Protein 6QJ0 (pdb70)

Foldseek 3Di:
DAWAWKWKDQFELAPHIAIDGGADLFFEEEFADAQRLLVVSVVLVCLQLVQPPDVVCDDPANCVGGQVSCPPPTFKIKMKTKAQQCPVVQFFPPCNVDRMWMKMWMAGRRRDIFIDIPRHGDDPVVSNSRQVSNLCNSPDGLFEAEQVLLVVLLPDDQLVQLVLLLVLLPCVVVCVVLVVLVVVLVVLVVLLVVLVVCCVPPLVVVLVVVVCVVVVNVVSVVVVVVSVVVNVVSVVVSVVSVVVNVVSVVVSVVSSVVSQVQLQVQLFVLLCLLQPQKGKGWADLPPDDPNSGTDIWIARRNRTDNGPVPDDPASSLSSSVSSSVSSCVSSPGQEHEAEASCPRPDQSSLVSVQVCSVPPVPRHYYYYRHPHHPHPLQTQWYWYWDDDDSRIHTDIDGNPDPD

Organism: Chaetomium thermophilum (strain DSM 1495 / CBS 144.50 / IMI 039719) (NCBI:txid759272)

Radius of gyration: 30.42 Å; Cα contacts (8 Å, |Δi|>4): 712; chains: 1; bounding box: 80×71×76 Å

Nearest PDB structures (foldseek):
  6qj0-assembly1_A  TM=1.002E+00  e=1.851E-77  Thermochaetoides thermophila
  6qj1-assembly1_A  TM=9.187E-01  e=5.631E-65  Thermochaetoides thermophila
  7qen-assembly1_A  TM=6.916E-01  e=3.032E-49  Saccharomyces cerevisiae
  7q2y-assembly1_A  TM=6.835E-01  e=9.789E-49  Saccharomyces cerevisiae S288C
  6yvv-assembly1_A  TM=7.837E-01  e=4.794E-42  Saccharomyces cerevisiae S288C

B-factor: mean 59.66, std 21.05, range [27.65, 175.1]

Sequence (403 aa):
MRVTELIIDGFKSYAVRRTVITGWDESFNAVTGLNGSGKSNILDAICFVLGITNMSTVRAQNLQDLIYKRGQAGVTKASVTIVFDNRDKKRSPIGFEEYATISVTRQIVLGGTTKYLINGHRAQQQTVQNLFQSVQLNINNPNFLIMQGRITKVLNMKPAEILAMIEEAAGTRMFEDRKEKALKTMAKKDLKLQEITELLRDEIEPKLEKLRQSMNMIDSVEKKEMSLKHMMKTVLKDKHKIEETIATLDEYKRKALQETWEKVNGDFGQIFNELLPGSFAKLEPPEGKDLTDGLEVKVRLGKVWKQSLTELSGGQRSLIALSLIMALLQFKPAPMYILDEVDAALDLSHTQNIGRLIKTRFKGSQFIVVSLKDGMFQNANRIFRVRFSEGTSVVQALTPADLK

Secondary structure (DSSP, 8-state):
-EEEEEEEESBTTB-S-EEEE---SSEEEEEES-HHHHHHHHHHHHHHHT-SS-GGG--SSGGGGBGGGG-SS---EEEEEEEE---GGGSPTT-TT-SEEEEEEEE-TTS-EEEEETTEEE-HHHHHHHHHHTT--SSS-SSEEEHHHHHHHHT--HHHHHHHHHHHHT-TTTHHHHHHHHHHHHHHHHHHHHHHHHIIIIIHHHHHHHT--HHHHHHHHHHHHHHHHHHHHHHHHHHHHHHHHHHHHHHHHHHHHHHHHHHHHHHHHHHHHHSTT-EEEEE-SSS--STT--EEEEEETTEE-S-GGGS-HHHHHHHHHHHHHHHHTTS--SEEEEES--TT--HHHHHHHHHHHHHH-TTSEEEEE-SSTT--TT-SEEEEEEE-SSSEEEEEE-TT---

InterPro domains:
  IPR003395 RecF/RecN/SMC, N-terminal [PF02463] (3-1165)
  IPR010935 SMCs flexible hinge [PF06470] (521-641)
  IPR010935 SMCs flexible hinge [SM00968] (521-642)
  IPR024704 Structural maintenance of chromosomes protein [PIRSF005719] (1-1158)
  IPR027120 Smc2, ATP-binding cassette domain [cd03273] (1-156)
  IPR027417 P-loop containing nucleoside triphosphate hydrolase [G3DSA:3.40.50.300] (1-203)
  IPR027417 P-loop containing nucleoside triphosphate hydrolase [G3DSA:3.40.50.300] (1024-1179)
  IPR027417 P-loop containing nucleoside triphosphate hydrolase [SSF52540] (1-1178)
  IPR036277 SMCs flexible hinge superfamily [SSF75553] (479-690)

Solvent-accessible surface area: 20710 Å² total; per-residue (Å²): 9,58,1,35,42,0,17,0,41,0,0,52,32,0,15,92,141,19,78,4,76,32,12,36,106,24,0,0,0,0,0,1,149,18,42,71,0,8,39,10,1,7,6,0,2,0,3,0,3,13,10,104,99,24,78,69,12,141,36,203,64,33,34,57,11,1,29,125,141,8,139,56,78,36,66,143,3,30,0,17,0,23,0,12,0,165,81,93,203,95,9,0,133,50,32,70,128,84,64,71,0,26,0,14,40,57,0,64,94,52,13,89,39,133,10,41,15,39,55,133,224,26,134,83,97,56,2,27,79,3,0,53,40,8,97,0,52,9,118,90,12,14,0,10,0,50,72,49,77,0,62,142,10,32,107,35,132,46,66,76,6,8,49,48,0,60,96,17,20,46,4,104,161,68,36,104,52,40,96,144,9,62,112,41,29,47,151,54,50,83,90,18,115,67,7,50,88,67,37,140,94,64,10,62,59,96,0,128,153,56,124,181,106,79,85,97,35,90,54,17,52,127,68,52,120,48,7,94,57,82,57,91,78,18,74,119,60,51,92,134,24,87,97,65,20,57,68,17,42,74,115,64,138,110,23,16,66,96,12,46,111,103,0,41,36,23,0,0,86,2,0,51,59,0,24,90,44,4,60,0,56,2,57,23,34,137,85,121,68,34,100,80,0,0,48,18,44,2,56,56,26,185,90,113,61,167,47,30,112,88,10,61,45,6,36,59,9,0,2,2,1,0,1,9,3,1,26,10,72,63,92,74,5,7,1,6,0,0,19,51,2,0,56,47,5,85,93,66,26,0,45,12,0,0,123,2,2,74,81,93,26,150,58,18,2,0,0,1,1,0,80,73,58,33,13,0,59,26,0,48,50,6,0,56,0,113,152,50,157,35,19,5,76,34,70,53,16,44,74,94,69,185,207

Structure (mmCIF, N/CA/C/O backbone):
data_6QJ0
#
_entry.id   6QJ0
#
_cell.length_a   93.745
_cell.length_b   93.745
_cell.length_c   117.971
_cell.angle_alpha   90.000
_cell.angle_beta   90.000
_cell.angle_gamma   120.000
#
_symmetry.space_group_name_H-M   'P 65'
#
loop_
_entity.id
_entity.type
_entity.pdbx_description
1 polymer 'Structural maintenance of chromosomes protein,Structural maintenance of chromosomes protein'
2 water water
#
loop_
_atom_site.group_PDB
_atom_site.id
_atom_site.type_symbol
_atom_site.label_atom_id
_atom_site.label_alt_id
_atom_site.label_comp_id
_atom_site.label_asym_id
_atom_site.label_entity_id
_atom_site.label_seq_id
_atom_site.pdbx_PDB_ins_code
_atom_site.Cartn_x
_atom_site.Cartn_y
_atom_site.Cartn_z
_atom_site.occupancy
_atom_site.B_iso_or_equiv
_atom_site.auth_seq_id
_atom_site.auth_comp_id
_atom_site.auth_asym_id
_atom_site.auth_atom_id
_atom_site.pdbx_PDB_model_num
ATOM 1 N N . MET A 1 1 ? -38.761 35.990 16.708 1.00 45.65 1 MET A N 1
ATOM 2 C CA . MET A 1 1 ? -38.677 37.261 17.425 1.00 52.74 1 MET A CA 1
ATOM 3 C C . MET A 1 1 ? -39.693 38.244 16.891 1.00 46.07 1 MET A C 1
ATOM 4 O O . MET A 1 1 ? -39.948 38.283 15.692 1.00 53.70 1 MET A O 1
ATOM 9 N N . ARG A 1 2 ? -40.241 39.059 17.783 1.00 50.34 2 ARG A N 1
ATOM 10 C CA . ARG A 1 2 ? -41.134 40.142 17.402 1.00 52.11 2 ARG A CA 1
ATOM 11 C C . ARG A 1 2 ? -41.034 41.224 18.465 1.00 45.60 2 ARG A C 1
ATOM 12 O O . ARG A 1 2 ? -40.934 40.924 19.662 1.00 41.44 2 ARG A O 1
ATOM 20 N N . VAL A 1 3 ? -41.055 42.482 18.024 1.00 38.34 3 VAL A N 1
ATOM 21 C CA . VAL A 1 3 ? -41.009 43.589 18.974 1.00 38.10 3 VAL A CA 1
ATOM 22 C C . VAL A 1 3 ? -42.222 43.531 19.892 1.00 38.73 3 VAL A C 1
ATOM 23 O O . VAL A 1 3 ? -43.366 43.436 19.430 1.00 35.42 3 VAL A O 1
ATOM 27 N N . THR A 1 4 ? -41.982 43.579 21.206 1.00 39.43 4 THR A N 1
ATOM 28 C CA . THR A 1 4 ? -43.059 43.856 22.148 1.00 36.97 4 THR A CA 1
ATOM 29 C C . THR A 1 4 ? -42.956 45.232 22.786 1.00 40.00 4 THR A C 1
ATOM 30 O O . THR A 1 4 ? -43.986 45.793 23.173 1.00 37.80 4 THR A O 1
ATOM 34 N N . GLU A 1 5 ? -41.757 45.807 22.866 1.00 39.89 5 GLU A N 1
ATOM 35 C CA . GLU A 1 5 ? -41.559 47.028 23.625 1.00 42.36 5 GLU A CA 1
ATOM 36 C C . GLU A 1 5 ? -40.410 47.827 23.031 1.00 39.14 5 GLU A C 1
ATOM 37 O O . GLU A 1 5 ? -39.409 47.256 22.586 1.00 37.76 5 GLU A O 1
ATOM 43 N N . LEU A 1 6 ? -40.548 49.150 23.059 1.00 35.60 6 LEU A N 1
ATOM 44 C CA . LEU A 1 6 ? -39.485 50.055 22.637 1.00 37.70 6 LEU A CA 1
ATOM 45 C C . LEU A 1 6 ? -39.391 51.173 23.658 1.00 37.45 6 LEU A C 1
ATOM 46 O O . LEU A 1 6 ? -40.401 51.814 23.967 1.00 38.64 6 LEU A O 1
ATOM 51 N N . ILE A 1 7 ? -38.192 51.406 24.183 1.00 34.83 7 ILE A N 1
ATOM 52 C CA . ILE A 1 7 ? -37.971 52.443 25.181 1.00 36.69 7 ILE A CA 1
ATOM 53 C C . ILE A 1 7 ? -36.980 53.449 24.623 1.00 42.73 7 ILE A C 1
ATOM 54 O O . ILE A 1 7 ? -35.889 53.073 24.175 1.00 37.21 7 ILE A O 1
ATOM 59 N N . ILE A 1 8 ? -37.363 54.725 24.653 1.00 37.62 8 ILE A N 1
ATOM 60 C CA . ILE A 1 8 ? -36.573 55.807 24.076 1.00 38.35 8 ILE A CA 1
ATOM 61 C C . ILE A 1 8 ? -36.327 56.815 25.180 1.00 41.77 8 ILE A C 1
ATOM 62 O O . ILE A 1 8 ? -37.282 57.361 25.747 1.00 40.34 8 ILE A O 1
ATOM 67 N N . ASP A 1 9 ? -35.057 57.077 25.472 1.00 36.24 9 ASP A N 1
ATOM 68 C CA . ASP A 1 9 ? -34.671 57.867 26.637 1.00 40.33 9 ASP A CA 1
ATOM 69 C C . ASP A 1 9 ? -33.572 58.848 26.253 1.00 39.46 9 ASP A C 1
ATOM 70 O O . ASP A 1 9 ? -32.416 58.448 26.071 1.00 43.30 9 ASP A O 1
ATOM 75 N N . GLY A 1 10 ? -33.920 60.132 26.184 1.00 37.40 10 GLY A N 1
ATOM 76 C CA . GLY A 1 10 ? -32.932 61.169 25.937 1.00 38.21 10 GLY A CA 1
ATOM 77 C C . GLY A 1 10 ? -32.412 61.193 24.512 1.00 40.30 10 GLY A C 1
ATOM 78 O O . GLY A 1 10 ? -31.286 61.642 24.276 1.00 37.19 10 GLY A O 1
ATOM 79 N N . PHE A 1 11 ? -33.225 60.754 23.554 1.00 39.53 11 PHE A N 1
ATOM 80 C CA . PHE A 1 11 ? -32.807 60.495 22.176 1.00 35.15 11 PHE A CA 1
ATOM 81 C C . PHE A 1 11 ? -33.641 61.377 21.259 1.00 37.91 11 PHE A C 1
ATOM 82 O O . PHE A 1 11 ? -34.872 61.265 21.248 1.00 39.93 11 PHE A O 1
ATOM 90 N N . LYS A 1 12 ? -32.972 62.269 20.513 1.00 35.80 12 LYS A N 1
ATOM 91 C CA . LYS A 1 12 ? -33.612 63.170 19.551 1.00 35.77 12 LYS A CA 1
ATOM 92 C C . LYS A 1 12 ? -34.779 63.914 20.209 1.00 35.78 12 LYS A C 1
ATOM 93 O O . LYS A 1 12 ? -34.566 64.579 21.225 1.00 43.24 12 LYS A O 1
ATOM 99 N N . SER A 1 13 ? -36.003 63.831 19.671 1.00 37.60 13 SER A N 1
ATOM 100 C CA . SER A 1 13 ? -37.087 64.620 20.258 1.00 39.26 13 SER A CA 1
ATOM 101 C C . SER A 1 13 ? -37.639 64.028 21.562 1.00 47.36 13 SER A C 1
ATOM 102 O O . SER A 1 13 ? -38.503 64.660 22.188 1.00 41.09 13 SER A O 1
ATOM 105 N N . TYR A 1 14 ? -37.164 62.851 21.998 1.00 38.31 14 TYR A N 1
ATOM 106 C CA . TYR A 1 14 ? -37.688 62.187 23.199 1.00 37.60 14 TYR A CA 1
ATOM 107 C C . TYR A 1 14 ? -36.807 62.561 24.382 1.00 38.71 14 TYR A C 1
ATOM 108 O O . TYR A 1 14 ? -35.854 61.854 24.726 1.00 41.13 14 TYR A O 1
ATOM 117 N N . ALA A 1 15 ? -37.143 63.688 25.024 1.00 35.29 15 ALA A N 1
ATOM 118 C CA . ALA A 1 15 ? -36.343 64.162 26.152 1.00 44.67 15 ALA A CA 1
ATOM 119 C C . ALA A 1 15 ? -36.457 63.234 27.350 1.00 47.65 15 ALA A C 1
ATOM 120 O O . ALA A 1 15 ? -35.460 62.972 28.033 1.00 42.77 15 ALA A O 1
ATOM 122 N N . VAL A 1 16 ? -37.656 62.750 27.653 1.00 45.76 16 VAL A N 1
ATOM 123 C CA . VAL A 1 16 ? -37.827 61.956 28.866 1.00 48.28 16 VAL A CA 1
ATOM 124 C C . VAL A 1 16 ? -38.112 60.516 28.472 1.00 44.40 16 VAL A C 1
ATOM 125 O O . VAL A 1 16 ? -38.627 60.228 27.378 1.00 46.17 16 VAL A O 1
ATOM 129 N N . ARG A 1 17 ? -37.702 59.605 29.357 1.00 40.21 17 ARG A N 1
ATOM 130 C CA A ARG A 1 17 ? -37.860 58.177 29.123 0.26 39.26 17 ARG A CA 1
ATOM 131 C CA B ARG A 1 17 ? -37.861 58.176 29.130 0.74 36.92 17 ARG A CA 1
ATOM 132 C C . ARG A 1 17 ? -39.292 57.862 28.720 1.00 39.60 17 ARG A C 1
ATOM 133 O O . ARG A 1 17 ? -40.242 58.187 29.446 1.00 40.07 17 ARG A O 1
ATOM 148 N N . THR A 1 18 ? -39.432 57.242 27.549 1.00 38.29 18 THR A N 1
ATOM 149 C CA . THR A 1 18 ? -40.719 56.970 26.915 1.00 44.19 18 THR A CA 1
ATOM 150 C C . THR A 1 18 ? -40.816 55.470 26.663 1.00 41.24 18 THR A C 1
ATOM 151 O O . THR A 1 18 ? -40.067 54.920 25.848 1.00 41.59 18 THR A O 1
ATOM 155 N N . VAL A 1 19 ? -41.716 54.805 27.378 1.00 38.08 19 VAL A N 1
ATOM 156 C CA . VAL A 1 19 ? -41.908 53.364 27.266 1.00 36.30 19 VAL A CA 1
ATOM 157 C C . VAL A 1 19 ? -43.082 53.150 26.326 1.00 40.91 19 VAL A C 1
ATOM 158 O O . VAL A 1 19 ? -44.225 53.482 26.663 1.00 43.46 19 VAL A O 1
ATOM 162 N N . ILE A 1 20 ? -42.809 52.604 25.142 1.00 34.11 20 ILE A N 1
ATOM 163 C CA . ILE A 1 20 ? -43.837 52.343 24.145 1.00 38.32 20 ILE A CA 1
ATOM 164 C C . ILE A 1 20 ? -44.051 50.837 24.111 1.00 46.84 20 ILE A C 1
ATOM 165 O O . ILE A 1 20 ? -43.250 50.091 23.528 1.00 41.76 20 ILE A O 1
ATOM 170 N N . THR A 1 21 ? -45.152 50.392 24.709 1.00 43.82 21 THR A N 1
ATOM 171 C CA . THR A 1 21 ? -45.421 48.984 24.945 1.00 41.44 21 THR A CA 1
ATOM 172 C C . THR A 1 21 ? -46.683 48.553 24.193 1.00 44.11 21 THR A C 1
ATOM 173 O O . THR A 1 21 ? -47.420 49.374 23.641 1.00 42.60 21 THR A O 1
ATOM 177 N N . GLY A 1 22 ? -46.929 47.246 24.145 1.00 43.86 22 GLY A N 1
ATOM 178 C CA . GLY A 1 22 ? -48.132 46.760 23.490 1.00 39.91 22 GLY A CA 1
ATOM 179 C C . GLY A 1 22 ? -48.029 46.546 21.990 1.00 38.61 22 GLY A C 1
ATOM 180 O O . GLY A 1 22 ? -49.065 46.477 21.310 1.00 38.46 22 GLY A O 1
ATOM 181 N N . TRP A 1 23 ? -46.820 46.424 21.448 1.00 36.99 23 TRP A N 1
ATOM 182 C CA . TRP A 1 23 ? -46.676 46.212 20.011 1.00 36.04 23 TRP A CA 1
ATOM 183 C C . TRP A 1 23 ? -47.415 44.947 19.593 1.00 40.93 23 TRP A C 1
ATOM 184 O O . TRP A 1 23 ? -47.387 43.929 20.296 1.00 38.66 23 TRP A O 1
ATOM 195 N N . ASP A 1 24 ? -48.118 45.033 18.465 1.00 38.86 24 ASP A N 1
ATOM 196 C CA . ASP A 1 24 ? -48.889 43.911 17.946 1.00 41.79 24 ASP A CA 1
ATOM 197 C C . ASP A 1 24 ? -47.984 42.982 17.148 1.00 42.92 24 ASP A C 1
ATOM 198 O O . ASP A 1 24 ? -47.064 43.432 16.455 1.00 34.48 24 ASP A O 1
ATOM 203 N N . GLU A 1 25 ? -48.267 41.681 17.226 1.00 38.14 25 GLU A N 1
ATOM 204 C CA . GLU A 1 25 ? -47.420 40.706 16.548 1.00 41.33 25 GLU A CA 1
ATOM 205 C C . GLU A 1 25 ? -47.525 40.789 15.031 1.00 42.14 25 GLU A C 1
ATOM 206 O O . GLU A 1 25 ? -46.637 40.276 14.343 1.00 41.09 25 GLU A O 1
ATOM 212 N N . SER A 1 26 ? -48.571 41.425 14.495 1.00 40.48 26 SER A N 1
ATOM 213 C CA . SER A 1 26 ? -48.836 41.408 13.059 1.00 39.51 26 SER A CA 1
ATOM 214 C C . SER A 1 26 ? -48.762 42.773 12.395 1.00 47.14 26 SER A C 1
ATOM 215 O O . SER A 1 26 ? -48.203 42.885 11.298 1.00 41.99 26 SER A O 1
ATOM 218 N N . PHE A 1 27 ? -49.326 43.817 13.005 1.00 41.83 27 PHE A N 1
ATOM 219 C CA . PHE A 1 27 ? -49.594 45.043 12.252 1.00 38.16 27 PHE A CA 1
ATOM 220 C C . PHE A 1 27 ? -49.663 46.226 13.213 1.00 36.16 27 PHE A C 1
ATOM 221 O O . PHE A 1 27 ? -50.643 46.381 13.948 1.00 40.75 27 PHE A O 1
ATOM 229 N N . ASN A 1 28 ? -48.632 47.065 13.174 1.00 32.55 28 ASN A N 1
ATOM 230 C CA . ASN A 1 28 ? -48.542 48.302 13.930 1.00 33.74 28 ASN A CA 1
ATOM 231 C C . ASN A 1 28 ? -48.450 49.478 12.975 1.00 36.45 28 ASN A C 1
ATOM 232 O O . ASN A 1 28 ? -47.773 49.392 11.941 1.00 34.98 28 ASN A O 1
ATOM 237 N N . ALA A 1 29 ? -49.089 50.591 13.339 1.00 32.68 29 ALA A N 1
ATOM 238 C CA . ALA A 1 29 ? -48.949 51.833 12.595 1.00 34.67 29 ALA A CA 1
ATOM 239 C C . ALA A 1 29 ? -48.536 52.946 13.546 1.00 36.94 29 ALA A C 1
ATOM 240 O O . ALA A 1 29 ? -49.092 53.076 14.643 1.00 38.00 29 ALA A O 1
ATOM 242 N N . VAL A 1 30 ? -47.563 53.746 13.119 1.00 33.50 30 VAL A N 1
ATOM 243 C CA . VAL A 1 30 ? -47.096 54.917 13.861 1.00 34.76 30 VAL A CA 1
ATOM 244 C C . VAL A 1 30 ? -47.656 56.144 13.147 1.00 46.32 30 VAL A C 1
ATOM 245 O O . VAL A 1 30 ? -47.353 56.365 11.966 1.00 41.47 30 VAL A O 1
ATOM 249 N N . THR A 1 31 ? -48.496 56.919 13.846 1.00 45.73 31 THR A N 1
ATOM 250 C CA . THR A 1 31 ? -49.341 57.942 13.212 1.00 46.79 31 THR A CA 1
ATOM 251 C C . THR A 1 31 ? -49.315 59.220 14.052 1.00 54.84 31 THR A C 1
ATOM 252 O O . THR A 1 31 ? -48.584 59.332 15.045 1.00 43.24 31 THR A O 1
ATOM 256 N N . GLY A 1 32 ? -50.130 60.192 13.641 1.00 59.94 32 GLY A N 1
ATOM 257 C CA . GLY A 1 32 ? -50.229 61.486 14.291 1.00 66.73 32 GLY A CA 1
ATOM 258 C C . GLY A 1 32 ? -49.677 62.601 13.415 1.00 74.12 32 GLY A C 1
ATOM 259 O O . GLY A 1 32 ? -49.211 62.388 12.295 1.00 73.93 32 GLY A O 1
ATOM 260 N N . LEU A 1 33 ? -49.735 63.816 13.960 1.00 74.18 33 LEU A N 1
ATOM 261 C CA . LEU A 1 33 ? -49.278 65.007 13.254 1.00 60.71 33 LEU A CA 1
ATOM 262 C C . LEU A 1 33 ? -47.857 65.428 13.621 1.00 58.63 33 LEU A C 1
ATOM 263 O O . LEU A 1 33 ? -47.303 66.307 12.950 1.00 47.66 33 LEU A O 1
ATOM 268 N N . ASN A 1 34 ? -47.256 64.822 14.654 1.00 51.66 34 ASN A N 1
ATOM 269 C CA . ASN A 1 34 ? -45.886 65.132 15.089 1.00 54.46 34 ASN A CA 1
ATOM 270 C C . ASN A 1 34 ? -44.895 64.410 14.191 1.00 48.35 34 ASN A C 1
ATOM 271 O O . ASN A 1 34 ? -44.459 63.297 14.496 1.00 37.04 34 ASN A O 1
ATOM 276 N N . GLY A 1 35 ? -44.494 65.083 13.108 1.00 62.44 35 GLY A N 1
ATOM 277 C CA . GLY A 1 35 ? -43.587 64.469 12.149 1.00 60.80 35 GLY A CA 1
ATOM 278 C C . GLY A 1 35 ? -42.300 63.974 12.781 1.00 53.21 35 GLY A C 1
ATOM 279 O O . GLY A 1 35 ? -41.886 62.832 12.559 1.00 40.90 35 GLY A O 1
ATOM 280 N N . SER A 1 36 ? -41.654 64.825 13.585 1.00 51.23 36 SER A N 1
ATOM 281 C CA . SER A 1 36 ? -40.390 64.442 14.213 1.00 49.25 36 SER A CA 1
ATOM 282 C C . SER A 1 36 ? -40.575 63.277 15.176 1.00 47.56 36 SER A C 1
ATOM 283 O O . SER A 1 36 ? -39.769 62.338 15.197 1.00 41.90 36 SER A O 1
ATOM 286 N N . GLY A 1 37 ? -41.626 63.333 16.000 1.00 43.25 37 GLY A N 1
ATOM 287 C CA . GLY A 1 37 ? -41.838 62.278 16.973 1.00 34.92 37 GLY A CA 1
ATOM 288 C C . GLY A 1 37 ? -42.094 60.941 16.310 1.00 35.54 37 GLY A C 1
ATOM 289 O O . GLY A 1 37 ? -41.636 59.900 16.788 1.00 37.58 37 GLY A O 1
ATOM 290 N N . LYS A 1 38 ? -42.834 60.956 15.202 1.00 37.56 38 LYS A N 1
ATOM 291 C CA . LYS A 1 38 ? -43.049 59.738 14.427 1.00 39.46 38 LYS A CA 1
ATOM 292 C C . LYS A 1 38 ? -41.736 59.224 13.853 1.00 37.89 38 LYS A C 1
ATOM 293 O O . LYS A 1 38 ? -41.367 58.067 14.069 1.00 36.04 38 LYS A O 1
ATOM 299 N N . SER A 1 39 ? -41.020 60.078 13.112 1.00 33.48 39 SER A N 1
ATOM 300 C CA . SER A 1 39 ? -39.785 59.646 12.462 1.00 35.51 39 SER A CA 1
ATOM 301 C C . SER A 1 39 ? -38.743 59.193 13.465 1.00 37.30 39 SER A C 1
ATOM 302 O O . SER A 1 39 ? -37.963 58.278 13.173 1.00 35.06 39 SER A O 1
ATOM 305 N N . ASN A 1 40 ? -38.690 59.835 14.642 1.00 32.07 40 ASN A N 1
ATOM 306 C CA . ASN A 1 40 ? -37.673 59.469 15.619 1.00 31.27 40 ASN A CA 1
ATOM 307 C C . ASN A 1 40 ? -37.913 58.072 16.182 1.00 35.92 40 ASN A C 1
ATOM 308 O O . ASN A 1 40 ? -36.981 57.465 16.715 1.00 35.68 40 ASN A O 1
ATOM 313 N N . ILE A 1 41 ? -39.151 57.571 16.126 1.00 36.49 41 ILE A N 1
ATOM 314 C CA . ILE A 1 41 ? -39.394 56.201 16.567 1.00 38.93 41 ILE A CA 1
ATOM 315 C C . ILE A 1 41 ? -38.711 55.225 15.617 1.00 38.34 41 ILE A C 1
ATOM 316 O O . ILE A 1 41 ? -38.066 54.260 16.046 1.00 36.41 41 ILE A O 1
ATOM 321 N N . LEU A 1 42 ? -38.822 55.470 14.312 1.00 30.94 42 LEU A N 1
ATOM 322 C CA . LEU A 1 42 ? -38.075 54.645 13.361 1.00 36.49 42 LEU A CA 1
ATOM 323 C C . LEU A 1 42 ? -36.570 54.827 13.540 1.00 33.91 42 LEU A C 1
ATOM 324 O O . LEU A 1 42 ? -35.814 53.846 13.508 1.00 38.91 42 LEU A O 1
ATOM 329 N N . ASP A 1 43 ? -36.119 56.080 13.715 1.00 34.71 43 ASP A N 1
ATOM 330 C CA . ASP A 1 43 ? -34.715 56.353 14.037 1.00 35.68 43 ASP A CA 1
ATOM 331 C C . ASP A 1 43 ? -34.229 55.513 15.209 1.00 37.40 43 ASP A C 1
ATOM 332 O O . ASP A 1 43 ? -33.153 54.913 15.147 1.00 33.47 43 ASP A O 1
ATOM 337 N N . ALA A 1 44 ? -34.985 55.512 16.315 1.00 30.89 44 ALA A N 1
ATOM 338 C CA . ALA A 1 44 ? -34.558 54.760 17.495 1.00 35.98 44 ALA A CA 1
ATOM 339 C C . ALA A 1 44 ? -34.418 53.273 17.177 1.00 39.43 44 ALA A C 1
ATOM 340 O O . ALA A 1 44 ? -33.461 52.623 17.613 1.00 35.39 44 ALA A O 1
ATOM 342 N N . ILE A 1 45 ? -35.368 52.716 16.420 1.00 35.42 45 ILE A N 1
ATOM 343 C CA . ILE A 1 45 ? -35.295 51.299 16.061 1.00 37.11 45 ILE A CA 1
ATOM 344 C C . ILE A 1 45 ? -34.035 51.021 15.244 1.00 38.73 45 ILE A C 1
ATOM 345 O O . ILE A 1 45 ? -33.244 50.125 15.567 1.00 37.39 45 ILE A O 1
ATOM 350 N N . CYS A 1 46 ? -33.830 51.801 14.176 1.00 34.48 46 CYS A N 1
ATOM 351 C CA . CYS A 1 46 ? -32.665 51.615 13.325 1.00 32.01 46 CYS A CA 1
ATOM 352 C C . CYS A 1 46 ? -31.367 51.880 14.075 1.00 33.24 46 CYS A C 1
ATOM 353 O O . CYS A 1 46 ? -30.343 51.245 13.787 1.00 37.93 46 CYS A O 1
ATOM 356 N N . PHE A 1 47 ? -31.379 52.806 15.042 1.00 41.96 47 PHE A N 1
ATOM 357 C CA . PHE A 1 47 ? -30.175 53.022 15.839 1.00 43.30 47 PHE A CA 1
ATOM 358 C C . PHE A 1 47 ? -29.806 51.759 16.618 1.00 44.53 47 PHE A C 1
ATOM 359 O O . PHE A 1 47 ? -28.642 51.344 16.619 1.00 39.39 47 PHE A O 1
ATOM 367 N N . VAL A 1 48 ? -30.783 51.100 17.248 1.00 39.11 48 VAL A N 1
ATOM 368 C CA . VAL A 1 48 ? -30.431 49.897 18.006 1.00 38.95 48 VAL A CA 1
ATOM 369 C C . VAL A 1 48 ? -30.048 48.755 17.073 1.00 37.61 48 VAL A C 1
ATOM 370 O O . VAL A 1 48 ? -29.139 47.978 17.377 1.00 42.61 48 VAL A O 1
ATOM 374 N N . LEU A 1 49 ? -30.725 48.629 15.928 1.00 38.05 49 LEU A N 1
ATOM 375 C CA . LEU A 1 49 ? -30.368 47.565 14.987 1.00 42.26 49 LEU A CA 1
ATOM 376 C C . LEU A 1 49 ? -28.987 47.769 14.370 1.00 45.85 49 LEU A C 1
ATOM 377 O O . LEU A 1 49 ? -28.422 46.815 13.821 1.00 44.84 49 LEU A O 1
ATOM 382 N N . GLY A 1 50 ? -28.433 48.981 14.443 1.00 40.87 50 GLY A N 1
ATOM 383 C CA . GLY A 1 50 ? -27.140 49.250 13.843 1.00 41.43 50 GLY A CA 1
ATOM 384 C C . GLY A 1 50 ? -27.174 49.539 12.355 1.00 43.48 50 GLY A C 1
ATOM 385 O O . GLY A 1 50 ? -26.167 49.330 11.666 1.00 44.52 50 GLY A O 1
ATOM 386 N N . ILE A 1 51 ? -28.312 50.008 11.836 1.00 38.96 51 ILE A N 1
ATOM 387 C CA . ILE A 1 51 ? -28.420 50.366 10.421 1.00 42.70 51 ILE A CA 1
ATOM 388 C C . ILE A 1 51 ? -27.411 51.462 10.094 1.00 42.40 51 ILE A C 1
ATOM 389 O O . ILE A 1 51 ? -27.395 52.523 10.728 1.00 41.25 51 ILE A O 1
ATOM 394 N N . THR A 1 52 ? -26.560 51.212 9.102 1.00 41.16 52 THR A N 1
ATOM 395 C CA . THR A 1 52 ? -25.558 52.186 8.678 1.00 51.72 52 THR A CA 1
ATOM 396 C C . THR A 1 52 ? -25.929 52.929 7.396 1.00 49.70 52 THR A C 1
ATOM 397 O O . THR A 1 52 ? -25.179 53.818 6.974 1.00 54.34 52 THR A O 1
ATOM 401 N N . ASN A 1 53 ? -27.046 52.592 6.755 1.00 37.49 53 ASN A N 1
ATOM 402 C CA . ASN A 1 53 ? -27.383 53.278 5.513 1.00 37.85 53 ASN A CA 1
ATOM 403 C C . ASN A 1 53 ? -28.675 54.079 5.683 1.00 37.00 53 ASN A C 1
ATOM 404 O O . ASN A 1 53 ? -29.578 54.039 4.837 1.00 36.11 53 ASN A O 1
ATOM 409 N N . MET A 1 54 ? -28.741 54.846 6.771 1.00 37.95 54 MET A N 1
ATOM 410 C CA . MET A 1 54 ? -29.854 55.753 7.044 1.00 36.56 54 MET A CA 1
ATOM 411 C C . MET A 1 54 ? -29.285 57.056 7.596 1.00 40.38 54 MET A C 1
ATOM 412 O O . MET A 1 54 ? -28.764 57.082 8.719 1.00 42.30 54 MET A O 1
ATOM 417 N N . SER A 1 55 ? -29.415 58.142 6.822 1.00 36.34 55 SER A N 1
ATOM 418 C CA . SER A 1 55 ? -28.745 59.398 7.160 1.00 42.21 55 SER A CA 1
ATOM 419 C C . SER A 1 55 ? -29.203 59.989 8.494 1.00 42.47 55 SER A C 1
ATOM 420 O O . SER A 1 55 ? -28.444 60.744 9.112 1.00 44.37 55 SER A O 1
ATOM 423 N N . THR A 1 56 ? -30.405 59.646 8.966 1.00 39.33 56 THR A N 1
ATOM 424 C CA . THR A 1 56 ? -30.964 60.265 10.163 1.00 41.19 56 THR A CA 1
ATOM 425 C C . THR A 1 56 ? -30.394 59.706 11.465 1.00 50.09 56 THR A C 1
ATOM 426 O O . THR A 1 56 ? -30.637 60.296 12.524 1.00 47.22 56 THR A O 1
ATOM 430 N N . VAL A 1 57 ? -29.655 58.595 11.422 1.00 40.79 57 VAL A N 1
ATOM 431 C CA . VAL A 1 57 ? -29.028 58.048 12.621 1.00 41.30 57 VAL A CA 1
ATOM 432 C C . VAL A 1 57 ? -27.536 57.923 12.364 1.00 51.85 57 VAL A C 1
ATOM 433 O O . VAL A 1 57 ? -26.868 57.040 12.911 1.00 57.39 57 VAL A O 1
ATOM 437 N N . ARG A 1 58 ? -27.009 58.821 11.540 1.00 44.97 58 ARG A N 1
ATOM 438 C CA . ARG A 1 58 ? -25.606 58.832 11.157 1.00 53.75 58 ARG A CA 1
ATOM 439 C C . ARG A 1 58 ? -25.048 60.216 11.456 1.00 50.98 58 ARG A C 1
ATOM 440 O O . ARG A 1 58 ? -25.668 61.221 11.100 1.00 60.53 58 ARG A O 1
ATOM 448 N N . ALA A 1 59 ? -23.889 60.272 12.107 1.00 52.93 59 ALA A N 1
ATOM 449 C CA . ALA A 1 59 ? -23.265 61.548 12.432 1.00 50.74 59 ALA A CA 1
ATOM 450 C C . ALA A 1 59 ? -21.796 61.306 12.724 1.00 54.30 59 ALA A C 1
ATOM 451 O O . ALA A 1 59 ? -21.416 60.224 13.179 1.00 50.52 59 ALA A O 1
ATOM 453 N N . GLN A 1 60 ? -20.975 62.328 12.457 1.00 49.87 60 GLN A N 1
ATOM 454 C CA . GLN A 1 60 ? -19.568 62.247 12.830 1.00 55.80 60 GLN A CA 1
ATOM 455 C C . GLN A 1 60 ? -19.414 62.107 14.337 1.00 60.66 60 GLN A C 1
ATOM 456 O O . GLN A 1 60 ? -18.543 61.372 14.817 1.00 58.60 60 GLN A O 1
ATOM 462 N N . ASN A 1 61 ? -20.262 62.795 15.099 1.00 56.96 61 ASN A N 1
ATOM 463 C CA . ASN A 1 61 ? -20.285 62.684 16.552 1.00 47.50 61 ASN A CA 1
ATOM 464 C C . ASN A 1 61 ? -21.711 62.337 16.953 1.00 50.60 61 ASN A C 1
ATOM 465 O O . ASN A 1 61 ? -22.617 63.167 16.822 1.00 42.02 61 ASN A O 1
ATOM 470 N N . LEU A 1 62 ? -21.912 61.106 17.430 1.00 52.87 62 LEU A N 1
ATOM 471 C CA . LEU A 1 62 ? -23.253 60.642 17.760 1.00 47.37 62 LEU A CA 1
ATOM 472 C C . LEU A 1 62 ? -23.852 61.357 18.969 1.00 45.74 62 LEU A C 1
ATOM 473 O O . LEU A 1 62 ? -25.043 61.162 19.250 1.00 43.55 62 LEU A O 1
ATOM 478 N N . GLN A 1 63 ? -23.074 62.190 19.672 1.00 45.61 63 GLN A N 1
ATOM 479 C CA . GLN A 1 63 ? -23.672 63.082 20.663 1.00 41.60 63 GLN A CA 1
ATOM 480 C C . GLN A 1 63 ? -24.780 63.936 20.047 1.00 47.83 63 GLN A C 1
ATOM 481 O O . GLN A 1 63 ? -25.699 64.359 20.758 1.00 45.99 63 GLN A O 1
ATOM 487 N N . ASP A 1 64 ? -24.721 64.180 18.726 1.00 40.85 64 ASP A N 1
ATOM 488 C CA . ASP A 1 64 ? -25.787 64.908 18.037 1.00 41.89 64 ASP A CA 1
ATOM 489 C C . ASP A 1 64 ? -27.144 64.232 18.193 1.00 41.92 64 ASP A C 1
ATOM 490 O O . ASP A 1 64 ? -28.182 64.902 18.106 1.00 40.57 64 ASP A O 1
ATOM 495 N N . LEU A 1 65 ? -27.168 62.916 18.423 1.00 35.69 65 LEU A N 1
ATOM 496 C CA . LEU A 1 65 ? -28.435 62.206 18.599 1.00 38.24 65 LEU A CA 1
ATOM 497 C C . LEU A 1 65 ? -28.984 62.304 20.014 1.00 40.80 65 LEU A C 1
ATOM 498 O O . LEU A 1 65 ? -30.145 61.931 20.237 1.00 38.51 65 LEU A O 1
ATOM 503 N N . ILE A 1 66 ? -28.180 62.754 20.977 1.00 40.60 66 ILE A N 1
ATOM 504 C CA . ILE A 1 66 ? -28.701 62.980 22.319 1.00 38.34 66 ILE A CA 1
ATOM 505 C C . ILE A 1 66 ? -29.646 64.173 22.285 1.00 46.12 66 ILE A C 1
ATOM 506 O O . ILE A 1 66 ? -29.443 65.125 21.517 1.00 43.26 66 ILE A O 1
ATOM 511 N N . TYR A 1 67 ? -30.701 64.116 23.096 1.00 42.91 67 TYR A N 1
ATOM 512 C CA . TYR A 1 67 ? -31.637 65.234 23.197 1.00 43.04 67 TYR A CA 1
ATOM 513 C C . TYR A 1 67 ? -30.895 66.553 23.391 1.00 44.65 67 TYR A C 1
ATOM 514 O O . TYR A 1 67 ? -30.037 66.675 24.272 1.00 43.40 67 TYR A O 1
ATOM 523 N N . LYS A 1 68 ? -31.211 67.532 22.534 1.00 41.10 68 LYS A N 1
ATOM 524 C CA . LYS A 1 68 ? -30.560 68.849 22.541 1.00 46.96 68 LYS A CA 1
ATOM 525 C C . LYS A 1 68 ? -29.034 68.742 22.501 1.00 43.06 68 LYS A C 1
ATOM 526 O O . LYS A 1 68 ? -28.330 69.631 22.987 1.00 45.60 68 LYS A O 1
ATOM 532 N N . ARG A 1 69 ? -28.516 67.637 21.954 1.00 40.85 69 ARG A N 1
ATOM 533 C CA . ARG A 1 69 ? -27.072 67.410 21.841 1.00 44.96 69 ARG A CA 1
ATOM 534 C C . ARG A 1 69 ? -26.363 67.542 23.191 1.00 51.29 69 ARG A C 1
ATOM 535 O O . ARG A 1 69 ? -25.233 68.032 23.279 1.00 46.39 69 ARG A O 1
ATOM 543 N N . GLY A 1 70 ? -27.034 67.107 24.261 1.00 48.86 70 GLY A N 1
ATOM 544 C CA . GLY A 1 70 ? -26.412 67.059 25.574 1.00 47.56 70 GLY A CA 1
ATOM 545 C C . GLY A 1 70 ? -26.339 68.365 26.331 1.00 51.65 70 GLY A C 1
ATOM 546 O O . GLY A 1 70 ? -25.684 68.417 27.380 1.00 55.64 70 GLY A O 1
ATOM 547 N N . GLN A 1 71 ? -27.010 69.414 25.864 1.00 63.44 71 GLN A N 1
ATOM 548 C CA . GLN A 1 71 ? -26.861 70.744 26.442 1.00 62.03 71 GLN A CA 1
ATOM 549 C C . GLN A 1 71 ? -28.027 71.176 27.324 1.00 61.79 71 GLN A C 1
ATOM 550 O O . GLN A 1 71 ? -28.041 72.326 27.772 1.00 70.84 71 GLN A O 1
ATOM 556 N N . ALA A 1 72 ? -29.001 70.307 27.589 1.00 54.19 72 ALA A N 1
ATOM 557 C CA . ALA A 1 72 ? -30.222 70.721 28.278 1.00 60.55 72 ALA A CA 1
ATOM 558 C C . ALA A 1 72 ? -30.558 69.787 29.440 1.00 60.86 72 ALA A C 1
ATOM 559 O O . ALA A 1 72 ? -31.729 69.483 29.699 1.00 60.44 72 ALA A O 1
ATOM 561 N N . GLY A 1 73 ? -29.539 69.325 30.169 1.00 60.08 73 GLY A N 1
ATOM 562 C CA . GLY A 1 73 ? -29.751 68.495 31.337 1.00 55.52 73 GLY A CA 1
ATOM 563 C C . GLY A 1 73 ? -29.847 67.006 31.073 1.00 55.80 73 GLY A C 1
ATOM 564 O O . GLY A 1 73 ? -29.943 66.230 32.034 1.00 51.19 73 GLY A O 1
ATOM 565 N N . VAL A 1 74 ? -29.849 66.580 29.809 1.00 46.98 74 VAL A N 1
ATOM 566 C CA . VAL A 1 74 ? -29.754 65.167 29.449 1.00 47.49 74 VAL A CA 1
ATOM 567 C C . VAL A 1 74 ? -28.425 64.986 28.728 1.00 47.47 74 VAL A C 1
ATOM 568 O O . VAL A 1 74 ? -28.226 65.532 27.634 1.00 46.40 74 VAL A O 1
ATOM 572 N N . THR A 1 75 ? -27.508 64.235 29.341 1.00 46.41 75 THR A N 1
ATOM 573 C CA . THR A 1 75 ? -26.164 64.073 28.800 1.00 45.74 75 THR A CA 1
ATOM 574 C C . THR A 1 75 ? -25.887 62.649 28.338 1.00 48.36 75 THR A C 1
ATOM 575 O O . THR A 1 75 ? -24.748 62.327 27.984 1.00 46.86 75 THR A O 1
ATOM 579 N N . LYS A 1 76 ? -26.912 61.801 28.290 1.00 44.32 76 LYS A N 1
ATOM 580 C CA . LYS A 1 76 ? -26.787 60.448 27.768 1.00 37.93 76 LYS A CA 1
ATOM 581 C C . LYS A 1 76 ? -28.118 60.046 27.149 1.00 40.05 76 LYS A C 1
ATOM 582 O O . LYS A 1 76 ? -29.174 60.562 27.524 1.00 44.39 76 LYS A O 1
ATOM 588 N N . ALA A 1 77 ? -28.057 59.142 26.182 1.00 37.91 77 ALA A N 1
ATOM 589 C CA . ALA A 1 77 ? -29.239 58.620 25.517 1.00 36.58 77 ALA A CA 1
ATOM 590 C C . ALA A 1 77 ? -29.225 57.105 25.601 1.00 42.08 77 ALA A C 1
ATOM 591 O O . ALA A 1 77 ? -28.163 56.479 25.657 1.00 43.23 77 ALA A O 1
ATOM 593 N N . SER A 1 78 ? -30.419 56.522 25.607 1.00 40.20 78 SER A N 1
ATOM 594 C CA . SER A 1 78 ? -30.552 55.077 25.613 1.00 36.98 78 SER A CA 1
ATOM 595 C C . SER A 1 78 ? -31.805 54.714 24.836 1.00 38.94 78 SER A C 1
ATOM 596 O O . SER A 1 78 ? -32.845 55.371 24.968 1.00 42.33 78 SER A O 1
ATOM 599 N N . VAL A 1 79 ? -31.691 53.692 23.994 1.00 37.22 79 VAL A N 1
ATOM 600 C CA . VAL A 1 79 ? -32.844 53.090 23.335 1.00 32.33 79 VAL A CA 1
ATOM 601 C C . VAL A 1 79 ? -32.787 51.594 23.593 1.00 38.43 79 VAL A C 1
ATOM 602 O O . VAL A 1 79 ? -31.723 50.978 23.455 1.00 37.96 79 VAL A O 1
ATOM 606 N N . THR A 1 80 ? -33.927 51.011 23.944 1.00 36.40 80 THR A N 1
ATOM 607 C CA . THR A 1 80 ? -34.039 49.577 24.161 1.00 37.77 80 THR A CA 1
ATOM 608 C C . THR A 1 80 ? -35.167 49.023 23.305 1.00 40.61 80 THR A C 1
ATOM 609 O O . THR A 1 80 ? -36.278 49.567 23.314 1.00 35.91 80 THR A O 1
ATOM 613 N N . ILE A 1 81 ? -34.884 47.933 22.589 1.00 34.80 81 ILE A N 1
ATOM 614 C CA . ILE A 1 81 ? -35.903 47.106 21.953 1.00 39.29 81 ILE A CA 1
ATOM 615 C C . ILE A 1 81 ? -36.035 45.818 22.746 1.00 38.87 81 ILE A C 1
ATOM 616 O O . ILE A 1 81 ? -35.033 45.139 23.012 1.00 39.96 81 ILE A O 1
ATOM 621 N N . VAL A 1 82 ? -37.269 45.455 23.070 1.00 37.53 82 VAL A N 1
ATOM 622 C CA . VAL A 1 82 ? -37.576 44.187 23.716 1.00 36.47 82 VAL A CA 1
ATOM 623 C C . VAL A 1 82 ? -38.298 43.313 22.702 1.00 37.47 82 VAL A C 1
ATOM 624 O O . VAL A 1 82 ? -39.278 43.750 22.086 1.00 37.32 82 VAL A O 1
ATOM 628 N N . PHE A 1 83 ? -37.801 42.089 22.517 1.00 40.96 83 PHE A N 1
ATOM 629 C CA . PHE A 1 83 ? -38.398 41.113 21.618 1.00 42.02 83 PHE A CA 1
ATOM 630 C C . PHE A 1 83 ? -38.990 39.957 22.417 1.00 43.07 83 PHE A C 1
ATOM 631 O O . PHE A 1 83 ? -38.351 39.441 23.339 1.00 42.03 83 PHE A O 1
ATOM 639 N N . ASP A 1 84 ? -40.196 39.533 22.043 1.00 40.52 84 ASP A N 1
ATOM 640 C CA . ASP A 1 84 ? -40.689 38.237 22.493 1.00 39.91 84 ASP A CA 1
ATOM 641 C C . ASP A 1 84 ? -39.928 37.133 21.768 1.00 44.48 84 ASP A C 1
ATOM 642 O O . ASP A 1 84 ? -39.719 37.204 20.552 1.00 41.06 84 ASP A O 1
ATOM 647 N N . ASN A 1 85 ? -39.507 36.116 22.516 1.00 43.43 85 ASN A N 1
ATOM 648 C CA . ASN A 1 85 ? -38.710 35.036 21.946 1.00 44.03 85 ASN A CA 1
ATOM 649 C C . ASN A 1 85 ? -39.303 33.678 22.323 1.00 41.51 85 ASN A C 1
ATOM 650 O O . ASN A 1 85 ? -38.580 32.691 22.486 1.00 47.31 85 ASN A O 1
ATOM 655 N N . ARG A 1 86 ? -40.634 33.602 22.427 1.00 43.85 86 ARG A N 1
ATOM 656 C CA . ARG A 1 86 ? -41.277 32.344 22.806 1.00 51.48 86 ARG A CA 1
ATOM 657 C C . ARG A 1 86 ? -41.244 31.323 21.679 1.00 45.94 86 ARG A C 1
ATOM 658 O O . ARG A 1 86 ? -41.207 30.114 21.941 1.00 50.96 86 ARG A O 1
ATOM 666 N N . ASP A 1 87 ? -41.272 31.781 20.432 1.00 46.28 87 ASP A N 1
ATOM 667 C CA . ASP A 1 87 ? -41.278 30.898 19.267 1.00 55.51 87 ASP A CA 1
ATOM 668 C C . ASP A 1 87 ? -39.847 30.460 18.986 1.00 50.54 87 ASP A C 1
ATOM 669 O O . ASP A 1 87 ? -39.101 31.146 18.280 1.00 47.68 87 ASP A O 1
ATOM 674 N N . LYS A 1 88 ? -39.468 29.296 19.509 1.00 49.87 88 LYS A N 1
ATOM 675 C CA . LYS A 1 88 ? -38.072 28.874 19.451 1.00 50.37 88 LYS A CA 1
ATOM 676 C C . LYS A 1 88 ? -37.602 28.539 18.038 1.00 51.54 88 LYS A C 1
ATOM 677 O O . LYS A 1 88 ? -36.393 28.575 17.781 1.00 52.32 88 LYS A O 1
ATOM 683 N N . LYS A 1 89 ? -38.511 28.214 17.116 1.00 51.43 89 LYS A N 1
ATOM 684 C CA . LYS A 1 89 ? -38.108 28.063 15.720 1.00 56.54 89 LYS A CA 1
ATOM 685 C C . LYS A 1 89 ? -37.613 29.374 15.114 1.00 57.09 89 LYS A C 1
ATOM 686 O O . LYS A 1 89 ? -36.861 29.348 14.134 1.00 60.07 89 LYS A O 1
ATOM 692 N N . ARG A 1 90 ? -37.999 30.516 15.680 1.00 45.49 90 ARG A N 1
ATOM 693 C CA . ARG A 1 90 ? -37.560 31.814 15.188 1.00 48.26 90 ARG A CA 1
ATOM 694 C C . ARG A 1 90 ? -36.583 32.488 16.136 1.00 47.58 90 ARG A C 1
ATOM 695 O O . ARG A 1 90 ? -36.313 33.686 15.990 1.00 42.98 90 ARG A O 1
ATOM 703 N N . SER A 1 91 ? -36.047 31.755 17.102 1.00 51.13 91 SER A N 1
ATOM 704 C CA . SER A 1 91 ? -35.117 32.369 18.037 1.00 42.95 91 SER A CA 1
ATOM 705 C C . SER A 1 91 ? -33.740 32.564 17.397 1.00 41.08 91 SER A C 1
ATOM 706 O O . SER A 1 91 ? -33.300 31.745 16.589 1.00 46.54 91 SER A O 1
ATOM 709 N N . PRO A 1 92 ? -33.026 33.623 17.768 1.00 40.76 92 PRO A N 1
ATOM 710 C CA . PRO A 1 92 ? -31.598 33.690 17.433 1.00 45.29 92 PRO A CA 1
ATOM 711 C C . PRO A 1 92 ? -30.850 32.514 18.038 1.00 54.13 92 PRO A C 1
ATOM 712 O O . PRO A 1 92 ? -31.106 32.107 19.175 1.00 53.12 92 PRO A O 1
ATOM 716 N N . ILE A 1 93 ? -29.931 31.949 17.250 1.00 56.84 93 ILE A N 1
ATOM 717 C CA . ILE A 1 93 ? -29.105 30.852 17.732 1.00 58.50 93 ILE A CA 1
ATOM 718 C C . ILE A 1 93 ? -28.264 31.337 18.903 1.00 59.07 93 ILE A C 1
ATOM 719 O O . ILE A 1 93 ? -27.661 32.416 18.852 1.00 51.42 93 ILE A O 1
ATOM 724 N N . GLY A 1 94 ? -28.227 30.546 19.975 1.00 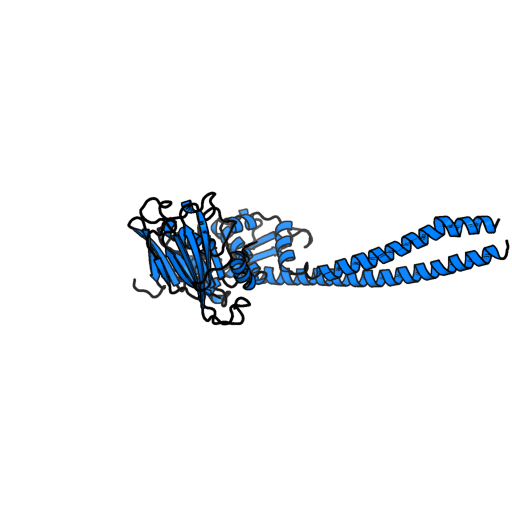57.12 94 GLY A N 1
ATOM 725 C CA . GLY A 1 94 ? -27.482 30.931 21.153 1.00 53.40 94 GLY A CA 1
ATOM 726 C C . GLY A 1 94 ? -28.239 31.779 22.152 1.00 56.85 94 GLY A C 1
ATOM 727 O O . GLY A 1 94 ? -27.655 32.179 23.169 1.00 62.19 94 GLY A O 1
ATOM 728 N N . PHE A 1 95 ? -29.520 32.072 21.907 1.00 46.13 95 PHE A N 1
ATOM 729 C CA . PHE A 1 95 ? -30.320 32.822 22.869 1.00 52.12 95 PHE A CA 1
ATOM 730 C C . PHE A 1 95 ? -31.659 32.141 23.127 1.00 43.73 95 PHE A C 1
ATOM 731 O O . PHE A 1 95 ? -32.598 32.788 23.611 1.00 43.99 95 PHE A O 1
ATOM 739 N N . GLU A 1 96 ? -31.755 30.845 22.829 1.00 44.44 96 GLU A N 1
ATOM 740 C CA . GLU A 1 96 ? -33.021 30.139 22.961 1.00 51.84 96 GLU A CA 1
ATOM 741 C C . GLU A 1 96 ? -33.488 30.038 24.408 1.00 55.30 96 GLU A C 1
ATOM 742 O O . GLU A 1 96 ? -34.670 29.765 24.640 1.00 56.45 96 GLU A O 1
ATOM 748 N N . GLU A 1 97 ? -32.599 30.249 25.383 1.00 52.44 97 GLU A N 1
ATOM 749 C CA . GLU A 1 97 ? -32.984 30.082 26.781 1.00 56.25 97 GLU A CA 1
ATOM 750 C C . GLU A 1 97 ? -33.724 31.298 27.328 1.00 50.43 97 GLU A C 1
ATOM 751 O O . GLU A 1 97 ? -34.198 31.256 28.466 1.00 49.76 97 GLU A O 1
ATOM 757 N N . TYR A 1 98 ? -33.867 32.355 26.534 1.00 46.00 98 TYR A N 1
ATOM 758 C CA . TYR A 1 98 ? -34.537 33.579 26.955 1.00 49.34 98 TYR A CA 1
ATOM 759 C C . TYR A 1 98 ? -35.950 33.618 26.388 1.00 49.39 98 TYR A C 1
ATOM 760 O O . TYR A 1 98 ? -36.134 33.546 25.165 1.00 51.45 98 TYR A O 1
ATOM 769 N N . ALA A 1 99 ? -36.940 33.742 27.279 1.00 45.57 99 ALA A N 1
ATOM 770 C CA . ALA A 1 99 ? -38.313 33.989 26.846 1.00 49.45 99 ALA A CA 1
ATOM 771 C C . ALA A 1 99 ? -38.447 35.346 26.166 1.00 47.96 99 ALA A C 1
ATOM 772 O O . ALA A 1 99 ? -39.274 35.511 25.256 1.00 44.35 99 ALA A O 1
ATOM 774 N N . THR A 1 100 ? -37.655 36.333 26.594 1.00 47.74 100 THR A N 1
ATOM 775 C CA . THR A 1 100 ? -37.599 37.629 25.931 1.00 47.35 100 THR A CA 1
ATOM 776 C C . THR A 1 100 ? -36.144 38.061 25.803 1.00 49.28 100 THR A C 1
ATOM 777 O O . THR A 1 100 ? -35.281 37.637 26.576 1.00 44.78 100 THR A O 1
ATOM 781 N N . ILE A 1 101 ? -35.878 38.917 24.822 1.00 46.82 101 ILE A N 1
ATOM 782 C CA . ILE A 1 101 ? -34.530 39.396 24.546 1.00 46.03 101 ILE A CA 1
ATOM 783 C C . ILE A 1 101 ? -34.593 40.908 24.405 1.00 44.29 101 ILE A C 1
ATOM 784 O O . ILE A 1 101 ? -35.342 41.431 23.568 1.00 45.44 101 ILE A O 1
ATOM 789 N N . SER A 1 102 ? -33.820 41.611 25.218 1.00 44.16 102 SER A N 1
ATOM 790 C CA . SER A 1 102 ? -33.734 43.059 25.125 1.00 44.95 102 SER A CA 1
ATOM 791 C C . SER A 1 102 ? -32.361 43.444 24.587 1.00 46.74 102 SER A C 1
ATOM 792 O O . SER A 1 102 ? -31.351 42.822 24.933 1.00 47.38 102 SER A O 1
ATOM 795 N N . VAL A 1 103 ? -32.337 44.429 23.690 1.00 42.26 103 VAL A N 1
ATOM 796 C CA . VAL A 1 103 ? -31.100 44.990 23.160 1.00 36.66 103 VAL A CA 1
ATOM 797 C C . VAL A 1 103 ? -31.137 46.494 23.375 1.00 40.05 103 VAL A C 1
ATOM 798 O O . VAL A 1 103 ? -32.071 47.170 22.924 1.00 40.62 103 VAL A O 1
ATOM 802 N N . THR A 1 104 ? -30.118 47.014 24.047 1.00 39.39 104 THR A N 1
ATOM 803 C CA . THR A 1 104 ? -30.034 48.418 24.418 1.00 40.93 104 THR A CA 1
ATOM 804 C C . THR A 1 104 ? -28.786 49.015 23.782 1.00 45.02 104 THR A C 1
ATOM 805 O O . THR A 1 104 ? -27.731 48.371 23.744 1.00 42.35 104 THR A O 1
ATOM 809 N N . ARG A 1 105 ? -28.908 50.232 23.261 1.00 41.33 105 ARG A N 1
ATOM 810 C CA . ARG A 1 105 ? -27.753 50.947 22.733 1.00 40.37 105 ARG A CA 1
ATOM 811 C C . ARG A 1 105 ? -27.728 52.336 23.347 1.00 39.69 105 ARG A C 1
ATOM 812 O O . ARG A 1 105 ? -28.760 53.013 23.398 1.00 40.91 105 ARG A O 1
ATOM 820 N N . GLN A 1 106 ? -26.557 52.743 23.823 1.00 39.78 106 GLN A N 1
ATOM 821 C CA . GLN A 1 106 ? -26.391 53.940 24.630 1.00 44.90 106 GLN A CA 1
ATOM 822 C C . GLN A 1 106 ? -25.445 54.903 23.933 1.00 46.51 106 GLN A C 1
ATOM 823 O O . GLN A 1 106 ? -24.553 54.488 23.189 1.00 45.64 106 GLN A O 1
ATOM 829 N N . ILE A 1 107 ? -25.642 56.191 24.196 1.00 47.35 107 ILE A N 1
ATOM 830 C CA . ILE A 1 107 ? -24.743 57.252 23.758 1.00 41.73 107 ILE A CA 1
ATOM 831 C C . ILE A 1 107 ? -24.385 58.079 24.980 1.00 46.11 107 ILE A C 1
ATOM 832 O O . ILE A 1 107 ? -25.263 58.406 25.788 1.00 46.51 107 ILE A O 1
ATOM 837 N N . VAL A 1 108 ? -23.102 58.430 25.113 1.00 42.21 108 VAL A N 1
ATOM 838 C CA . VAL A 1 108 ? -22.672 59.356 26.158 1.00 43.43 108 VAL A CA 1
ATOM 839 C C . VAL A 1 108 ? -22.042 60.581 25.510 1.00 50.22 108 VAL A C 1
ATOM 840 O O . VAL A 1 108 ? -21.926 60.660 24.279 1.00 46.13 108 VAL A O 1
ATOM 844 N N . LEU A 1 109 ? -21.634 61.543 26.338 1.00 48.94 109 LEU A N 1
ATOM 845 C CA . LEU A 1 109 ? -20.953 62.733 25.837 1.00 60.50 109 LEU A CA 1
ATOM 846 C C . LEU A 1 109 ? -19.666 62.341 25.119 1.00 58.02 109 LEU A C 1
ATOM 847 O O . LEU A 1 109 ? -18.908 61.494 25.601 1.00 56.92 109 LEU A O 1
ATOM 852 N N . GLY A 1 110 ? -19.422 62.959 23.962 1.00 53.08 110 GLY A N 1
ATOM 853 C CA . GLY A 1 110 ? -18.324 62.594 23.098 1.00 55.21 110 GLY A CA 1
ATOM 854 C C . GLY A 1 110 ? -18.697 61.651 21.969 1.00 58.95 110 GLY A C 1
ATOM 855 O O . GLY A 1 110 ? -17.962 61.565 20.980 1.00 54.84 110 GLY A O 1
ATOM 856 N N . GLY A 1 111 ? -19.808 60.934 22.092 1.00 54.24 111 GLY A N 1
ATOM 857 C CA . GLY A 1 111 ? -20.326 60.164 20.985 1.00 51.62 111 GLY A CA 1
ATOM 858 C C . GLY A 1 111 ? -20.002 58.688 20.983 1.00 49.64 111 GLY A C 1
ATOM 859 O O . GLY A 1 111 ? -20.402 57.999 20.039 1.00 50.88 111 GLY A O 1
ATOM 860 N N . THR A 1 112 ? -19.308 58.171 21.997 1.00 50.63 112 THR A N 1
ATOM 861 C CA . THR A 1 112 ? -19.090 56.732 22.052 1.00 51.00 112 THR A CA 1
ATOM 862 C C . THR A 1 112 ? -20.389 56.023 22.424 1.00 54.59 112 THR A C 1
ATOM 863 O O . THR A 1 112 ? -21.221 56.546 23.180 1.00 45.43 112 THR A O 1
ATOM 867 N N . THR A 1 113 ? -20.568 54.830 21.853 1.00 49.32 113 THR A N 1
ATOM 868 C CA . THR A 1 113 ? -21.756 54.020 22.064 1.00 46.85 113 THR A CA 1
ATOM 869 C C . THR A 1 113 ? -21.387 52.668 22.668 1.00 56.37 113 THR A C 1
ATOM 870 O O . THR A 1 113 ? -20.269 52.171 22.498 1.00 48.51 113 THR A O 1
ATOM 874 N N . LYS A 1 114 ? -22.337 52.099 23.409 1.00 48.21 114 LYS A N 1
ATOM 875 C CA . LYS A 1 114 ? -22.208 50.760 23.960 1.00 50.62 114 LYS A CA 1
ATOM 876 C C . LYS A 1 114 ? -23.520 50.021 23.752 1.00 47.80 114 LYS A C 1
ATOM 877 O O . LYS A 1 114 ? -24.575 50.628 23.530 1.00 45.79 114 LYS A O 1
ATOM 883 N N . TYR A 1 115 ? -23.429 48.696 23.837 1.00 46.10 115 TYR A N 1
ATOM 884 C CA . TYR A 1 115 ? -24.545 47.778 23.688 1.00 45.85 115 TYR A CA 1
ATOM 885 C C . TYR A 1 115 ? -24.728 46.957 24.960 1.00 48.89 115 TYR A C 1
ATOM 886 O O . TYR A 1 115 ? -23.761 46.602 25.642 1.00 47.77 115 TYR A O 1
ATOM 895 N N . LEU A 1 116 ? -25.983 46.655 25.270 1.00 45.09 116 LEU A N 1
ATOM 896 C CA . LEU A 1 116 ? -26.330 45.647 26.255 1.00 49.80 116 LEU A CA 1
ATOM 897 C C . LEU A 1 116 ? -27.245 44.630 25.589 1.00 50.62 116 LEU A C 1
ATOM 898 O O . LEU A 1 116 ? -28.015 44.967 24.684 1.00 44.56 116 LEU A O 1
ATOM 903 N N . ILE A 1 117 ? -27.126 43.378 26.015 1.00 45.16 117 ILE A N 1
ATOM 904 C CA . ILE A 1 117 ? -28.102 42.334 25.713 1.00 52.25 117 ILE A CA 1
ATOM 905 C C . ILE A 1 117 ? -28.634 41.835 27.046 1.00 52.43 117 ILE A C 1
ATOM 906 O O . ILE A 1 117 ? -27.855 41.402 27.903 1.00 52.84 117 ILE A O 1
ATOM 911 N N . ASN A 1 118 ? -29.952 41.916 27.229 1.00 47.18 118 ASN A N 1
ATOM 912 C CA . ASN A 1 118 ? -30.589 41.497 28.476 1.00 53.86 118 ASN A CA 1
ATOM 913 C C . ASN A 1 118 ? -29.929 42.155 29.685 1.00 58.63 118 ASN A C 1
ATOM 914 O O . ASN A 1 118 ? -29.723 41.525 30.725 1.00 53.39 118 ASN A O 1
ATOM 919 N N . GLY A 1 119 ? -29.568 43.430 29.537 1.00 53.09 119 GLY A N 1
ATOM 920 C CA . GLY A 1 119 ? -29.031 44.209 30.630 1.00 48.55 119 GLY A CA 1
ATOM 921 C C . GLY A 1 119 ? -27.556 44.027 30.913 1.00 53.54 119 GLY A C 1
ATOM 922 O O . GLY A 1 119 ? -27.035 44.686 31.823 1.00 58.19 119 GLY A O 1
ATOM 923 N N . HIS A 1 120 ? -26.869 43.155 30.183 1.00 48.70 120 HIS A N 1
ATOM 924 C CA . HIS A 1 120 ? -25.448 42.903 30.376 1.00 52.04 120 HIS A CA 1
ATOM 925 C C . HIS A 1 120 ? -24.667 43.431 29.184 1.00 57.31 120 HIS A C 1
ATOM 926 O O . HIS A 1 120 ? -25.138 43.384 28.044 1.00 57.68 120 HIS A O 1
ATOM 933 N N . ARG A 1 121 ? -23.462 43.922 29.456 1.00 62.42 121 ARG A N 1
ATOM 934 C CA . ARG A 1 121 ? -22.614 44.471 28.409 1.00 62.34 121 ARG A CA 1
ATOM 935 C C . ARG A 1 121 ? -22.399 43.441 27.309 1.00 56.56 121 ARG A C 1
ATOM 936 O O . ARG A 1 121 ? -22.234 42.247 27.574 1.00 55.14 121 ARG A O 1
ATOM 944 N N . ALA A 1 122 ? -22.423 43.910 26.063 1.00 56.46 122 ALA A N 1
ATOM 945 C CA . ALA A 1 122 ? -22.261 43.022 24.923 1.00 56.83 122 ALA A CA 1
ATOM 946 C C . ALA A 1 122 ? -21.447 43.722 23.848 1.00 53.87 122 ALA A C 1
ATOM 947 O O . ALA A 1 122 ? -21.530 44.943 23.679 1.00 56.49 122 ALA A O 1
ATOM 949 N N . GLN A 1 123 ? -20.665 42.924 23.124 1.00 54.09 123 GLN A N 1
ATOM 950 C CA . GLN A 1 123 ? -19.902 43.406 21.980 1.00 61.84 123 GLN A CA 1
ATOM 951 C C . GLN A 1 123 ? -20.827 43.756 20.821 1.00 51.66 123 GLN A C 1
ATOM 952 O O . GLN A 1 123 ? -21.856 43.111 20.606 1.00 54.54 123 GLN A O 1
ATOM 958 N N . GLN A 1 124 ? -20.434 44.778 20.049 1.00 49.45 124 GLN A N 1
ATOM 959 C CA . GLN A 1 124 ? -21.219 45.168 18.880 1.00 50.89 124 GLN A CA 1
ATOM 960 C C . GLN A 1 124 ? -21.415 43.991 17.930 1.00 54.65 124 GLN A C 1
ATOM 961 O O . GLN A 1 124 ? -22.517 43.785 17.406 1.00 54.36 124 GLN A O 1
ATOM 967 N N . GLN A 1 125 ? -20.355 43.210 17.693 1.00 52.66 125 GLN A N 1
ATOM 968 C CA . GLN A 1 125 ? -20.458 42.079 16.774 1.00 55.94 125 GLN A CA 1
ATOM 969 C C . GLN A 1 125 ? -21.399 41.004 17.307 1.00 53.75 125 GLN A C 1
ATOM 970 O O . GLN A 1 125 ? -22.084 40.333 16.523 1.00 52.52 125 GLN A O 1
ATOM 976 N N . THR A 1 126 ? -21.447 40.822 18.629 1.00 53.30 126 THR A N 1
ATOM 977 C CA . THR A 1 126 ? -22.430 39.911 19.206 1.00 53.29 126 THR A CA 1
ATOM 978 C C . THR A 1 126 ? -23.850 40.353 18.873 1.00 51.90 126 THR A C 1
ATOM 979 O O . THR A 1 126 ? -24.706 39.526 18.540 1.00 48.28 126 THR A O 1
ATOM 983 N N . VAL A 1 127 ? -24.121 41.657 18.960 1.00 47.50 127 VAL A N 1
ATOM 984 C CA . VAL A 1 127 ? -25.450 42.156 18.624 1.00 49.71 127 VAL A CA 1
ATOM 985 C C . VAL A 1 127 ? -25.746 41.925 17.149 1.00 45.46 127 VAL A C 1
ATOM 986 O O . VAL A 1 127 ? -26.846 41.493 16.781 1.00 40.26 127 VAL A O 1
ATOM 990 N N . GLN A 1 128 ? -24.767 42.192 16.282 1.00 51.40 128 GLN A N 1
ATOM 991 C CA . GLN A 1 128 ? -25.021 42.089 14.849 1.00 53.53 128 GLN A CA 1
ATOM 992 C C . GLN A 1 128 ? -25.202 40.638 14.424 1.00 54.64 128 GLN A C 1
ATOM 993 O O . GLN A 1 128 ? -26.022 40.339 13.545 1.00 49.11 128 GLN A O 1
ATOM 999 N N . ASN A 1 129 ? -24.449 39.726 15.045 1.00 50.93 129 ASN A N 1
ATOM 1000 C CA . ASN A 1 129 ? -24.620 38.302 14.779 1.00 53.00 129 ASN A CA 1
ATOM 1001 C C . ASN A 1 129 ? -25.996 37.814 15.214 1.00 52.84 129 ASN A C 1
ATOM 1002 O O . ASN A 1 129 ? -26.612 36.985 14.535 1.00 53.51 129 ASN A O 1
ATOM 1007 N N . LEU A 1 130 ? -26.484 38.299 16.360 1.00 50.02 130 LEU A N 1
ATOM 1008 C CA . LEU A 1 130 ? -27.832 37.957 16.799 1.00 49.68 130 LEU A CA 1
ATOM 1009 C C . LEU A 1 130 ? -28.869 38.349 15.751 1.00 50.13 130 LEU A C 1
ATOM 1010 O O . LEU A 1 130 ? -29.733 37.543 15.381 1.00 48.87 130 LEU A O 1
ATOM 1015 N N . PHE A 1 131 ? -28.814 39.595 15.274 1.00 42.64 131 PHE A N 1
ATOM 1016 C CA . PHE A 1 131 ? -29.826 40.058 14.329 1.00 45.84 131 PHE A CA 1
ATOM 1017 C C . PHE A 1 131 ? -29.725 39.319 13.003 1.00 38.58 131 PHE A C 1
ATOM 1018 O O . PHE A 1 131 ? -30.748 38.978 12.394 1.00 39.46 131 PHE A O 1
ATOM 1026 N N . GLN A 1 132 ? -28.506 39.051 12.545 1.00 44.05 132 GLN A N 1
ATOM 1027 C CA . GLN A 1 132 ? -28.343 38.366 11.267 1.00 51.06 132 GLN A CA 1
ATOM 1028 C C . GLN A 1 132 ? -28.791 36.913 11.346 1.00 52.74 132 GLN A C 1
ATOM 1029 O O . GLN A 1 132 ? -29.265 36.360 10.347 1.00 52.42 132 GLN A O 1
ATOM 1035 N N . SER A 1 133 ? -28.676 36.284 12.522 1.00 49.22 133 SER A N 1
ATOM 1036 C CA . SER A 1 133 ? -29.144 34.909 12.665 1.00 49.73 133 SER A CA 1
ATOM 1037 C C . SER A 1 133 ? -30.664 34.796 12.581 1.00 45.46 133 SER A C 1
ATOM 1038 O O . SER A 1 133 ? -31.174 33.690 12.388 1.00 49.56 133 SER A O 1
ATOM 1041 N N . VAL A 1 134 ? -31.407 35.894 12.714 1.00 45.18 134 VAL A N 1
ATOM 1042 C CA . VAL A 1 134 ? -32.848 35.850 12.492 1.00 38.42 134 VAL A CA 1
ATOM 1043 C C . VAL A 1 134 ? -33.242 36.593 11.211 1.00 46.94 134 VAL A C 1
ATOM 1044 O O . VAL A 1 134 ? -34.393 36.996 11.060 1.00 45.58 134 VAL A O 1
ATOM 1048 N N . GLN A 1 135 ? -32.295 36.760 10.281 1.00 41.23 135 GLN A N 1
ATOM 1049 C CA . GLN A 1 135 ? -32.538 37.361 8.958 1.00 49.39 135 GLN A CA 1
ATOM 1050 C C . GLN A 1 135 ? -32.942 38.830 9.058 1.00 49.34 135 GLN A C 1
ATOM 1051 O O . GLN A 1 135 ? -33.749 39.330 8.274 1.00 50.59 135 GLN A O 1
ATOM 1057 N N . LEU A 1 136 ? -32.369 39.537 10.025 1.00 47.08 136 LEU A N 1
ATOM 1058 C CA . LEU A 1 136 ? -32.400 40.993 10.024 1.00 48.96 136 LEU A CA 1
ATOM 1059 C C . LEU A 1 136 ? -30.999 41.413 9.601 1.00 51.34 136 LEU A C 1
ATOM 1060 O O . LEU A 1 136 ? -30.112 41.658 10.418 1.00 44.30 136 LEU A O 1
ATOM 1065 N N . ASN A 1 137 ? -30.804 41.459 8.282 1.00 49.00 137 ASN A N 1
ATOM 1066 C CA . ASN A 1 137 ? -29.480 41.594 7.675 1.00 49.13 137 ASN A CA 1
ATOM 1067 C C . ASN A 1 137 ? -29.072 43.062 7.713 1.00 53.49 137 ASN A C 1
ATOM 1068 O O . ASN A 1 137 ? -29.382 43.848 6.813 1.00 44.24 137 ASN A O 1
ATOM 1073 N N . ILE A 1 138 ? -28.338 43.430 8.764 1.00 47.38 138 ILE A N 1
ATOM 1074 C CA . ILE A 1 138 ? -27.903 44.812 8.922 1.00 59.69 138 ILE A CA 1
ATOM 1075 C C . ILE A 1 138 ? -26.991 45.226 7.777 1.00 67.68 138 ILE A C 1
ATOM 1076 O O . ILE A 1 138 ? -26.964 46.400 7.390 1.00 69.34 138 ILE A O 1
ATOM 1081 N N . ASN A 1 139 ? -26.245 44.276 7.203 1.00 72.20 139 ASN A N 1
ATOM 1082 C CA . ASN A 1 139 ? -25.316 44.604 6.124 1.00 77.84 139 ASN A CA 1
ATOM 1083 C C . ASN A 1 139 ? -26.051 45.108 4.891 1.00 73.27 139 ASN A C 1
ATOM 1084 O O . ASN A 1 139 ? -25.670 46.125 4.302 1.00 78.84 139 ASN A O 1
ATOM 1089 N N . ASN A 1 140 ? -27.102 44.405 4.476 1.00 68.03 140 ASN A N 1
ATOM 1090 C CA . ASN A 1 140 ? -27.946 44.871 3.379 1.00 72.26 140 ASN A CA 1
ATOM 1091 C C . ASN A 1 140 ? -29.395 44.652 3.783 1.00 57.83 140 ASN A C 1
ATOM 1092 O O . ASN A 1 140 ? -29.956 43.566 3.578 1.00 62.18 140 ASN A O 1
ATOM 1097 N N . PRO A 1 141 ? -30.034 45.670 4.367 1.00 52.21 141 PRO A N 1
ATOM 1098 C CA . PRO A 1 141 ? -31.352 45.456 4.983 1.00 49.42 141 PRO A CA 1
ATOM 1099 C C . PRO A 1 141 ? -32.391 45.062 3.951 1.00 58.08 141 PRO A C 1
ATOM 1100 O O . PRO A 1 141 ? -32.627 45.768 2.969 1.00 76.14 141 PRO A O 1
ATOM 1104 N N . ASN A 1 142 ? -32.997 43.905 4.169 1.00 56.85 142 ASN A N 1
ATOM 1105 C CA . ASN A 1 142 ? -34.086 43.428 3.332 1.00 58.68 142 ASN A CA 1
ATOM 1106 C C . ASN A 1 142 ? -35.444 43.923 3.814 1.00 52.89 142 ASN A C 1
ATOM 1107 O O . ASN A 1 142 ? -36.401 43.956 3.033 1.00 58.34 142 ASN A O 1
ATOM 1112 N N . PHE A 1 143 ? -35.530 44.359 5.065 1.00 45.12 143 PHE A N 1
ATOM 1113 C CA . PHE A 1 143 ? -36.795 44.470 5.771 1.00 39.38 143 PHE A CA 1
ATOM 1114 C C . PHE A 1 143 ? -37.300 45.898 5.907 1.00 35.37 143 PHE A C 1
ATOM 1115 O O . PHE A 1 143 ? -38.288 46.115 6.612 1.00 40.75 143 PHE A O 1
ATOM 1123 N N . LEU A 1 144 ? -36.652 46.876 5.272 1.00 33.50 144 LEU A N 1
ATOM 1124 C CA . LEU A 1 144 ? -37.040 48.282 5.390 1.00 36.35 144 LEU A CA 1
ATOM 1125 C C . LEU A 1 144 ? -37.426 48.826 4.022 1.00 46.99 144 LEU A C 1
ATOM 1126 O O . LEU A 1 144 ? -36.585 48.898 3.121 1.00 38.14 144 LEU A O 1
ATOM 1131 N N . ILE A 1 145 ? -38.679 49.236 3.867 1.00 35.06 145 ILE A N 1
ATOM 1132 C CA . ILE A 1 145 ? -39.174 49.692 2.572 1.00 38.15 145 ILE A CA 1
ATOM 1133 C C . ILE A 1 145 ? -39.481 51.182 2.679 1.00 42.51 145 ILE A C 1
ATOM 1134 O O . ILE A 1 145 ? -40.468 51.570 3.318 1.00 35.31 145 ILE A O 1
ATOM 1139 N N . MET A 1 146 ? -38.653 52.011 2.036 1.00 38.41 146 MET A N 1
ATOM 1140 C CA . MET A 1 146 ? -38.828 53.458 1.967 1.00 45.98 146 MET A CA 1
ATOM 1141 C C . MET A 1 146 ? -39.296 53.891 0.585 1.00 51.42 146 MET A C 1
ATOM 1142 O O . MET A 1 146 ? -39.296 53.116 -0.377 1.00 44.41 146 MET A O 1
ATOM 1147 N N . GLN A 1 147 ? -39.672 55.173 0.498 1.00 49.82 147 GLN A N 1
ATOM 1148 C CA . GLN A 1 147 ? -40.049 55.770 -0.784 1.00 51.70 147 GLN A CA 1
ATOM 1149 C C . GLN A 1 147 ? -38.940 55.641 -1.828 1.00 52.06 147 GLN A C 1
ATOM 1150 O O . GLN A 1 147 ? -39.229 55.489 -3.024 1.00 52.16 147 GLN A O 1
ATOM 1156 N N . GLY A 1 148 ? -37.674 55.699 -1.405 1.00 45.00 148 GLY A N 1
ATOM 1157 C CA . GLY A 1 148 ? -36.580 55.570 -2.359 1.00 45.47 148 GLY A CA 1
ATOM 1158 C C . GLY A 1 148 ? -36.596 54.247 -3.107 1.00 54.97 148 GLY A C 1
ATOM 1159 O O . GLY A 1 148 ? -36.327 54.199 -4.313 1.00 56.56 148 GLY A O 1
ATOM 1160 N N . ARG A 1 149 ? -36.916 53.153 -2.405 1.00 49.15 149 ARG A N 1
ATOM 1161 C CA . ARG A 1 149 ? -36.984 51.853 -3.066 1.00 49.17 149 ARG A CA 1
ATOM 1162 C C . ARG A 1 149 ? -38.148 51.805 -4.046 1.00 56.02 149 ARG A C 1
ATOM 1163 O O . ARG A 1 149 ? -38.028 51.233 -5.134 1.00 55.58 149 ARG A O 1
ATOM 1171 N N . ILE A 1 150 ? -39.274 52.414 -3.679 1.00 48.78 150 ILE A N 1
ATOM 1172 C CA . ILE A 1 150 ? -40.414 52.499 -4.585 1.00 50.76 150 ILE A CA 1
ATOM 1173 C C . ILE A 1 150 ? -40.024 53.236 -5.862 1.00 63.19 150 ILE A C 1
ATOM 1174 O O . ILE A 1 150 ? -40.297 52.774 -6.979 1.00 56.93 150 ILE A O 1
ATOM 1179 N N . THR A 1 151 ? -39.350 54.380 -5.716 1.00 61.56 151 THR A N 1
ATOM 1180 C CA . THR A 1 151 ? -38.891 55.127 -6.884 1.00 58.93 151 THR A CA 1
ATOM 1181 C C . THR A 1 151 ? -37.872 54.328 -7.691 1.00 58.64 151 THR A C 1
ATOM 1182 O O . THR A 1 151 ? -37.936 54.290 -8.929 1.00 59.81 151 THR A O 1
ATOM 1186 N N . LYS A 1 152 ? -36.928 53.678 -7.009 1.00 48.20 152 LYS A N 1
ATOM 1187 C CA . LYS A 1 152 ? -35.905 52.903 -7.704 1.00 52.17 152 LYS A CA 1
ATOM 1188 C C . LYS A 1 152 ? -36.532 51.788 -8.535 1.00 58.17 152 LYS A C 1
ATOM 1189 O O . LYS A 1 152 ? -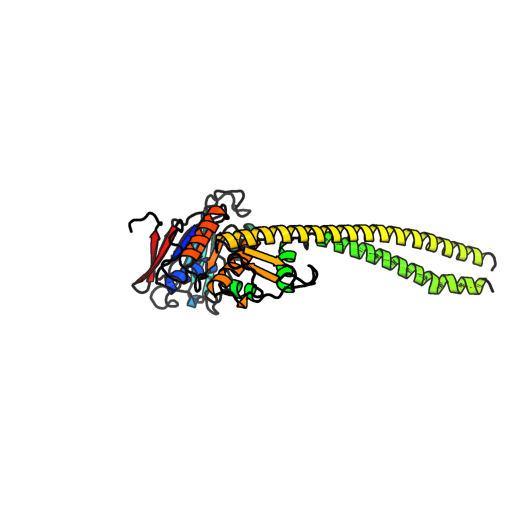36.199 51.614 -9.712 1.00 65.93 152 LYS A O 1
ATOM 1195 N N . VAL A 1 153 ? -37.467 51.038 -7.943 1.00 60.47 153 VAL A N 1
ATOM 1196 C CA . VAL A 1 153 ? -38.143 49.971 -8.678 1.00 53.46 153 VAL A CA 1
ATOM 1197 C C . VAL A 1 153 ? -38.891 50.534 -9.882 1.00 61.47 153 VAL A C 1
ATOM 1198 O O . VAL A 1 153 ? -38.858 49.954 -10.973 1.00 61.77 153 VAL A O 1
ATOM 1202 N N . LEU A 1 154 ? -39.543 51.689 -9.719 1.00 66.40 154 LEU A N 1
ATOM 1203 C CA . LEU A 1 154 ? -40.268 52.303 -10.831 1.00 63.19 154 LEU A CA 1
ATOM 1204 C C . LEU A 1 154 ? -39.355 52.646 -12.004 1.00 72.76 154 LEU A C 1
ATOM 1205 O O . LEU A 1 154 ? -39.819 52.726 -13.148 1.00 75.15 154 LEU A O 1
ATOM 1210 N N . ASN A 1 155 ? -38.066 52.849 -11.753 1.00 75.48 155 ASN A N 1
ATOM 1211 C CA . ASN A 1 155 ? -37.140 53.268 -12.795 1.00 75.14 155 ASN A CA 1
ATOM 1212 C C . ASN A 1 155 ? -36.259 52.142 -13.315 1.00 69.80 155 ASN A C 1
ATOM 1213 O O . ASN A 1 155 ? -35.396 52.397 -14.158 1.00 75.08 155 ASN A O 1
ATOM 1218 N N . MET A 1 156 ? -36.430 50.914 -12.829 1.00 68.67 156 MET A N 1
ATOM 1219 C CA . MET A 1 156 ? -35.533 49.846 -13.238 1.00 68.00 156 MET A CA 1
ATOM 1220 C C . MET A 1 156 ? -35.732 49.525 -14.711 1.00 69.65 156 MET A C 1
ATOM 1221 O O . MET A 1 156 ? -36.836 49.632 -15.254 1.00 69.68 156 MET A O 1
ATOM 1226 N N . LYS A 1 157 ? -34.631 49.169 -15.358 1.00 73.17 157 LYS A N 1
ATOM 1227 C CA . LYS A 1 157 ? -34.652 48.656 -16.717 1.00 72.58 157 LYS A CA 1
ATOM 1228 C C . LYS A 1 157 ? -35.141 47.208 -16.721 1.00 70.60 157 LYS A C 1
ATOM 1229 O O . LYS A 1 157 ? -35.110 46.542 -15.684 1.00 73.55 157 LYS A O 1
ATOM 1235 N N . PRO A 1 158 ? -35.609 46.706 -17.878 1.00 71.84 158 PRO A N 1
ATOM 1236 C CA . PRO A 1 158 ? -35.931 45.278 -17.975 1.00 73.74 158 PRO A CA 1
ATOM 1237 C C . PRO A 1 158 ? -34.826 44.360 -17.466 1.00 79.48 158 PRO A C 1
ATOM 1238 O O . PRO A 1 158 ? -35.112 43.382 -16.753 1.00 78.54 158 PRO A O 1
ATOM 1242 N N . ALA A 1 159 ? -33.569 44.666 -17.781 1.00 75.76 159 ALA A N 1
ATOM 1243 C CA . ALA A 1 159 ? -32.459 43.845 -17.306 1.00 76.11 159 ALA A CA 1
ATOM 1244 C C . ALA A 1 159 ? -32.342 43.892 -15.787 1.00 69.58 159 ALA A C 1
ATOM 1245 O O . ALA A 1 159 ? -32.011 42.883 -15.150 1.00 76.69 159 ALA A O 1
ATOM 1247 N N . GLU A 1 160 ? -32.625 45.048 -15.183 1.00 70.17 160 GLU A N 1
ATOM 1248 C CA . GLU A 1 160 ? -32.517 45.162 -13.732 1.00 74.15 160 GLU A CA 1
ATOM 1249 C C . GLU A 1 160 ? -33.627 44.385 -13.028 1.00 77.13 160 GLU A C 1
ATOM 1250 O O . GLU A 1 160 ? -33.402 43.810 -11.957 1.00 68.24 160 GLU A O 1
ATOM 1256 N N . ILE A 1 161 ? -34.831 44.359 -13.608 1.00 80.92 161 ILE A N 1
ATOM 1257 C CA . ILE A 1 161 ? -35.930 43.611 -13.001 1.00 76.53 161 ILE A CA 1
ATOM 1258 C C . ILE A 1 161 ? -35.647 42.117 -13.051 1.00 76.48 161 ILE A C 1
ATOM 1259 O O . ILE A 1 161 ? -35.817 41.405 -12.055 1.00 73.30 161 ILE A O 1
ATOM 1264 N N . LEU A 1 162 ? -35.205 41.619 -14.212 1.00 72.71 162 LEU A N 1
ATOM 1265 C CA . LEU A 1 162 ? -34.853 40.207 -14.308 1.00 70.86 162 LEU A CA 1
ATOM 1266 C C . LEU A 1 162 ? -33.727 39.862 -13.343 1.00 81.33 162 LEU A C 1
ATOM 1267 O O . LEU A 1 162 ? -33.698 38.755 -12.794 1.00 81.89 162 LEU A O 1
ATOM 1272 N N . ALA A 1 163 ? -32.815 40.806 -13.097 1.00 86.05 163 ALA A N 1
ATOM 1273 C CA . ALA A 1 163 ? -31.781 40.590 -12.089 1.00 79.65 163 ALA A CA 1
ATOM 1274 C C . ALA A 1 163 ? -32.400 40.277 -10.733 1.00 72.34 163 ALA A C 1
ATOM 1275 O O . ALA A 1 163 ? -31.958 39.355 -10.038 1.00 75.58 163 ALA A O 1
ATOM 1277 N N . MET A 1 164 ? -33.433 41.035 -10.342 1.00 75.71 164 MET A N 1
ATOM 1278 C CA . MET A 1 164 ? -34.141 40.742 -9.097 1.00 62.99 164 MET A CA 1
ATOM 1279 C C . MET A 1 164 ? -34.710 39.326 -9.095 1.00 60.91 164 MET A C 1
ATOM 1280 O O . MET A 1 164 ? -34.630 38.617 -8.083 1.00 55.39 164 MET A O 1
ATOM 1285 N N . ILE A 1 165 ? -35.299 38.899 -10.215 1.00 63.90 165 ILE A N 1
ATOM 1286 C CA . ILE A 1 165 ? -35.909 37.573 -10.278 1.00 66.84 165 ILE A CA 1
ATOM 1287 C C . ILE A 1 165 ? -34.835 36.493 -10.282 1.00 73.12 165 ILE A C 1
ATOM 1288 O O . ILE A 1 165 ? -34.966 35.463 -9.605 1.00 72.03 165 ILE A O 1
ATOM 1293 N N . GLU A 1 166 ? -33.760 36.707 -11.049 1.00 79.51 166 GLU A N 1
ATOM 1294 C CA . GLU A 1 166 ? -32.609 35.812 -10.983 1.00 78.13 166 GLU A CA 1
ATOM 1295 C C . GLU A 1 166 ? -32.060 35.735 -9.568 1.00 76.71 166 GLU A C 1
ATOM 1296 O O . GLU A 1 166 ? -31.785 34.643 -9.056 1.00 79.92 166 GLU A O 1
ATOM 1302 N N . GLU A 1 167 ? -31.911 36.891 -8.918 1.00 71.19 167 GLU A N 1
ATOM 1303 C CA . GLU A 1 167 ? -31.408 36.929 -7.551 1.00 73.10 167 GLU A CA 1
ATOM 1304 C C . GLU A 1 167 ? -32.312 36.143 -6.606 1.00 72.17 167 GLU A C 1
ATOM 1305 O O . GLU A 1 167 ? -31.829 35.394 -5.748 1.00 69.80 167 GLU A O 1
ATOM 1311 N N . ALA A 1 168 ? -33.631 36.287 -6.762 1.00 75.74 168 ALA A N 1
ATOM 1312 C CA . ALA A 1 168 ? -34.581 35.557 -5.928 1.00 66.47 168 ALA A CA 1
ATOM 1313 C C . ALA A 1 168 ? -34.586 34.056 -6.208 1.00 71.47 168 ALA A C 1
ATOM 1314 O O . ALA A 1 168 ? -35.014 33.283 -5.344 1.00 71.95 168 ALA A O 1
ATOM 1316 N N . ALA A 1 169 ? -34.122 33.625 -7.388 1.00 71.38 169 ALA A N 1
ATOM 1317 C CA . ALA A 1 169 ? -34.209 32.209 -7.747 1.00 82.78 169 ALA A CA 1
ATOM 1318 C C . ALA A 1 169 ? -33.327 31.334 -6.861 1.00 95.13 169 ALA A C 1
ATOM 1319 O O . ALA A 1 169 ? -33.612 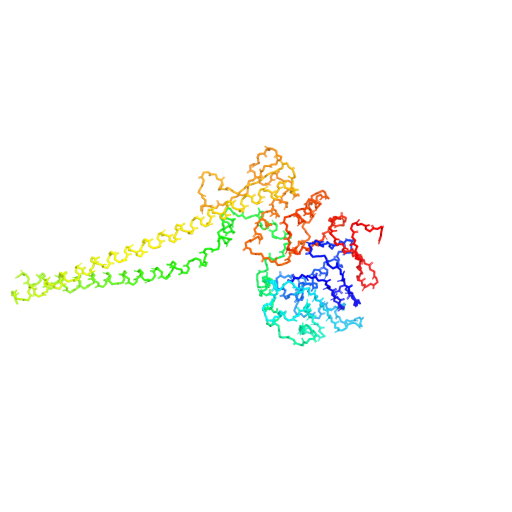30.141 -6.697 1.00 98.19 169 ALA A O 1
ATOM 1321 N N . GLY A 1 170 ? -32.258 31.894 -6.295 1.00 101.06 170 GLY A N 1
ATOM 1322 C CA . GLY A 1 170 ? -31.412 31.151 -5.378 1.00 105.05 170 GLY A CA 1
ATOM 1323 C C . GLY A 1 170 ? -30.502 30.135 -6.027 1.00 112.42 170 GLY A C 1
ATOM 1324 O O . GLY A 1 170 ? -30.267 29.067 -5.451 1.00 113.15 170 GLY A O 1
ATOM 1325 N N . THR A 1 171 ? -29.964 30.443 -7.204 1.00 119.07 171 THR A N 1
ATOM 1326 C CA . THR A 1 171 ? -29.206 29.488 -7.993 1.00 130.76 171 THR A CA 1
ATOM 1327 C C . THR A 1 171 ? -27.741 29.909 -8.166 1.00 136.12 171 THR A C 1
ATOM 1328 O O . THR A 1 171 ? -26.952 29.199 -8.800 1.00 141.82 171 THR A O 1
ATOM 1332 N N . ARG A 1 172 ? -27.327 31.018 -7.558 1.00 133.06 172 ARG A N 1
ATOM 1333 C CA . ARG A 1 172 ? -25.893 31.254 -7.427 1.00 129.63 172 ARG A CA 1
ATOM 1334 C C . ARG A 1 172 ? -25.288 30.332 -6.373 1.00 133.41 172 ARG A C 1
ATOM 1335 O O . ARG A 1 172 ? -24.108 29.973 -6.464 1.00 138.68 172 ARG A O 1
ATOM 1343 N N . MET A 1 173 ? -26.085 29.930 -5.376 1.00 128.27 173 MET A N 1
ATOM 1344 C CA . MET A 1 173 ? -25.695 28.848 -4.479 1.00 126.85 173 MET A CA 1
ATOM 1345 C C . MET A 1 173 ? -25.711 27.502 -5.195 1.00 122.31 173 MET A C 1
ATOM 1346 O O . MET A 1 173 ? -25.055 26.555 -4.747 1.00 121.13 173 MET A O 1
ATOM 1351 N N . PHE A 1 174 ? -26.474 27.410 -6.285 1.00 120.38 174 PHE A N 1
ATOM 1352 C CA . PHE A 1 174 ? -26.389 26.297 -7.225 1.00 118.06 174 PHE A CA 1
ATOM 1353 C C . PHE A 1 174 ? -25.056 26.307 -7.963 1.00 117.55 174 PHE A C 1
ATOM 1354 O O . PHE A 1 174 ? -24.479 25.247 -8.240 1.00 121.56 174 PHE A O 1
ATOM 1362 N N . GLU A 1 175 ? -24.566 27.509 -8.295 1.00 103.04 175 GLU A N 1
ATOM 1363 C CA . GLU A 1 175 ? -23.429 27.682 -9.198 1.00 99.92 175 GLU A CA 1
ATOM 1364 C C . GLU A 1 175 ? -22.171 26.983 -8.705 1.00 95.15 175 GLU A C 1
ATOM 1365 O O . GLU A 1 175 ? -21.267 26.712 -9.503 1.00 81.09 175 GLU A O 1
ATOM 1371 N N . ASP A 1 176 ? -22.078 26.718 -7.398 1.00 103.65 176 ASP A N 1
ATOM 1372 C CA . ASP A 1 176 ? -20.885 26.085 -6.846 1.00 111.99 176 ASP A CA 1
ATOM 1373 C C . ASP A 1 176 ? -20.557 24.789 -7.575 1.00 106.77 176 ASP A C 1
ATOM 1374 O O . ASP A 1 176 ? -19.393 24.524 -7.896 1.00 104.58 176 ASP A O 1
ATOM 1379 N N . ARG A 1 177 ? -21.574 23.971 -7.853 1.00 100.55 177 ARG A N 1
ATOM 1380 C CA . ARG A 1 177 ? -21.334 22.728 -8.574 1.00 94.16 177 ARG A CA 1
ATOM 1381 C C . ARG A 1 177 ? -20.862 22.993 -10.000 1.00 85.44 177 ARG A C 1
ATOM 1382 O O . ARG A 1 177 ? -20.050 22.227 -10.532 1.00 71.64 177 ARG A O 1
ATOM 1384 N N . LYS A 1 178 ? -21.327 24.086 -10.615 1.00 80.37 178 LYS A N 1
ATOM 1385 C CA . LYS A 1 178 ? -20.956 24.378 -11.994 1.00 78.21 178 LYS A CA 1
ATOM 1386 C C . LYS A 1 178 ? -19.473 24.715 -12.122 1.00 88.55 178 LYS A C 1
ATOM 1387 O O . LYS A 1 178 ? -18.799 24.229 -13.041 1.00 87.93 178 LYS A O 1
ATOM 1393 N N . GLU A 1 179 ? -18.941 25.543 -11.217 1.00 95.32 179 GLU A N 1
ATOM 1394 C CA . GLU A 1 179 ? -17.557 25.984 -11.376 1.00 101.16 179 GLU A CA 1
ATOM 1395 C C . GLU A 1 179 ? -16.559 24.957 -10.861 1.00 98.68 179 GLU A C 1
ATOM 1396 O O . GLU A 1 179 ? -15.397 24.962 -11.290 1.00 99.84 179 GLU A O 1
ATOM 1402 N N . LYS A 1 180 ? -16.991 24.048 -9.985 1.00 93.50 180 LYS A N 1
ATOM 1403 C CA . LYS A 1 180 ? -16.178 22.860 -9.752 1.00 98.01 180 LYS A CA 1
ATOM 1404 C C . LYS A 1 180 ? -16.128 21.993 -11.006 1.00 95.02 180 LYS A C 1
ATOM 1405 O O . LYS A 1 180 ? -15.069 21.462 -11.364 1.00 93.62 180 LYS A O 1
ATOM 1411 N N . ALA A 1 181 ? -17.262 21.853 -11.697 1.00 85.81 181 ALA A N 1
ATOM 1412 C CA . ALA A 1 181 ? -17.266 21.114 -12.955 1.00 82.48 181 ALA A CA 1
ATOM 1413 C C . ALA A 1 181 ? -16.413 21.809 -14.014 1.00 78.81 181 ALA A C 1
ATOM 1414 O O . ALA A 1 181 ? -15.789 21.146 -14.851 1.00 79.63 181 ALA A O 1
ATOM 1416 N N . LEU A 1 182 ? -16.369 23.146 -13.997 1.00 74.06 182 LEU A N 1
ATOM 1417 C CA . LEU A 1 182 ? -15.672 23.866 -15.059 1.00 76.80 182 LEU A CA 1
ATOM 1418 C C . LEU A 1 182 ? -14.168 23.610 -15.024 1.00 85.90 182 LEU A C 1
ATOM 1419 O O . LEU A 1 182 ? -13.537 23.451 -16.078 1.00 86.07 182 LEU A O 1
ATOM 1424 N N . LYS A 1 183 ? -13.571 23.553 -13.827 1.00 85.40 183 LYS A N 1
ATOM 1425 C CA . LYS A 1 183 ? -12.120 23.401 -13.776 1.00 88.21 183 LYS A CA 1
ATOM 1426 C C . LYS A 1 183 ? -11.672 21.945 -13.816 1.00 85.77 183 LYS A C 1
ATOM 1427 O O . LYS A 1 183 ? -10.543 21.683 -14.229 1.00 95.33 183 LYS A O 1
ATOM 1433 N N . THR A 1 184 ? -12.527 20.989 -13.451 1.00 82.64 184 THR A N 1
ATOM 1434 C CA . THR A 1 184 ? -12.223 19.613 -13.840 1.00 93.28 184 THR A CA 1
ATOM 1435 C C . THR A 1 184 ? -12.284 19.438 -15.360 1.00 89.76 184 THR A C 1
ATOM 1436 O O . THR A 1 184 ? -11.665 18.512 -15.901 1.00 84.75 184 THR A O 1
ATOM 1440 N N . MET A 1 185 ? -13.018 20.307 -16.059 1.00 82.84 185 MET A N 1
ATOM 1441 C CA . MET A 1 185 ? -12.963 20.315 -17.517 1.00 82.87 185 MET A CA 1
ATOM 1442 C C . MET A 1 185 ? -11.721 21.041 -18.021 1.00 78.43 185 MET A C 1
ATOM 1443 O O . MET A 1 185 ? -11.080 20.586 -18.972 1.00 74.61 185 MET A O 1
ATOM 1448 N N . ALA A 1 186 ? -11.373 22.171 -17.395 1.00 80.00 186 ALA A N 1
ATOM 1449 C CA . ALA A 1 186 ? -10.155 22.887 -17.761 1.00 78.22 186 ALA A CA 1
ATOM 1450 C C . ALA A 1 186 ? -8.920 22.004 -17.605 1.00 78.25 186 ALA A C 1
ATOM 1451 O O . ALA A 1 186 ? -7.973 22.098 -18.396 1.00 75.67 186 ALA A O 1
ATOM 1453 N N . LYS A 1 187 ? -8.906 21.142 -16.590 1.00 74.06 187 LYS A N 1
ATOM 1454 C CA . LYS A 1 187 ? -7.805 20.194 -16.460 1.00 74.80 187 LYS A CA 1
ATOM 1455 C C . LYS A 1 187 ? -7.826 19.171 -17.592 1.00 74.21 187 LYS A C 1
ATOM 1456 O O . LYS A 1 187 ? -6.772 18.817 -18.138 1.00 71.89 187 LYS A O 1
ATOM 1462 N N . LYS A 1 188 ? -9.016 18.678 -17.953 1.00 71.14 188 LYS A N 1
ATOM 1463 C CA . LYS A 1 188 ? -9.135 17.820 -19.128 1.00 71.62 188 LYS A CA 1
ATOM 1464 C C . LYS A 1 188 ? -8.608 18.520 -20.375 1.00 58.91 188 LYS A C 1
ATOM 1465 O O . LYS A 1 188 ? -7.873 17.919 -21.167 1.00 53.27 188 LYS A O 1
ATOM 1471 N N . ASP A 1 189 ? -8.986 19.790 -20.571 1.00 51.97 189 ASP A N 1
ATOM 1472 C CA . ASP A 1 189 ? -8.491 20.553 -21.715 1.00 58.74 189 ASP A CA 1
ATOM 1473 C C . ASP A 1 189 ? -6.982 20.680 -21.673 1.00 67.09 189 ASP A C 1
ATOM 1474 O O . ASP A 1 189 ? -6.315 20.664 -22.718 1.00 62.55 189 ASP A O 1
ATOM 1479 N N . LEU A 1 190 ? -6.431 20.807 -20.464 1.00 57.25 190 LEU A N 1
ATOM 1480 C CA . LEU A 1 190 ? -4.992 20.943 -20.310 1.00 62.12 190 LEU A CA 1
ATOM 1481 C C . LEU A 1 190 ? -4.283 19.710 -20.854 1.00 64.17 190 LEU A C 1
ATOM 1482 O O . LEU A 1 190 ? -3.307 19.821 -21.609 1.00 63.41 190 LEU A O 1
ATOM 1487 N N . LYS A 1 191 ? -4.771 18.515 -20.480 1.00 55.92 191 LYS A N 1
ATOM 1488 C CA . LYS A 1 191 ? -4.177 17.273 -20.981 1.00 68.99 191 LYS A CA 1
ATOM 1489 C C . LYS A 1 191 ? -4.243 17.197 -22.500 1.00 53.87 191 LYS A C 1
ATOM 1490 O O . LYS A 1 191 ? -3.330 16.660 -23.136 1.00 53.84 191 LYS A O 1
ATOM 1496 N N . LEU A 1 192 ? -5.356 17.656 -23.089 1.00 51.91 192 LEU A N 1
ATOM 1497 C CA . LEU A 1 192 ? -5.493 17.640 -24.544 1.00 49.76 192 LEU A CA 1
ATOM 1498 C C . LEU A 1 192 ? -4.452 18.534 -25.206 1.00 51.60 192 LEU A C 1
ATOM 1499 O O . LEU A 1 192 ? -3.870 18.161 -26.234 1.00 51.42 192 LEU A O 1
ATOM 1504 N N . GLN A 1 193 ? -4.213 19.721 -24.636 1.00 48.87 193 GLN A N 1
ATOM 1505 C CA . GLN A 1 193 ? -3.198 20.613 -25.184 1.00 50.25 193 GLN A CA 1
ATOM 1506 C C . GLN A 1 193 ? -1.799 20.023 -25.054 1.00 54.34 193 GLN A C 1
ATOM 1507 O O . GLN A 1 193 ? -0.956 20.226 -25.935 1.00 48.78 193 GLN A O 1
ATOM 1513 N N . GLU A 1 194 ? -1.510 19.301 -23.968 1.00 51.77 194 GLU A N 1
ATOM 1514 C CA . GLU A 1 194 ? -0.165 18.738 -23.895 1.00 53.14 194 GLU A CA 1
ATOM 1515 C C . GLU A 1 194 ? -0.042 17.457 -24.707 1.00 52.65 194 GLU A C 1
ATOM 1516 O O . GLU A 1 194 ? 1.065 17.109 -25.127 1.00 52.91 194 GLU A O 1
ATOM 1522 N N . ILE A 1 195 ? -1.147 16.751 -24.962 1.00 55.47 195 ILE A N 1
ATOM 1523 C CA . ILE A 1 195 ? -1.080 15.658 -25.927 1.00 51.59 195 ILE A CA 1
ATOM 1524 C C . ILE A 1 195 ? -0.736 16.197 -27.315 1.00 50.18 195 ILE A C 1
ATOM 1525 O O . ILE A 1 195 ? 0.190 15.705 -27.976 1.00 49.25 195 ILE A O 1
ATOM 1530 N N . THR A 1 196 ? -1.465 17.228 -27.776 1.00 47.66 196 THR A N 1
ATOM 1531 C CA . THR A 1 196 ? -1.166 17.780 -29.096 1.00 45.89 196 THR A CA 1
ATOM 1532 C C . THR A 1 196 ? 0.201 18.467 -29.123 1.00 46.05 196 THR A C 1
ATOM 1533 O O . THR A 1 196 ? 0.876 18.443 -30.157 1.00 45.19 196 THR A O 1
ATOM 1537 N N . GLU A 1 197 ? 0.660 19.030 -27.993 1.00 47.41 197 GLU A N 1
ATOM 1538 C CA . GLU A 1 197 ? 2.014 19.582 -27.958 1.00 48.04 197 GLU A CA 1
ATOM 1539 C C . GLU A 1 197 ? 3.061 18.500 -28.209 1.00 53.76 197 GLU A C 1
ATOM 1540 O O . GLU A 1 197 ? 4.020 18.714 -28.964 1.00 48.15 197 GLU A O 1
ATOM 1546 N N . LEU A 1 198 ? 2.903 17.336 -27.567 1.00 50.09 198 LEU A N 1
ATOM 1547 C CA . LEU A 1 198 ? 3.850 16.237 -27.757 1.00 51.01 198 LEU A CA 1
ATOM 1548 C C . LEU A 1 198 ? 3.860 15.763 -29.210 1.00 50.60 198 LEU A C 1
ATOM 1549 O O . LEU A 1 198 ? 4.925 15.550 -29.800 1.00 49.04 198 LEU A O 1
ATOM 1554 N N . LEU A 1 199 ? 2.677 15.579 -29.805 1.00 48.01 199 LEU A N 1
ATOM 1555 C CA . LEU A 1 199 ? 2.632 15.168 -31.208 1.00 46.61 199 LEU A CA 1
ATOM 1556 C C . LEU A 1 199 ? 3.271 16.205 -32.111 1.00 45.15 199 LEU A C 1
ATOM 1557 O O . LEU A 1 199 ? 4.052 15.864 -33.009 1.00 44.68 199 LEU A O 1
ATOM 1562 N N . ARG A 1 200 ? 2.913 17.476 -31.907 1.00 44.58 200 ARG A N 1
ATOM 1563 C CA . ARG A 1 200 ? 3.394 18.539 -32.780 1.00 45.87 200 ARG A CA 1
ATOM 1564 C C . ARG A 1 200 ? 4.907 18.703 -32.687 1.00 50.03 200 ARG A C 1
ATOM 1565 O O . ARG A 1 200 ? 5.589 18.827 -33.712 1.00 46.39 200 ARG A O 1
ATOM 1573 N N . ASP A 1 201 ? 5.452 18.725 -31.465 1.00 45.75 201 ASP A N 1
ATOM 1574 C CA . ASP A 1 201 ? 6.850 19.097 -31.282 1.00 46.68 201 ASP A CA 1
ATOM 1575 C C . ASP A 1 201 ? 7.798 17.910 -31.273 1.00 51.57 201 ASP A C 1
ATOM 1576 O O . ASP A 1 201 ? 8.988 18.076 -31.564 1.00 47.78 201 ASP A O 1
ATOM 1581 N N . GLU A 1 202 ? 7.316 16.723 -30.916 1.00 48.66 202 GLU A N 1
ATOM 1582 C CA . GLU A 1 202 ? 8.203 15.596 -30.658 1.00 49.78 202 GLU A CA 1
ATOM 1583 C C . GLU A 1 202 ? 7.855 14.397 -31.528 1.00 50.99 202 GLU A C 1
ATOM 1584 O O . GLU A 1 202 ? 8.672 14.000 -32.360 1.00 56.31 202 GLU A O 1
ATOM 1590 N N . ILE A 1 203 ? 6.648 13.848 -31.410 1.00 48.83 203 ILE A N 1
ATOM 1591 C CA . ILE A 1 203 ? 6.336 12.583 -32.068 1.00 48.92 203 ILE A CA 1
ATOM 1592 C C . ILE A 1 203 ? 6.346 12.738 -33.590 1.00 50.53 203 ILE A C 1
ATOM 1593 O O . ILE A 1 203 ? 7.083 12.036 -34.294 1.00 47.00 203 ILE A O 1
ATOM 1598 N N . GLU A 1 204 ? 5.512 13.642 -34.123 1.00 45.47 204 GLU A N 1
ATOM 1599 C CA . GLU A 1 204 ? 5.387 13.749 -35.579 1.00 48.40 204 GLU A CA 1
ATOM 1600 C C . GLU A 1 204 ? 6.668 14.159 -36.277 1.00 43.38 204 GLU A C 1
ATOM 1601 O O . GLU A 1 204 ? 6.989 13.556 -37.317 1.00 46.21 204 GLU A O 1
ATOM 1607 N N . PRO A 1 205 ? 7.423 15.158 -35.813 1.00 44.57 205 PRO A N 1
ATOM 1608 C CA . PRO A 1 205 ? 8.708 15.433 -36.472 1.00 46.52 205 PRO A CA 1
ATOM 1609 C C . PRO A 1 205 ? 9.654 14.243 -36.459 1.00 51.96 205 PRO A C 1
ATOM 1610 O O . PRO A 1 205 ? 10.319 13.987 -37.469 1.00 47.97 205 PRO A O 1
ATOM 1614 N N . LYS A 1 206 ? 9.731 13.500 -35.350 1.00 49.90 206 LYS A N 1
ATOM 1615 C CA . LYS A 1 206 ? 10.671 12.384 -35.296 1.00 46.52 206 LYS A CA 1
ATOM 1616 C C . LYS A 1 206 ? 10.246 11.268 -36.235 1.00 49.43 206 LYS A C 1
ATOM 1617 O O . LYS A 1 206 ? 11.091 10.669 -36.909 1.00 48.34 206 LYS A O 1
ATOM 1623 N N . LEU A 1 207 ? 8.942 10.978 -36.288 1.00 46.25 207 LEU A N 1
ATOM 1624 C CA . LEU A 1 207 ? 8.445 9.943 -37.189 1.00 53.68 207 LEU A CA 1
ATOM 1625 C C . LEU A 1 207 ? 8.747 10.281 -38.642 1.00 54.94 207 LEU A C 1
ATOM 1626 O O . LEU A 1 207 ? 9.181 9.415 -39.409 1.00 57.44 207 LEU A O 1
ATOM 1631 N N . GLU A 1 208 ? 8.550 11.544 -39.032 1.00 55.46 208 GLU A N 1
ATOM 1632 C CA . GLU A 1 208 ? 8.838 11.954 -40.404 1.00 53.94 208 GLU A CA 1
ATOM 1633 C C . GLU A 1 208 ? 10.322 11.805 -40.738 1.00 55.90 208 GLU A C 1
ATOM 1634 O O . GLU A 1 208 ? 10.677 11.387 -41.847 1.00 50.37 208 GLU A O 1
ATOM 1640 N N . LYS A 1 209 ? 11.207 12.149 -39.796 1.00 49.97 209 LYS A N 1
ATOM 1641 C CA . LYS A 1 209 ? 12.639 11.940 -40.010 1.00 59.15 209 LYS A CA 1
ATOM 1642 C C . LYS A 1 209 ? 12.972 10.454 -40.114 1.00 55.58 209 LYS A C 1
ATOM 1643 O O . LYS A 1 209 ? 13.734 10.037 -40.992 1.00 56.11 209 LYS A O 1
ATOM 1649 N N . LEU A 1 210 ? 12.424 9.642 -39.207 1.00 55.50 210 LEU A N 1
ATOM 1650 C CA . LEU A 1 210 ? 12.764 8.226 -39.176 1.00 64.62 210 LEU A CA 1
ATOM 1651 C C . LEU A 1 210 ? 12.244 7.474 -40.394 1.00 79.48 210 LEU A C 1
ATOM 1652 O O . LEU A 1 210 ? 12.750 6.388 -40.698 1.00 83.02 210 LEU A O 1
ATOM 1657 N N . ARG A 1 211 ? 11.263 8.033 -41.103 1.00 84.07 211 ARG A N 1
ATOM 1658 C CA . ARG A 1 211 ? 10.634 7.371 -42.237 1.00 80.31 211 ARG A CA 1
ATOM 1659 C C . ARG A 1 211 ? 11.272 7.714 -43.576 1.00 84.14 211 ARG A C 1
ATOM 1660 O O . ARG A 1 211 ? 10.921 7.090 -44.583 1.00 90.72 211 ARG A O 1
ATOM 1668 N N . GLN A 1 212 ? 12.184 8.677 -43.627 1.00 81.20 212 GLN A N 1
ATOM 1669 C CA . GLN A 1 212 ? 12.763 9.074 -44.909 1.00 84.17 212 GLN A CA 1
ATOM 1670 C C . GLN A 1 212 ? 14.144 8.450 -45.116 1.00 82.88 212 GLN A C 1
ATOM 1671 O O . GLN A 1 212 ? 14.340 7.249 -44.898 1.00 80.98 212 GLN A O 1
ATOM 1677 N N . SER A 1 222 ? 16.480 2.537 -36.233 1.00 95.71 989 SER A N 1
ATOM 1678 C CA . SER A 1 222 ? 16.358 2.777 -37.669 1.00 93.68 989 SER A CA 1
ATOM 1679 C C . SER A 1 222 ? 14.989 2.317 -38.158 1.00 106.75 989 SER A C 1
ATOM 1680 O O . SER A 1 222 ? 14.072 3.125 -38.313 1.00 109.87 989 SER A O 1
ATOM 1682 N N . MET A 1 223 ? 14.859 1.014 -38.409 1.00 112.85 990 MET A N 1
ATOM 1683 C CA . MET A 1 223 ? 13.555 0.411 -38.651 1.00 111.83 990 MET A CA 1
ATOM 1684 C C . MET A 1 223 ? 12.868 -0.001 -37.359 1.00 113.15 990 MET A C 1
ATOM 1685 O O . MET A 1 223 ? 11.634 -0.043 -37.310 1.00 115.13 990 MET A O 1
ATOM 1687 N N . ASN A 1 224 ? 13.639 -0.305 -36.312 1.00 110.78 991 ASN A N 1
ATOM 1688 C CA . ASN A 1 224 ? 13.056 -0.603 -35.008 1.00 106.99 991 ASN A CA 1
ATOM 1689 C C . ASN A 1 224 ? 12.641 0.662 -34.268 1.00 105.33 991 ASN A C 1
ATOM 1690 O O . ASN A 1 224 ? 11.741 0.611 -33.423 1.00 102.28 991 ASN A O 1
ATOM 1692 N N . MET A 1 225 ? 13.280 1.798 -34.568 1.00 109.00 992 MET A N 1
ATOM 1693 C CA . MET A 1 225 ? 12.925 3.046 -33.897 1.00 108.53 992 MET A CA 1
ATOM 1694 C C . MET A 1 225 ? 11.583 3.577 -34.388 1.00 94.10 992 MET A C 1
ATOM 1695 O O . MET A 1 225 ? 10.829 4.180 -33.614 1.00 84.70 992 MET A O 1
ATOM 1700 N N . ILE A 1 226 ? 11.271 3.364 -35.672 1.00 88.56 993 ILE A N 1
ATOM 1701 C CA . ILE A 1 226 ? 9.987 3.804 -36.218 1.00 89.81 993 ILE A CA 1
ATOM 1702 C C . ILE A 1 226 ? 8.835 3.222 -35.406 1.00 96.26 993 ILE A C 1
ATOM 1703 O O . ILE A 1 226 ? 8.001 3.954 -34.864 1.00 95.82 993 ILE A O 1
ATOM 1708 N N . ASP A 1 227 ? 8.784 1.893 -35.294 1.00 103.29 994 ASP A N 1
ATOM 1709 C CA . ASP A 1 227 ? 7.650 1.255 -34.632 1.00 111.52 994 ASP A CA 1
ATOM 1710 C C . ASP A 1 227 ? 7.636 1.507 -33.130 1.00 103.75 994 ASP A C 1
ATOM 1711 O O . ASP A 1 227 ? 6.585 1.353 -32.498 1.00 95.81 994 ASP A O 1
ATOM 1716 N N . SER A 1 228 ? 8.772 1.897 -32.547 1.00 99.54 995 SER A N 1
ATOM 1717 C CA . SER A 1 228 ? 8.780 2.300 -31.145 1.00 94.57 995 SER A CA 1
ATOM 1718 C C . SER A 1 228 ? 8.065 3.631 -30.955 1.00 96.21 995 SER A C 1
ATOM 1719 O O . SER A 1 228 ? 7.291 3.804 -30.007 1.00 92.53 995 SER A O 1
ATOM 1722 N N . VAL A 1 229 ? 8.330 4.597 -31.835 1.00 90.23 996 VAL A N 1
ATOM 1723 C CA . VAL A 1 229 ? 7.644 5.880 -31.728 1.00 85.78 996 VAL A CA 1
ATOM 1724 C C . VAL A 1 229 ? 6.214 5.763 -32.245 1.00 83.18 996 VAL A C 1
ATOM 1725 O O . VAL A 1 229 ? 5.307 6.434 -31.737 1.00 70.91 996 VAL A O 1
ATOM 1729 N N . GLU A 1 230 ? 5.982 4.904 -33.246 1.00 88.37 997 GLU A N 1
ATOM 1730 C CA . GLU A 1 230 ? 4.632 4.738 -33.782 1.00 90.27 997 GLU A CA 1
ATOM 1731 C C . GLU A 1 230 ? 3.671 4.183 -32.740 1.00 85.46 997 GLU A C 1
ATOM 1732 O O . GLU A 1 230 ? 2.487 4.543 -32.742 1.00 79.79 997 GLU A O 1
ATOM 1738 N N . LYS A 1 231 ? 4.150 3.312 -31.845 1.00 86.42 998 LYS A N 1
ATOM 1739 C CA . LYS A 1 231 ? 3.281 2.831 -30.775 1.00 92.84 998 LYS A CA 1
ATOM 1740 C C . LYS A 1 231 ? 2.961 3.953 -29.793 1.00 91.73 998 LYS A C 1
ATOM 1741 O O . LYS A 1 231 ? 1.850 4.013 -29.252 1.00 92.23 998 LYS A O 1
ATOM 1747 N N . LYS A 1 232 ? 3.922 4.851 -29.547 1.00 80.28 999 LYS A N 1
ATOM 1748 C CA . LYS A 1 232 ? 3.659 5.958 -28.633 1.00 80.73 999 LYS A CA 1
ATOM 1749 C C . LYS A 1 232 ? 2.614 6.899 -29.220 1.00 72.28 999 LYS A C 1
ATOM 1750 O O . LYS A 1 232 ? 1.745 7.407 -28.499 1.00 70.95 999 LYS A O 1
ATOM 1756 N N . GLU A 1 233 ? 2.670 7.120 -30.538 1.00 64.36 1000 GLU A N 1
ATOM 1757 C CA . GLU A 1 233 ? 1.605 7.834 -31.234 1.00 65.79 1000 GLU A CA 1
ATOM 1758 C C . GLU A 1 233 ? 0.269 7.094 -31.154 1.00 73.04 1000 GLU A C 1
ATOM 1759 O O . GLU A 1 233 ? -0.791 7.725 -31.194 1.00 65.22 1000 GLU A O 1
ATOM 1765 N N . MET A 1 234 ? 0.289 5.764 -31.063 1.00 88.76 1001 MET A N 1
ATOM 1766 C CA . MET A 1 234 ? -0.961 5.046 -30.835 1.00 96.00 1001 MET A CA 1
ATOM 1767 C C . MET A 1 234 ? -1.428 5.229 -29.398 1.00 91.12 1001 MET A C 1
ATOM 1768 O O . MET A 1 234 ? -2.627 5.397 -29.143 1.00 88.27 1001 MET A O 1
ATOM 1773 N N . SER A 1 235 ? -0.485 5.221 -28.453 1.00 88.66 1002 SER A N 1
ATOM 1774 C CA . SER A 1 235 ? -0.817 5.367 -27.040 1.00 87.92 1002 SER A CA 1
ATOM 1775 C C . SER A 1 235 ? -1.549 6.676 -26.773 1.00 87.13 1002 SER A C 1
ATOM 1776 O O . SER A 1 235 ? -2.676 6.679 -26.264 1.00 92.04 1002 SER A O 1
ATOM 1779 N N . LEU A 1 236 ? -0.914 7.809 -27.094 1.00 79.88 1003 LEU A N 1
ATOM 1780 C CA . LEU A 1 236 ? -1.524 9.096 -26.772 1.00 77.65 1003 LEU A CA 1
ATOM 1781 C C . LEU A 1 236 ? -2.794 9.345 -27.584 1.00 56.78 1003 LEU A C 1
ATOM 1782 O O . LEU A 1 236 ? -3.637 10.150 -27.169 1.00 56.67 1003 LEU A O 1
ATOM 1787 N N . LYS A 1 237 ? -2.957 8.668 -28.724 1.00 56.47 1004 LYS A N 1
ATOM 1788 C CA . LYS A 1 237 ? -4.188 8.810 -29.500 1.00 68.48 1004 LYS A CA 1
ATOM 1789 C C . LYS A 1 237 ? -5.351 8.133 -28.797 1.00 66.37 1004 LYS A C 1
ATOM 1790 O O . LYS A 1 237 ? -6.437 8.715 -28.662 1.00 61.22 1004 LYS A O 1
ATOM 1796 N N . HIS A 1 238 ? -5.141 6.880 -28.378 1.00 74.26 1005 HIS A N 1
ATOM 1797 C CA . HIS A 1 238 ? -6.084 6.209 -27.493 1.00 75.88 1005 HIS A CA 1
ATOM 1798 C C . HIS A 1 238 ? -6.357 7.056 -26.255 1.00 76.45 1005 HIS A C 1
ATOM 1799 O O . HIS A 1 238 ? -7.506 7.187 -25.820 1.00 85.74 1005 HIS A O 1
ATOM 1801 N N . MET A 1 239 ? -5.311 7.671 -25.696 1.00 62.67 1006 MET A N 1
ATOM 1802 C CA . MET A 1 239 ? -5.498 8.526 -24.529 1.00 64.24 1006 MET A CA 1
ATOM 1803 C C . MET A 1 239 ? -6.327 9.759 -24.870 1.00 63.08 1006 MET A C 1
ATOM 1804 O O . MET A 1 239 ? -7.273 10.097 -24.151 1.00 61.96 1006 MET A O 1
ATOM 1809 N N . MET A 1 240 ? -5.976 10.454 -25.960 1.00 56.82 1007 MET A N 1
ATOM 1810 C CA . MET A 1 240 ? -6.744 11.626 -26.375 1.00 57.37 1007 MET A CA 1
ATOM 1811 C C . MET A 1 240 ? -8.217 11.285 -26.552 1.00 54.97 1007 MET A C 1
ATOM 1812 O O . MET A 1 240 ? -9.095 12.049 -26.131 1.00 53.54 1007 MET A O 1
ATOM 1817 N N . LYS A 1 241 ? -8.512 10.144 -27.178 1.00 55.58 1008 LYS A N 1
ATOM 1818 C CA . LYS A 1 241 ? -9.910 9.752 -27.309 1.00 65.50 1008 LYS A CA 1
ATOM 1819 C C . LYS A 1 241 ? -10.573 9.656 -25.937 1.00 71.18 1008 LYS A C 1
ATOM 1820 O O . LYS A 1 241 ? -11.518 10.401 -25.652 1.00 70.28 1008 LYS A O 1
ATOM 1826 N N . THR A 1 242 ? -10.050 8.804 -25.042 1.00 71.52 1009 THR A N 1
ATOM 1827 C CA . THR A 1 242 ? -10.682 8.640 -23.728 1.00 72.26 1009 THR A CA 1
ATOM 1828 C C . THR A 1 242 ? -10.788 9.961 -22.957 1.00 66.64 1009 THR A C 1
ATOM 1829 O O . THR A 1 242 ? -11.758 10.155 -22.215 1.00 66.35 1009 THR A O 1
ATOM 1833 N N . VAL A 1 243 ? -9.834 10.882 -23.120 1.00 65.69 1010 VAL A N 1
ATOM 1834 C CA . VAL A 1 243 ? -9.945 12.174 -22.439 1.00 62.77 1010 VAL A CA 1
ATOM 1835 C C . VAL A 1 243 ? -11.098 13.001 -23.012 1.00 64.14 1010 VAL A C 1
ATOM 1836 O O . VAL A 1 243 ? -11.808 13.690 -22.268 1.00 59.07 1010 VAL A O 1
ATOM 1840 N N . LEU A 1 244 ? -11.280 12.981 -24.340 1.00 59.67 1011 LEU A N 1
ATOM 1841 C CA . LEU A 1 244 ? -12.396 13.710 -24.945 1.00 54.86 1011 LEU A CA 1
ATOM 1842 C C . LEU A 1 244 ? -13.740 13.220 -24.407 1.00 60.01 1011 LEU A C 1
ATOM 1843 O O . LEU A 1 244 ? -14.630 14.031 -24.118 1.00 57.83 1011 LEU A O 1
ATOM 1848 N N . LYS A 1 245 ? -13.910 11.894 -24.271 1.00 65.60 1012 LYS A N 1
ATOM 1849 C CA . LYS A 1 245 ? -15.188 11.368 -23.784 1.00 75.80 1012 LYS A CA 1
ATOM 1850 C C . LYS A 1 245 ? -15.379 11.621 -22.290 1.00 71.62 1012 LYS A C 1
ATOM 1851 O O . LYS A 1 245 ? -16.501 11.907 -21.858 1.00 74.18 1012 LYS A O 1
ATOM 1857 N N . ASP A 1 246 ? -14.309 11.560 -21.491 1.00 69.05 1013 ASP A N 1
ATOM 1858 C CA . ASP A 1 246 ? -14.409 11.996 -20.097 1.00 74.03 1013 ASP A CA 1
ATOM 1859 C C . ASP A 1 246 ? -14.795 13.467 -20.021 1.00 69.68 1013 ASP A C 1
ATOM 1860 O O . ASP A 1 246 ? -15.674 13.856 -19.242 1.00 58.28 1013 ASP A O 1
ATOM 1865 N N . LYS A 1 247 ? -14.147 14.301 -20.839 1.00 62.99 1014 LYS A N 1
ATOM 1866 C CA . LYS A 1 247 ? -14.502 15.714 -20.880 1.00 53.58 1014 LYS A CA 1
ATOM 1867 C C . LYS A 1 247 ? -15.955 15.907 -21.297 1.00 53.00 1014 LYS A C 1
ATOM 1868 O O . LYS A 1 247 ? -16.620 16.828 -20.812 1.00 54.21 1014 LYS A O 1
ATOM 1874 N N . HIS A 1 248 ? -16.472 15.042 -22.176 1.00 56.59 1015 HIS A N 1
ATOM 1875 C CA . HIS A 1 248 ? -17.856 15.196 -22.616 1.00 57.81 1015 HIS A CA 1
ATOM 1876 C C . HIS A 1 248 ? -18.839 14.908 -21.484 1.00 60.83 1015 HIS A C 1
ATOM 1877 O O . HIS A 1 248 ? -19.876 15.574 -21.379 1.00 62.25 1015 HIS A O 1
ATOM 1884 N N . LYS A 1 249 ? -18.546 13.909 -20.643 1.00 61.55 1016 LYS A N 1
ATOM 1885 C CA . LYS A 1 249 ? -19.404 13.641 -19.489 1.00 66.21 1016 LYS A CA 1
ATOM 1886 C C . LYS A 1 249 ? -19.504 14.865 -18.588 1.00 62.14 1016 LYS A C 1
ATOM 1887 O O . LYS A 1 249 ? -20.566 15.139 -18.018 1.00 64.58 1016 LYS A O 1
ATOM 1893 N N . ILE A 1 250 ? -18.413 15.625 -18.461 1.00 59.26 1017 ILE A N 1
ATOM 1894 C CA . ILE A 1 250 ? -18.464 16.867 -17.695 1.00 54.98 1017 ILE A CA 1
ATOM 1895 C C . ILE A 1 250 ? -19.318 17.902 -18.415 1.00 58.89 1017 ILE A C 1
ATOM 1896 O O . ILE A 1 250 ? -20.067 18.656 -17.782 1.00 56.98 1017 ILE A O 1
ATOM 1901 N N . GLU A 1 251 ? -19.229 17.949 -19.753 1.00 54.26 1018 GLU A N 1
ATOM 1902 C CA . GLU A 1 251 ? -20.065 18.868 -20.520 1.00 54.22 1018 GLU A CA 1
ATOM 1903 C C . GLU A 1 251 ? -21.549 18.587 -20.300 1.00 48.83 1018 GLU A C 1
ATOM 1904 O O . GLU A 1 251 ? -22.356 19.523 -20.209 1.00 47.63 1018 GLU A O 1
ATOM 1910 N N . GLU A 1 252 ? -21.926 17.301 -20.221 1.00 50.84 1019 GLU A N 1
ATOM 1911 C CA . GLU A 1 252 ? -23.310 16.939 -19.907 1.00 65.31 1019 GLU A CA 1
ATOM 1912 C C . GLU A 1 252 ? -23.691 17.384 -18.501 1.00 64.30 1019 GLU A C 1
ATOM 1913 O O . GLU A 1 252 ? -24.788 17.919 -18.284 1.00 63.75 1019 GLU A O 1
ATOM 1919 N N . THR A 1 253 ? -22.803 17.154 -17.531 1.00 60.69 1020 THR A N 1
ATOM 1920 C CA . THR A 1 253 ? -23.048 17.612 -16.167 1.00 65.04 1020 THR A CA 1
ATOM 1921 C C . THR A 1 253 ? -23.317 19.112 -16.140 1.00 65.78 1020 THR A C 1
ATOM 1922 O O . THR A 1 253 ? -24.274 19.573 -15.510 1.00 60.10 1020 THR A O 1
ATOM 1926 N N . ILE A 1 254 ? -22.492 19.891 -16.845 1.00 62.18 1021 ILE A N 1
ATOM 1927 C CA . ILE A 1 254 ? -22.700 21.335 -16.900 1.00 61.25 1021 ILE A CA 1
ATOM 1928 C C . ILE A 1 254 ? -24.011 21.663 -17.602 1.00 63.63 1021 ILE A C 1
ATOM 1929 O O . ILE A 1 254 ? -24.752 22.562 -17.179 1.00 66.45 1021 ILE A O 1
ATOM 1934 N N . ALA A 1 255 ? -24.325 20.940 -18.682 1.00 57.29 1022 ALA A N 1
ATOM 1935 C CA . ALA A 1 255 ? -25.577 21.181 -19.397 1.00 58.00 1022 ALA A CA 1
ATOM 1936 C C . ALA A 1 255 ? -26.784 20.941 -18.497 1.00 62.12 1022 ALA A C 1
ATOM 1937 O O . ALA A 1 255 ? -27.808 21.627 -18.617 1.00 60.55 1022 ALA A O 1
ATOM 1939 N N . THR A 1 256 ? -26.683 19.971 -17.589 1.00 57.09 1023 THR A N 1
ATOM 1940 C CA . THR A 1 256 ? -27.804 19.685 -16.701 1.00 66.53 1023 THR A CA 1
ATOM 1941 C C . THR A 1 256 ? -27.946 20.762 -15.632 1.00 67.34 1023 THR A C 1
ATOM 1942 O O . THR A 1 256 ? -29.066 21.128 -15.260 1.00 70.13 1023 THR A O 1
ATOM 1946 N N . LEU A 1 257 ? -26.826 21.297 -15.142 1.00 61.18 1024 LEU A N 1
ATOM 1947 C CA . LEU A 1 257 ? -26.905 22.366 -14.152 1.00 60.82 1024 LEU A CA 1
ATOM 1948 C C . LEU A 1 257 ? -27.392 23.669 -14.773 1.00 62.29 1024 LEU A C 1
ATOM 1949 O O . LEU A 1 257 ? -28.100 24.440 -14.117 1.00 64.58 1024 LEU A O 1
ATOM 1954 N N . ASP A 1 258 ? -27.019 23.945 -16.028 1.00 58.97 1025 ASP A N 1
ATOM 1955 C CA . ASP A 1 258 ? -27.589 25.103 -16.710 1.00 59.31 1025 ASP A CA 1
ATOM 1956 C C . ASP A 1 258 ? -29.088 24.933 -16.907 1.00 59.12 1025 ASP A C 1
ATOM 1957 O O . ASP A 1 258 ? -29.832 25.919 -16.905 1.00 58.33 1025 ASP A O 1
ATOM 1962 N N . GLU A 1 259 ? -29.537 23.689 -17.109 1.00 62.34 1026 GLU A N 1
ATOM 1963 C CA . GLU A 1 259 ? -30.961 23.399 -17.233 1.00 63.78 1026 GLU A CA 1
ATOM 1964 C C . GLU A 1 259 ? -31.682 23.618 -15.906 1.00 69.00 1026 GLU A C 1
ATOM 1965 O O . GLU A 1 259 ? -32.742 24.253 -15.861 1.00 60.69 1026 GLU A O 1
ATOM 1971 N N . TYR A 1 260 ? -31.115 23.098 -14.813 1.00 65.81 1027 TYR A N 1
ATOM 1972 C CA . TYR A 1 260 ? -31.685 23.349 -13.492 1.00 68.01 1027 TYR A CA 1
ATOM 1973 C C . TYR A 1 260 ? -31.764 24.843 -13.207 1.00 62.95 1027 TYR A C 1
ATOM 1974 O O . TYR A 1 260 ? -32.760 25.327 -12.655 1.00 63.30 1027 TYR A O 1
ATOM 1983 N N . LYS A 1 261 ? -30.716 25.585 -13.578 1.00 64.61 1028 LYS A N 1
ATOM 1984 C CA . LYS A 1 261 ? -30.724 27.041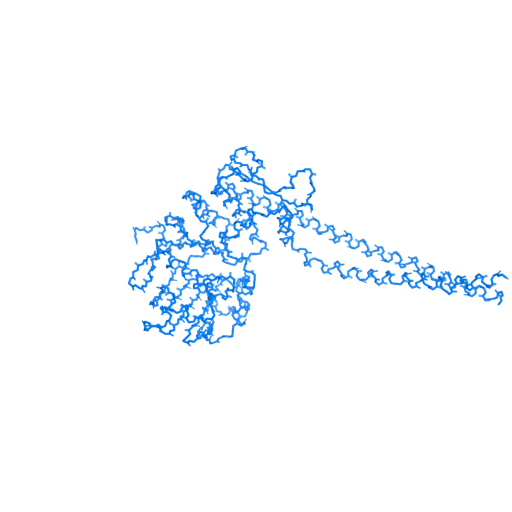 -13.465 1.00 67.16 1028 LYS A CA 1
ATOM 1985 C C . LYS A 1 261 ? -31.933 27.648 -14.166 1.00 63.67 1028 LYS A C 1
ATOM 1986 O O . LYS A 1 261 ? -32.634 28.495 -13.604 1.00 65.14 1028 LYS A O 1
ATOM 1992 N N . ARG A 1 262 ? -32.171 27.252 -15.420 1.00 61.09 1029 ARG A N 1
ATOM 1993 C CA . ARG A 1 262 ? -33.217 27.894 -16.214 1.00 61.71 1029 ARG A CA 1
ATOM 1994 C C . ARG A 1 262 ? -34.607 27.519 -15.714 1.00 66.48 1029 ARG A C 1
ATOM 1995 O O . ARG A 1 262 ? -35.540 28.328 -15.783 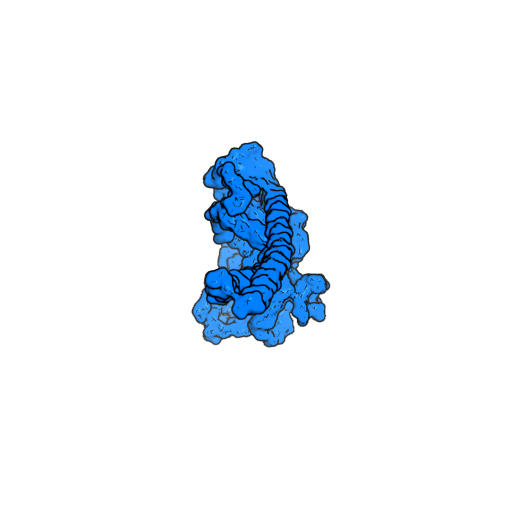1.00 68.11 1029 ARG A O 1
ATOM 2003 N N . LYS A 1 263 ? -34.761 26.294 -15.211 1.00 61.67 1030 LYS A N 1
ATOM 2004 C CA . LYS A 1 263 ? -36.039 25.889 -14.642 1.00 65.97 1030 LYS A CA 1
ATOM 2005 C C . LYS A 1 263 ? -36.319 26.628 -13.335 1.00 64.62 1030 LYS A C 1
ATOM 2006 O O . LYS A 1 263 ? -37.435 27.113 -13.116 1.00 60.10 1030 LYS A O 1
ATOM 2012 N N . ALA A 1 264 ? -35.314 26.729 -12.460 1.00 61.76 1031 ALA A N 1
ATOM 2013 C CA . ALA A 1 264 ? -35.501 27.422 -11.189 1.00 65.32 1031 ALA A CA 1
ATOM 2014 C C . ALA A 1 264 ? -35.906 28.872 -11.413 1.00 70.68 1031 ALA A C 1
ATOM 2015 O O . ALA A 1 264 ? -36.766 29.408 -10.701 1.00 64.04 1031 ALA A O 1
ATOM 2017 N N . LEU A 1 265 ? -35.298 29.521 -12.405 1.00 68.21 1032 LEU A N 1
ATOM 2018 C CA . LEU A 1 265 ? -35.656 30.896 -12.723 1.00 69.08 1032 LEU A CA 1
ATOM 2019 C C . LEU A 1 265 ? -37.055 30.981 -13.309 1.00 67.69 1032 LEU A C 1
ATOM 2020 O O . LEU A 1 265 ? -37.832 31.888 -12.979 1.00 69.52 1032 LEU A O 1
ATOM 2025 N N . GLN A 1 266 ? -37.368 30.063 -14.221 1.00 62.20 1033 GLN A N 1
ATOM 2026 C CA . GLN A 1 266 ? -38.712 29.985 -14.770 1.00 61.93 1033 GLN A CA 1
ATOM 2027 C C . GLN A 1 266 ? -39.746 29.840 -13.660 1.00 60.57 1033 GLN A C 1
ATOM 2028 O O . GLN A 1 266 ? -40.799 30.489 -13.685 1.00 55.89 1033 GLN A O 1
ATOM 2034 N N . GLU A 1 267 ? -39.460 28.982 -12.678 1.00 52.34 1034 GLU A N 1
ATOM 2035 C CA . GLU A 1 267 ? -40.388 28.781 -11.573 1.00 59.76 1034 GLU A CA 1
ATOM 2036 C C . GLU A 1 267 ? -40.501 30.042 -10.733 1.00 65.37 1034 GLU A C 1
ATOM 2037 O O . GLU A 1 267 ? -41.593 30.407 -10.279 1.00 59.74 1034 GLU A O 1
ATOM 2043 N N . THR A 1 268 ? -39.375 30.721 -10.523 1.00 59.27 1035 THR A N 1
ATOM 2044 C CA . THR A 1 268 ? -39.365 31.935 -9.720 1.00 57.09 1035 THR A CA 1
ATOM 2045 C C . THR A 1 268 ? -40.133 33.047 -10.415 1.00 55.85 1035 THR A C 1
ATOM 2046 O O . THR A 1 268 ? -40.915 33.768 -9.780 1.00 55.00 1035 THR A O 1
ATOM 2050 N N . TRP A 1 269 ? -39.942 33.176 -11.727 1.00 46.02 1036 TRP A N 1
ATOM 2051 C CA . TRP A 1 269 ? -40.705 34.138 -12.511 1.00 52.66 1036 TRP A CA 1
ATOM 2052 C C . TRP A 1 269 ? -42.204 33.904 -12.360 1.00 57.57 1036 TRP A C 1
ATOM 2053 O O . TRP A 1 269 ? -42.974 34.854 -12.184 1.00 56.23 1036 TRP A O 1
ATOM 2064 N N . GLU A 1 270 ? -42.638 32.640 -12.430 1.00 58.26 1037 GLU A N 1
ATOM 2065 C CA . GLU A 1 270 ? -44.064 32.334 -12.338 1.00 58.78 1037 GLU A CA 1
ATOM 2066 C C . GLU A 1 270 ? -44.609 32.603 -10.939 1.00 51.95 1037 GLU A C 1
ATOM 2067 O O . GLU A 1 270 ? -45.742 33.071 -10.792 1.00 50.80 1037 GLU A O 1
ATOM 2073 N N . LYS A 1 271 ? -43.824 32.296 -9.903 1.00 41.25 1038 LYS A N 1
ATOM 2074 C CA . LYS A 1 271 ? -44.245 32.568 -8.536 1.00 46.76 1038 LYS A CA 1
ATOM 2075 C C . LYS A 1 271 ? -44.354 34.069 -8.290 1.00 53.11 1038 LYS A C 1
ATOM 2076 O O . LYS A 1 271 ? -45.387 34.557 -7.818 1.00 58.09 1038 LYS A O 1
ATOM 2082 N N . VAL A 1 272 ? -43.298 34.818 -8.613 1.00 46.20 1039 VAL A N 1
ATOM 2083 C CA . VAL A 1 272 ? -43.323 36.262 -8.397 1.00 54.22 1039 VAL A CA 1
ATOM 2084 C C . VAL A 1 272 ? -44.437 36.892 -9.216 1.00 55.28 1039 VAL A C 1
ATOM 2085 O O . VAL A 1 272 ? -45.234 37.689 -8.707 1.00 53.87 1039 VAL A O 1
ATOM 2089 N N . ASN A 1 273 ? -44.516 36.530 -10.499 1.00 47.52 1040 ASN A N 1
ATOM 2090 C CA . ASN A 1 273 ? -45.525 37.124 -11.366 1.00 53.09 1040 ASN A CA 1
ATOM 2091 C C . ASN A 1 273 ? -46.935 36.841 -10.861 1.00 50.24 1040 ASN A C 1
ATOM 2092 O O . ASN A 1 273 ? -47.803 37.720 -10.905 1.00 48.20 1040 ASN A O 1
ATOM 2097 N N . GLY A 1 274 ? -47.185 35.622 -10.381 1.00 45.41 1041 GLY A N 1
ATOM 2098 C CA . GLY A 1 274 ? -48.494 35.317 -9.825 1.00 47.75 1041 GLY A CA 1
ATOM 2099 C C . GLY A 1 274 ? -48.803 36.133 -8.582 1.00 48.14 1041 GLY A C 1
ATOM 2100 O O . GLY A 1 274 ? -49.876 36.729 -8.464 1.00 42.98 1041 GLY A O 1
ATOM 2101 N N . ASP A 1 275 ? -47.862 36.175 -7.635 1.00 45.40 1042 ASP A N 1
ATOM 2102 C CA . ASP A 1 275 ? -48.092 36.920 -6.394 1.00 50.61 1042 ASP A CA 1
ATOM 2103 C C . ASP A 1 275 ? -48.179 38.419 -6.656 1.00 46.62 1042 ASP A C 1
ATOM 2104 O O . ASP A 1 275 ? -49.064 39.100 -6.124 1.00 44.57 1042 ASP A O 1
ATOM 2109 N N . PHE A 1 276 ? -47.264 38.938 -7.479 1.00 47.75 1043 PHE A N 1
ATOM 2110 C CA . PHE A 1 276 ? -47.255 40.353 -7.848 1.00 52.39 1043 PHE A CA 1
ATOM 2111 C C . PHE A 1 276 ? -48.602 40.807 -8.395 1.00 46.96 1043 PHE A C 1
ATOM 2112 O O . PHE A 1 276 ? -49.126 41.847 -7.983 1.00 44.32 1043 PHE A O 1
ATOM 2120 N N . GLY A 1 277 ? -49.191 40.032 -9.305 1.00 45.10 1044 GLY A N 1
ATOM 2121 C CA . GLY A 1 277 ? -50.463 40.436 -9.882 1.00 43.02 1044 GLY A CA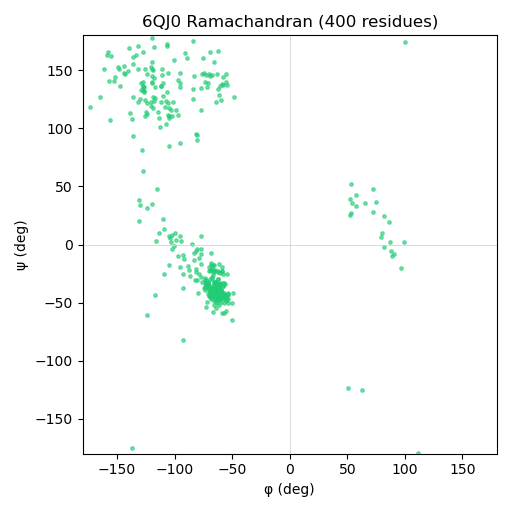 1
ATOM 2122 C C . GLY A 1 277 ? -51.610 40.324 -8.899 1.00 50.69 1044 GLY A C 1
ATOM 2123 O O . GLY A 1 277 ? -52.514 41.166 -8.886 1.00 41.92 1044 GLY A O 1
ATOM 2124 N N . GLN A 1 278 ? -51.586 39.295 -8.046 1.00 47.58 1045 GLN A N 1
ATOM 2125 C CA . GLN A 1 278 ? -52.650 39.164 -7.061 1.00 45.40 1045 GLN A CA 1
ATOM 2126 C C . GLN A 1 278 ? -52.550 40.250 -6.003 1.00 42.34 1045 GLN A C 1
ATOM 2127 O O . GLN A 1 278 ? -53.576 40.787 -5.567 1.00 38.11 1045 GLN A O 1
ATOM 2133 N N . ILE A 1 279 ? -51.327 40.581 -5.570 1.00 38.56 1046 ILE A N 1
ATOM 2134 C CA . ILE A 1 279 ? -51.153 41.639 -4.582 1.00 43.44 1046 ILE A CA 1
ATOM 2135 C C . ILE A 1 279 ? -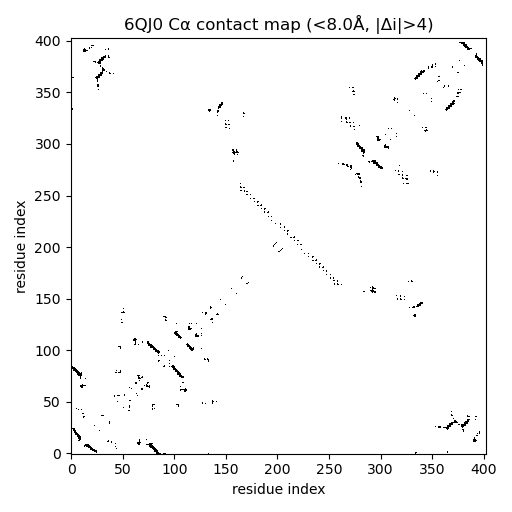51.653 42.966 -5.136 1.00 41.17 1046 ILE A C 1
ATOM 2136 O O . ILE A 1 279 ? -52.370 43.713 -4.459 1.00 41.51 1046 ILE A O 1
ATOM 2141 N N . PHE A 1 280 ? -51.264 43.289 -6.376 1.00 44.25 1047 PHE A N 1
ATOM 2142 C CA . PHE A 1 280 ? -51.673 44.564 -6.957 1.00 45.83 1047 PHE A CA 1
ATOM 2143 C C . PHE A 1 280 ? -53.192 44.626 -7.125 1.00 48.15 1047 PHE A C 1
ATOM 2144 O O . PHE A 1 280 ? -53.800 45.686 -6.923 1.00 43.26 1047 PHE A O 1
ATOM 2152 N N . ASN A 1 281 ? -53.824 43.485 -7.439 1.00 48.17 1048 ASN A N 1
ATOM 2153 C CA . ASN A 1 281 ? -55.281 43.431 -7.574 1.00 48.73 1048 ASN A CA 1
ATOM 2154 C C . ASN A 1 281 ? -55.966 43.643 -6.227 1.00 50.05 1048 ASN A C 1
ATOM 2155 O O . ASN A 1 281 ? -57.094 44.149 -6.177 1.00 46.90 1048 ASN A O 1
ATOM 2160 N N . GLU A 1 282 ? -55.296 43.281 -5.124 1.00 49.76 1049 GLU A N 1
ATOM 2161 C CA . GLU A 1 282 ? -55.835 43.563 -3.794 1.00 50.78 1049 GLU A CA 1
ATOM 2162 C C . GLU A 1 282 ? -55.584 45.005 -3.365 1.00 49.40 1049 GLU A C 1
ATOM 2163 O O . GLU A 1 282 ? -56.367 45.567 -2.591 1.00 46.70 1049 GLU A O 1
ATOM 2169 N N . LEU A 1 283 ? -54.491 45.614 -3.820 1.00 42.75 1050 LEU A N 1
ATOM 2170 C CA . LEU A 1 283 ? -54.231 46.988 -3.416 1.00 43.76 1050 LEU A CA 1
ATOM 2171 C C . LEU A 1 283 ? -55.007 47.981 -4.270 1.00 54.79 1050 LEU A C 1
ATOM 2172 O O . LEU A 1 283 ? -55.377 49.056 -3.780 1.00 53.87 1050 LEU A O 1
ATOM 2177 N N . LEU A 1 284 ? -55.266 47.632 -5.533 1.00 46.21 1051 LEU A N 1
ATOM 2178 C CA . LEU A 1 284 ? -56.042 48.450 -6.466 1.00 46.80 1051 LEU A CA 1
ATOM 2179 C C . LEU A 1 284 ? -57.130 47.551 -7.046 1.00 57.11 1051 LEU A C 1
ATOM 2180 O O . LEU A 1 284 ? -56.978 47.003 -8.146 1.00 55.17 1051 LEU A O 1
ATOM 2185 N N . PRO A 1 285 ? -58.231 47.361 -6.319 1.00 56.47 1052 PRO A N 1
ATOM 2186 C CA . PRO A 1 285 ? -59.247 46.387 -6.739 1.00 56.15 1052 PRO A CA 1
ATOM 2187 C C . PRO A 1 285 ? -59.747 46.628 -8.157 1.00 58.70 1052 PRO A C 1
ATOM 2188 O O . PRO A 1 285 ? -60.005 47.761 -8.568 1.00 57.15 1052 PRO A O 1
ATOM 2192 N N . GLY A 1 286 ? -59.884 45.534 -8.906 1.00 55.98 1053 GLY A N 1
ATOM 2193 C CA . GLY A 1 286 ? -60.279 45.582 -10.296 1.00 55.63 1053 GLY A CA 1
ATOM 2194 C C . GLY A 1 286 ? -59.133 45.712 -11.273 1.00 54.89 1053 GLY A C 1
ATOM 2195 O O . GLY A 1 286 ? -59.355 45.576 -12.483 1.00 51.05 1053 GLY A O 1
ATOM 2196 N N . SER A 1 287 ? -57.919 45.970 -10.791 1.00 51.94 1054 SER A N 1
ATOM 2197 C CA . SER A 1 287 ? -56.746 46.150 -11.636 1.00 50.30 1054 SER A CA 1
ATOM 2198 C C . SER A 1 287 ? -55.829 44.935 -11.548 1.00 42.82 1054 SER A C 1
ATOM 2199 O O . SER A 1 287 ? -56.049 44.010 -10.762 1.00 49.00 1054 SER A O 1
ATOM 2202 N N . PHE A 1 288 ? -54.805 44.931 -12.395 1.00 43.32 1055 PHE A N 1
ATOM 2203 C CA . PHE A 1 288 ? -53.931 43.773 -12.521 1.00 42.34 1055 PHE A CA 1
ATOM 2204 C C . PHE A 1 288 ? -52.600 44.233 -13.090 1.00 40.30 1055 PHE A C 1
ATOM 2205 O O . PHE A 1 288 ? -52.475 45.348 -13.599 1.00 43.93 1055 PHE A O 1
ATOM 2213 N N . ALA A 1 289 ? -51.602 43.356 -12.996 1.00 43.23 1056 ALA A N 1
ATOM 2214 C CA . ALA A 1 289 ? -50.270 43.657 -13.510 1.00 50.36 1056 ALA A CA 1
ATOM 2215 C C . ALA A 1 289 ? -49.523 42.350 -13.738 1.00 48.13 1056 ALA A C 1
ATOM 2216 O O . ALA A 1 289 ? -49.918 41.294 -13.231 1.00 49.74 1056 ALA A O 1
ATOM 2218 N N . LYS A 1 290 ? -48.447 42.427 -14.526 1.00 49.64 1057 LYS A N 1
ATOM 2219 C CA . LYS A 1 290 ? -47.639 41.251 -14.833 1.00 40.72 1057 LYS A CA 1
ATOM 2220 C C . LYS A 1 290 ? -46.217 41.661 -15.195 1.00 46.04 1057 LYS A C 1
ATOM 2221 O O . LYS A 1 290 ? -45.941 42.818 -15.524 1.00 48.92 1057 LYS A O 1
ATOM 2227 N N . LEU A 1 291 ? -45.317 40.680 -15.126 1.00 50.78 1058 LEU A N 1
ATOM 2228 C CA . LEU A 1 291 ? -43.917 40.820 -15.514 1.00 53.01 1058 LEU A CA 1
ATOM 2229 C C . LEU A 1 291 ? -43.697 40.062 -16.810 1.00 53.54 1058 LEU A C 1
ATOM 2230 O O . LEU A 1 291 ? -43.864 38.836 -16.853 1.00 52.80 1058 LEU A O 1
ATOM 2235 N N . GLU A 1 292 ? -43.298 40.777 -17.850 1.00 54.41 1059 GLU A N 1
ATOM 2236 C CA . GLU A 1 292 ? -43.204 40.186 -19.172 1.00 60.06 1059 GLU A CA 1
ATOM 2237 C C . GLU A 1 292 ? -42.013 40.789 -19.891 1.00 62.83 1059 GLU A C 1
ATOM 2238 O O . GLU A 1 292 ? -41.671 41.955 -19.653 1.00 64.89 1059 GLU A O 1
ATOM 2244 N N . PRO A 1 293 ? -41.349 40.029 -20.758 1.00 75.04 1060 PRO A N 1
ATOM 2245 C CA . PRO A 1 293 ? -40.344 40.625 -21.629 1.00 75.88 1060 PRO A CA 1
ATOM 2246 C C . PRO A 1 293 ? -40.951 41.764 -22.428 1.00 76.55 1060 PRO A C 1
ATOM 2247 O O . PRO A 1 293 ? -42.134 41.710 -22.814 1.00 73.37 1060 PRO A O 1
ATOM 2251 N N . PRO A 1 294 ? -40.164 42.818 -22.720 1.00 88.27 1061 PRO A N 1
ATOM 2252 C CA . PRO A 1 294 ? -40.718 44.057 -23.301 1.00 96.13 1061 PRO A CA 1
ATOM 2253 C C . PRO A 1 294 ? -41.614 43.904 -24.530 1.00 96.58 1061 PRO A C 1
ATOM 2254 O O . PRO A 1 294 ? -42.800 44.244 -24.463 1.00 104.57 1061 PRO A O 1
ATOM 2258 N N . GLU A 1 295 ? -41.065 43.430 -25.651 1.00 80.59 1062 GLU A N 1
ATOM 2259 C CA . GLU A 1 295 ? -41.839 43.233 -26.879 1.00 99.08 1062 GLU A CA 1
ATOM 2260 C C . GLU A 1 295 ? -41.011 42.533 -27.942 1.00 97.52 1062 GLU A C 1
ATOM 2261 O O . GLU A 1 295 ? -40.001 43.076 -28.399 1.00 104.91 1062 GLU A O 1
ATOM 2267 N N . GLY A 1 296 ? -41.447 41.351 -28.365 1.00 102.29 1063 GLY A N 1
ATOM 2268 C CA . GLY A 1 296 ? -40.651 40.558 -29.284 1.00 102.13 1063 GLY A CA 1
ATOM 2269 C C . GLY A 1 296 ? -39.267 40.230 -28.771 1.00 104.09 1063 GLY A C 1
ATOM 2270 O O . GLY A 1 296 ? -38.324 40.148 -29.566 1.00 105.54 1063 GLY A O 1
ATOM 2271 N N . LYS A 1 297 ? -39.113 40.044 -27.458 1.00 94.54 1064 LYS A N 1
ATOM 2272 C CA . LYS A 1 297 ? -37.814 39.780 -26.854 1.00 97.19 1064 LYS A CA 1
ATOM 2273 C C . LYS A 1 297 ? -37.905 38.521 -25.998 1.00 99.14 1064 LYS A C 1
ATOM 2274 O O . LYS A 1 297 ? -38.993 38.047 -25.668 1.00 92.99 1064 LYS A O 1
ATOM 2280 N N . ASP A 1 298 ? -36.746 37.992 -25.627 1.00 108.67 1065 ASP A N 1
ATOM 2281 C CA . ASP A 1 298 ? -36.630 36.814 -24.779 1.00 110.53 1065 ASP A CA 1
ATOM 2282 C C . ASP A 1 298 ? -36.722 37.167 -23.298 1.00 102.04 1065 ASP A C 1
ATOM 2283 O O . ASP A 1 298 ? -36.735 38.336 -22.898 1.00 102.64 1065 ASP A O 1
ATOM 2288 N N . LEU A 1 299 ? -36.724 36.115 -22.473 1.00 96.10 1066 LEU A N 1
ATOM 2289 C CA . LEU A 1 299 ? -36.765 36.308 -21.031 1.00 93.90 1066 LEU A CA 1
ATOM 2290 C C . LEU A 1 299 ? -35.425 36.795 -20.492 1.00 99.57 1066 LEU A C 1
ATOM 2291 O O . LEU A 1 299 ? -35.398 37.586 -19.543 1.00 98.04 1066 LEU A O 1
ATOM 2296 N N . THR A 1 300 ? -34.306 36.375 -21.093 1.00 109.12 1067 THR A N 1
ATOM 2297 C CA . THR A 1 300 ? -33.015 36.820 -20.578 1.00 107.33 1067 THR A CA 1
ATOM 2298 C C . THR A 1 300 ? -32.613 38.201 -21.097 1.00 102.70 1067 THR A C 1
ATOM 2299 O O . THR A 1 300 ? -31.613 38.748 -20.622 1.00 104.25 1067 THR A O 1
ATOM 2303 N N . ASP A 1 301 ? -33.363 38.783 -22.040 1.00 95.48 1068 ASP A N 1
ATOM 2304 C CA . ASP A 1 301 ? -33.308 40.233 -22.240 1.00 89.43 1068 ASP A CA 1
ATOM 2305 C C . ASP A 1 301 ? -34.087 41.023 -21.182 1.00 82.42 1068 ASP A C 1
ATOM 2306 O O . ASP A 1 301 ? -34.274 42.236 -21.346 1.00 87.33 1068 ASP A O 1
ATOM 2311 N N . GLY A 1 302 ? -34.585 40.374 -20.138 1.00 83.80 1069 GLY A N 1
ATOM 2312 C CA . GLY A 1 302 ? -35.170 41.069 -19.011 1.00 76.87 1069 GLY A CA 1
ATOM 2313 C C . GLY A 1 302 ? -36.690 41.109 -19.046 1.00 79.53 1069 GLY A C 1
ATOM 2314 O O . GLY A 1 302 ? -37.347 40.691 -20.005 1.00 88.89 1069 GLY A O 1
ATOM 2315 N N . LEU A 1 303 ? -37.246 41.644 -17.958 1.00 69.85 1070 LEU A N 1
ATOM 2316 C CA . LEU A 1 303 ? -38.682 41.711 -17.733 1.00 61.23 1070 LEU A CA 1
ATOM 2317 C C . LEU A 1 303 ? -39.086 43.138 -17.395 1.00 61.34 1070 LEU A C 1
ATOM 2318 O O . LEU A 1 303 ? -38.388 43.830 -16.649 1.00 65.21 1070 LEU A O 1
ATOM 2323 N N . GLU A 1 304 ? -40.224 43.571 -17.927 1.00 57.09 1071 GLU A N 1
ATOM 2324 C CA . GLU A 1 304 ? -40.776 44.876 -17.602 1.00 63.75 1071 GLU A CA 1
ATOM 2325 C C . GLU A 1 304 ? -42.160 44.718 -16.982 1.00 66.14 1071 GLU A C 1
ATOM 2326 O O . GLU A 1 304 ? -42.848 43.710 -17.180 1.00 65.69 1071 GLU A O 1
ATOM 2332 N N . VAL A 1 305 ? -42.556 45.739 -16.226 1.00 58.20 1072 VAL A N 1
ATOM 2333 C CA . VAL A 1 305 ? -43.849 45.758 -15.551 1.00 58.36 1072 VAL A CA 1
ATOM 2334 C C . VAL A 1 305 ? -44.908 46.247 -16.533 1.00 62.68 1072 VAL A C 1
ATOM 2335 O O . VAL A 1 305 ? -44.781 47.331 -17.111 1.00 66.63 1072 VAL A O 1
ATOM 2339 N N . LYS A 1 306 ? -45.958 45.455 -16.717 1.00 56.39 1073 LYS A N 1
ATOM 2340 C CA . LYS A 1 306 ? -47.101 45.844 -17.529 1.00 57.83 1073 LYS A CA 1
ATOM 2341 C C . LYS A 1 306 ? -48.330 45.909 -16.640 1.00 53.01 1073 LYS A C 1
ATOM 2342 O O . LYS A 1 306 ? -48.558 45.016 -15.820 1.00 47.43 1073 LYS A O 1
ATOM 2348 N N . VAL A 1 307 ? -49.123 46.961 -16.805 1.00 48.45 1074 VAL A N 1
ATOM 2349 C CA . VAL A 1 307 ? -50.218 47.251 -15.894 1.00 50.52 1074 VAL A CA 1
ATOM 2350 C C . VAL A 1 307 ? -51.526 47.247 -16.667 1.00 52.23 1074 VAL A C 1
ATOM 2351 O O . VAL A 1 307 ? -51.602 47.722 -17.808 1.00 58.31 1074 VAL A O 1
ATOM 2355 N N . ARG A 1 308 ? -52.549 46.688 -16.051 1.00 59.26 1075 ARG A N 1
ATOM 2356 C CA . ARG A 1 308 ? -53.906 46.746 -16.570 1.00 55.66 1075 ARG A CA 1
ATOM 2357 C C . ARG A 1 308 ? -54.701 47.605 -15.593 1.00 63.30 1075 ARG A C 1
ATOM 2358 O O . ARG A 1 308 ? -55.069 47.147 -14.509 1.00 54.15 1075 ARG A O 1
ATOM 2366 N N . LEU A 1 309 ? -54.922 48.863 -15.962 1.00 69.40 1076 LEU A N 1
ATOM 2367 C CA . LEU A 1 309 ? -55.743 49.761 -15.163 1.00 66.42 1076 LEU A CA 1
ATOM 2368 C C . LEU A 1 309 ? -57.205 49.410 -15.391 1.00 65.81 1076 LEU A C 1
ATOM 2369 O O . LEU A 1 309 ? -57.718 49.552 -16.509 1.00 61.65 1076 LEU A O 1
ATOM 2374 N N . GLY A 1 310 ? -57.879 48.965 -14.338 1.00 58.64 1077 GLY A N 1
ATOM 2375 C CA . GLY A 1 310 ? -59.221 48.447 -14.531 1.00 62.22 1077 GLY A CA 1
ATOM 2376 C C . GLY A 1 310 ? -59.144 47.229 -15.427 1.00 61.33 1077 GLY A C 1
ATOM 2377 O O . GLY A 1 310 ? -58.383 46.291 -15.170 1.00 62.69 1077 GLY A O 1
ATOM 2378 N N . LYS A 1 311 ? -59.906 47.252 -16.516 1.00 63.56 1078 LYS A N 1
ATOM 2379 C CA . LYS A 1 311 ? -59.878 46.181 -17.499 1.00 63.45 1078 LYS A CA 1
ATOM 2380 C C . LYS A 1 311 ? -59.010 46.499 -18.709 1.00 63.31 1078 LYS A C 1
ATOM 2381 O O . LYS A 1 311 ? -58.972 45.695 -19.646 1.00 62.75 1078 LYS A O 1
ATOM 2387 N N . VAL A 1 312 ? -58.316 47.637 -18.724 1.00 65.18 1079 VAL A N 1
ATOM 2388 C CA . VAL A 1 312 ? -57.619 48.111 -19.918 1.00 67.77 1079 VAL A CA 1
ATOM 2389 C C . VAL A 1 312 ? -56.120 48.041 -19.679 1.00 63.18 1079 VAL A C 1
ATOM 2390 O O . VAL A 1 312 ? -55.602 48.657 -18.738 1.00 60.64 1079 VAL A O 1
ATOM 2394 N N . TRP A 1 313 ? -55.425 47.301 -20.539 1.00 67.03 1080 TRP A N 1
ATOM 2395 C CA . TRP A 1 313 ? -53.972 47.267 -20.492 1.00 66.78 1080 TRP A CA 1
ATOM 2396 C C . TRP A 1 313 ? -53.393 48.591 -20.972 1.00 65.74 1080 TRP A C 1
ATOM 2397 O O . TRP A 1 313 ? -53.874 49.187 -21.941 1.00 64.63 1080 TRP A O 1
ATOM 2408 N N . LYS A 1 314 ? -52.357 49.051 -20.281 1.00 58.67 1081 LYS A N 1
ATOM 2409 C CA . LYS A 1 314 ? -51.699 50.315 -20.570 1.00 67.38 1081 LYS A CA 1
ATOM 2410 C C . LYS A 1 314 ? -50.351 50.065 -21.236 1.00 70.78 1081 LYS A C 1
ATOM 2411 O O . LYS A 1 314 ? -49.675 49.072 -20.954 1.00 68.81 1081 LYS A O 1
ATOM 2417 N N . GLN A 1 315 ? -49.957 50.982 -22.126 1.00 72.34 1082 GLN A N 1
ATOM 2418 C CA . GLN A 1 315 ? -48.690 50.812 -22.836 1.00 72.74 1082 GLN A CA 1
ATOM 2419 C C . GLN A 1 315 ? -47.493 51.167 -21.961 1.00 77.09 1082 GLN A C 1
ATOM 2420 O O . GLN A 1 315 ? -46.406 50.609 -22.151 1.00 75.79 1082 GLN A O 1
ATOM 2426 N N . SER A 1 316 ? -47.667 52.063 -20.991 1.00 82.77 1083 SER A N 1
ATOM 2427 C CA . SER A 1 316 ? -46.542 52.539 -20.198 1.00 77.81 1083 SER A CA 1
ATOM 2428 C C . SER A 1 316 ? -46.995 52.863 -18.783 1.00 71.35 1083 SER A C 1
ATOM 2429 O O . SER A 1 316 ? -48.143 53.253 -18.552 1.00 69.39 1083 SER A O 1
ATOM 2432 N N . LEU A 1 317 ? -46.064 52.712 -17.838 1.00 64.88 1084 LEU A N 1
ATOM 2433 C CA . LEU A 1 317 ? -46.329 53.114 -16.459 1.00 70.63 1084 LEU A CA 1
ATOM 2434 C C . LEU A 1 317 ? -46.517 54.622 -16.333 1.00 74.51 1084 LEU A C 1
ATOM 2435 O O . LEU A 1 317 ? -47.156 55.085 -15.381 1.00 64.96 1084 LEU A O 1
ATOM 2440 N N . THR A 1 318 ? -45.970 55.401 -17.272 1.00 75.42 1085 THR A N 1
ATOM 2441 C CA . THR A 1 318 ? -46.125 56.851 -17.214 1.00 78.16 1085 THR A CA 1
ATOM 2442 C C . THR A 1 318 ? -47.589 57.273 -17.242 1.00 78.93 1085 THR A C 1
ATOM 2443 O O . THR A 1 318 ? -47.909 58.393 -16.828 1.00 83.87 1085 THR A O 1
ATOM 2447 N N . GLU A 1 319 ? -48.479 56.394 -17.695 1.00 76.79 1086 GLU A N 1
ATOM 2448 C CA . GLU A 1 319 ? -49.906 56.663 -17.799 1.00 76.31 1086 GLU A CA 1
ATOM 2449 C C . GLU A 1 319 ? -50.650 56.403 -16.498 1.00 71.22 1086 GLU A C 1
ATOM 2450 O O . GLU A 1 319 ? -51.877 56.547 -16.459 1.00 75.10 1086 GLU A O 1
ATOM 2456 N N . LEU A 1 320 ? -49.953 55.995 -15.447 1.00 61.19 1087 LEU A N 1
ATOM 2457 C CA . LEU A 1 320 ? -50.576 55.805 -14.150 1.00 63.48 1087 LEU A CA 1
ATOM 2458 C C . LEU A 1 320 ? -50.389 57.049 -13.293 1.00 70.39 1087 LEU A C 1
ATOM 2459 O O . LEU A 1 320 ? -49.381 57.753 -13.399 1.00 68.91 1087 LEU A O 1
ATOM 2464 N N . SER A 1 321 ? -51.381 57.312 -12.447 1.00 70.74 1088 SER A N 1
ATOM 2465 C CA . SER A 1 321 ? -51.275 58.367 -11.455 1.00 71.37 1088 SER A CA 1
ATOM 2466 C C . SER A 1 321 ? -50.134 58.069 -10.481 1.00 62.41 1088 SER A C 1
ATOM 2467 O O . SER A 1 321 ? -49.602 56.954 -10.417 1.00 59.14 1088 SER A O 1
ATOM 2470 N N . GLY A 1 322 ? -49.765 59.094 -9.706 1.00 63.85 1089 GLY A N 1
ATOM 2471 C CA . GLY A 1 322 ? -48.732 58.912 -8.694 1.00 50.93 1089 GLY A CA 1
ATOM 2472 C C . GLY A 1 322 ? -49.057 57.801 -7.714 1.00 49.89 1089 GLY A C 1
ATOM 2473 O O . GLY A 1 322 ? -48.197 56.983 -7.380 1.00 56.77 1089 GLY A O 1
ATOM 2474 N N . GLY A 1 323 ? -50.304 57.753 -7.242 1.00 53.39 1090 GLY A N 1
ATOM 2475 C CA . GLY A 1 323 ? -50.676 56.732 -6.274 1.00 53.01 1090 GLY A CA 1
ATOM 2476 C C . GLY A 1 323 ? -50.696 55.337 -6.875 1.00 52.00 1090 GLY A C 1
ATOM 2477 O O . GLY A 1 323 ? -50.266 54.373 -6.237 1.00 47.59 1090 GLY A O 1
ATOM 2478 N N . GLN A 1 324 ? -51.179 55.214 -8.117 1.00 50.22 1091 GLN A N 1
ATOM 2479 C CA . GLN A 1 324 ? -51.164 53.920 -8.792 1.00 47.10 1091 GLN A CA 1
ATOM 2480 C C . GLN A 1 324 ? -49.736 53.433 -9.008 1.00 50.97 1091 GLN A C 1
ATOM 2481 O O . GLN A 1 324 ? -49.449 52.237 -8.871 1.00 47.21 1091 GLN A O 1
ATOM 2487 N N . ARG A 1 325 ? -48.818 54.356 -9.310 1.00 54.30 1092 ARG A N 1
ATOM 2488 C CA . ARG A 1 325 ? -47.425 53.977 -9.524 1.00 55.74 1092 ARG A CA 1
ATOM 2489 C C . ARG A 1 325 ? -46.789 53.471 -8.234 1.00 57.28 1092 ARG A C 1
ATOM 2490 O O . ARG A 1 325 ? -46.083 52.454 -8.245 1.00 57.51 1092 ARG A O 1
ATOM 2498 N N . SER A 1 326 ? -47.036 54.158 -7.111 1.00 52.73 1093 SER A N 1
ATOM 2499 C CA . SER A 1 326 ? -46.541 53.671 -5.826 1.00 48.17 1093 SER A CA 1
ATOM 2500 C C . SER A 1 326 ? -47.084 52.283 -5.515 1.00 44.53 1093 SER A C 1
ATOM 2501 O O . SER A 1 326 ? -46.347 51.414 -5.036 1.00 45.58 1093 SER A O 1
ATOM 2504 N N . LEU A 1 327 ? -48.379 52.057 -5.764 1.00 44.75 1094 LEU A N 1
ATOM 2505 C CA . LEU A 1 327 ? -48.962 50.753 -5.461 1.00 40.80 1094 LEU A CA 1
ATOM 2506 C C . LEU A 1 327 ? -48.362 49.653 -6.331 1.00 46.08 1094 LEU A C 1
ATOM 2507 O O . LEU A 1 327 ? -48.203 48.513 -5.876 1.00 40.80 1094 LEU A O 1
ATOM 2512 N N . ILE A 1 328 ? -48.038 49.954 -7.591 1.00 48.11 1095 ILE A N 1
ATOM 2513 C CA . ILE A 1 328 ? -47.533 48.877 -8.434 1.00 47.55 1095 ILE A CA 1
ATOM 2514 C C . ILE A 1 328 ? -46.100 48.523 -8.041 1.00 44.12 1095 ILE A C 1
ATOM 2515 O O . ILE A 1 328 ? -45.736 47.343 -7.990 1.00 38.34 1095 ILE A O 1
ATOM 2520 N N . ALA A 1 329 ? -45.290 49.519 -7.675 1.00 45.47 1096 ALA A N 1
ATOM 2521 C CA . ALA A 1 329 ? -43.940 49.211 -7.206 1.00 49.15 1096 ALA A CA 1
ATOM 2522 C C . ALA A 1 329 ? -43.978 48.523 -5.848 1.00 44.62 1096 ALA A C 1
ATOM 2523 O O . ALA A 1 329 ? -43.254 47.546 -5.615 1.00 43.37 1096 ALA A O 1
ATOM 2525 N N . LEU A 1 330 ? -44.838 49.003 -4.948 1.00 43.06 1097 LEU A N 1
ATOM 2526 C CA . LEU A 1 330 ? -44.989 48.360 -3.649 1.00 37.52 1097 LEU A CA 1
ATOM 2527 C C . LEU A 1 330 ? -45.436 46.905 -3.790 1.00 43.52 1097 LEU A C 1
ATOM 2528 O O . LEU A 1 330 ? -44.964 46.027 -3.051 1.00 37.98 1097 LEU A O 1
ATOM 2533 N N . SER A 1 331 ? -46.351 46.629 -4.728 1.00 36.53 1098 SER A N 1
ATOM 2534 C CA . SER A 1 331 ? -46.813 45.254 -4.926 1.00 41.37 1098 SER A CA 1
ATOM 2535 C C . SER A 1 331 ? -45.666 44.341 -5.342 1.00 40.61 1098 SER A C 1
ATOM 2536 O O . SER A 1 331 ? -45.589 43.188 -4.894 1.00 41.00 1098 SER A O 1
ATOM 2539 N N . LEU A 1 332 ? -44.771 44.828 -6.213 1.00 37.96 1099 LEU A N 1
ATOM 2540 C CA . LEU A 1 332 ? -43.639 44.009 -6.639 1.00 41.66 1099 LEU A CA 1
ATOM 2541 C C . LEU A 1 332 ? -42.648 43.806 -5.500 1.00 43.44 1099 LEU A C 1
ATOM 2542 O O . LEU A 1 332 ? -42.161 42.688 -5.277 1.00 42.99 1099 LEU A O 1
ATOM 2547 N N . ILE A 1 333 ? -42.332 44.879 -4.779 1.00 44.74 1100 ILE A N 1
ATOM 2548 C CA . ILE A 1 333 ? -41.445 44.775 -3.623 1.00 39.64 1100 ILE A CA 1
ATOM 2549 C C . ILE A 1 333 ? -41.967 43.730 -2.646 1.00 37.81 1100 ILE A C 1
ATOM 2550 O O . ILE A 1 333 ? -41.222 42.857 -2.186 1.00 40.87 1100 ILE A O 1
ATOM 2555 N N . MET A 1 334 ? -43.267 43.778 -2.342 1.00 39.72 1101 MET A N 1
ATOM 2556 C CA . MET A 1 334 ? -43.817 42.843 -1.367 1.00 39.01 1101 MET A CA 1
ATOM 2557 C C . MET A 1 334 ? -43.910 41.426 -1.918 1.00 46.42 1101 MET A C 1
ATOM 2558 O O . MET A 1 334 ? -43.732 40.460 -1.164 1.00 39.15 1101 MET A O 1
ATOM 2563 N N . ALA A 1 335 ? -44.184 41.270 -3.221 1.00 41.44 1102 ALA A N 1
ATOM 2564 C CA . ALA A 1 335 ? -44.176 39.931 -3.799 1.00 40.93 1102 ALA A CA 1
ATOM 2565 C C . ALA A 1 335 ? -42.801 39.283 -3.706 1.00 40.41 1102 ALA A C 1
ATOM 2566 O O . ALA A 1 335 ? -42.701 38.053 -3.723 1.00 43.41 1102 ALA A O 1
ATOM 2568 N N . LEU A 1 336 ? -41.741 40.078 -3.586 1.00 38.75 1103 LEU A N 1
ATOM 2569 C CA . LEU A 1 336 ? -40.390 39.543 -3.523 1.00 44.63 1103 LEU A CA 1
ATOM 2570 C C . LEU A 1 336 ? -39.904 39.283 -2.100 1.00 46.64 1103 LEU A C 1
ATOM 2571 O O . LEU A 1 336 ? -38.893 38.599 -1.939 1.00 46.06 1103 LEU A O 1
ATOM 2576 N N . LEU A 1 337 ? -40.605 39.788 -1.072 1.00 46.39 1104 LEU A N 1
ATOM 2577 C CA . LEU A 1 337 ? -40.162 39.588 0.309 1.00 44.91 1104 LEU A CA 1
ATOM 2578 C C . LEU A 1 337 ? -40.037 38.108 0.663 1.00 44.27 1104 LEU A C 1
ATOM 2579 O O . LEU A 1 337 ? -39.155 37.733 1.444 1.00 42.42 1104 LEU A O 1
ATOM 2584 N N . GLN A 1 338 ? -40.888 37.251 0.089 1.00 49.97 1105 GLN A N 1
ATOM 2585 C CA . GLN A 1 338 ? -40.859 35.825 0.419 1.00 50.49 1105 GLN A CA 1
ATOM 2586 C C . GLN A 1 338 ? -39.527 35.153 0.080 1.00 45.61 1105 GLN A C 1
ATOM 2587 O O . GLN A 1 338 ? -39.264 34.051 0.574 1.00 45.36 1105 GLN A O 1
ATOM 2593 N N . PHE A 1 339 ? -38.686 35.766 -0.756 1.00 48.54 1106 PHE A N 1
ATOM 2594 C CA . PHE A 1 339 ? -37.421 35.139 -1.135 1.00 52.41 1106 PHE A CA 1
ATOM 2595 C C . PHE A 1 339 ? -36.241 35.591 -0.287 1.00 57.10 1106 PHE A C 1
ATOM 2596 O O . PHE A 1 339 ? -35.218 34.898 -0.260 1.00 56.53 1106 PHE A O 1
ATOM 2604 N N . LYS A 1 340 ? -36.358 36.724 0.401 1.00 55.57 1107 LYS A N 1
ATOM 2605 C CA . LYS A 1 340 ? -35.427 37.118 1.459 1.00 51.84 1107 LYS A CA 1
ATOM 2606 C C . LYS A 1 340 ? -36.229 37.456 2.709 1.00 48.13 1107 LYS A C 1
ATOM 2607 O O . LYS A 1 340 ? -36.218 38.596 3.180 1.00 50.83 1107 LYS A O 1
ATOM 2613 N N . PRO A 1 341 ? -36.940 36.479 3.274 1.00 50.79 1108 PRO A N 1
ATOM 2614 C CA . PRO A 1 341 ? -37.898 36.782 4.343 1.00 48.55 1108 PRO A CA 1
ATOM 2615 C C . PRO A 1 341 ? -37.215 37.286 5.608 1.00 50.09 1108 PRO A C 1
ATOM 2616 O O . PRO A 1 341 ? -36.034 37.041 5.863 1.00 46.75 1108 PRO A O 1
ATOM 2620 N N . ALA A 1 342 ? -37.992 38.008 6.408 1.00 49.29 1109 ALA A N 1
ATOM 2621 C CA . ALA A 1 342 ? -37.530 38.604 7.651 1.00 40.96 1109 ALA A CA 1
ATOM 2622 C C . ALA A 1 342 ? -38.672 38.547 8.662 1.00 39.73 1109 ALA A C 1
ATOM 2623 O O . 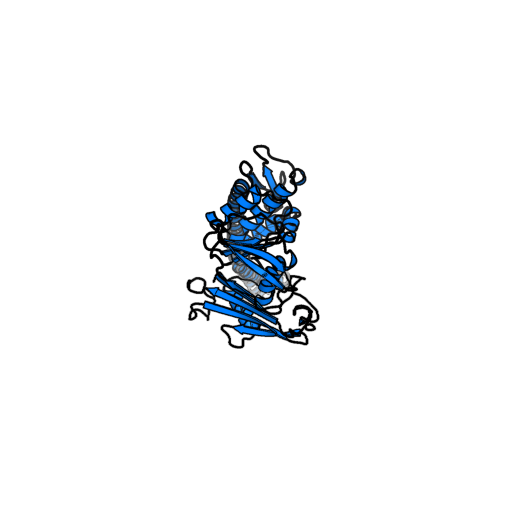ALA A 1 342 ? -39.843 38.514 8.269 1.00 39.25 1109 ALA A O 1
ATOM 2625 N N . PRO A 1 343 ? -38.352 38.532 9.960 1.00 40.76 1110 PRO A N 1
ATOM 2626 C CA . PRO A 1 343 ? -39.423 38.422 10.964 1.00 39.83 1110 PRO A CA 1
ATOM 2627 C C . PRO A 1 343 ? -40.177 39.717 11.183 1.00 46.93 1110 PRO A C 1
ATOM 2628 O O . PRO A 1 343 ? -41.274 39.682 11.759 1.00 40.54 1110 PRO A O 1
ATOM 2632 N N . MET A 1 344 ? -39.633 40.854 10.756 1.00 34.98 1111 MET A N 1
ATOM 2633 C CA . MET A 1 344 ? -40.382 42.099 10.809 1.00 38.93 1111 MET A CA 1
ATOM 2634 C C . MET A 1 344 ? -40.096 42.910 9.557 1.00 38.96 1111 MET A C 1
ATOM 2635 O O . MET A 1 344 ? -39.022 42.807 8.951 1.00 38.93 1111 MET A O 1
ATOM 2640 N N . TYR A 1 345 ? -41.093 43.680 9.149 1.00 35.05 1112 TYR A N 1
ATOM 2641 C CA . TYR A 1 345 ? -40.991 44.529 7.974 1.00 40.75 1112 TYR A CA 1
ATOM 2642 C C . TYR A 1 345 ? -41.424 45.934 8.350 1.00 37.74 1112 TYR A C 1
ATOM 2643 O O . TYR A 1 345 ? -42.405 46.120 9.081 1.00 34.56 1112 TYR A O 1
ATOM 2652 N N . ILE A 1 346 ? -40.699 46.923 7.838 1.00 33.96 1113 ILE A N 1
ATOM 2653 C CA . ILE A 1 346 ? -41.004 48.324 8.099 1.00 36.56 1113 ILE A CA 1
ATOM 2654 C C . ILE A 1 346 ? -41.343 48.996 6.775 1.00 39.53 1113 ILE A C 1
ATOM 2655 O O . ILE A 1 346 ? -40.558 48.933 5.823 1.00 36.23 1113 ILE A O 1
ATOM 2660 N N . LEU A 1 347 ? -42.533 49.591 6.700 1.00 32.18 1114 LEU A N 1
ATOM 2661 C CA . LEU A 1 347 ? -42.934 50.439 5.580 1.00 33.11 1114 LEU A CA 1
ATOM 2662 C C . LEU A 1 347 ? -42.861 51.881 6.072 1.00 39.34 1114 LEU A C 1
ATOM 2663 O O . LEU A 1 347 ? -43.659 52.291 6.922 1.00 38.39 1114 LEU A O 1
ATOM 2668 N N . ASP A 1 348 ? -41.898 52.641 5.559 1.00 35.85 1115 ASP A N 1
ATOM 2669 C CA . ASP A 1 348 ? -41.617 53.988 6.046 1.00 36.31 1115 ASP A CA 1
ATOM 2670 C C . ASP A 1 348 ? -42.142 55.014 5.051 1.00 46.89 1115 ASP A C 1
ATOM 2671 O O . ASP A 1 348 ? -41.559 55.185 3.973 1.00 45.28 1115 ASP A O 1
ATOM 2676 N N . GLU A 1 349 ? -43.219 55.706 5.426 1.00 34.31 1116 GLU A N 1
ATOM 2677 C CA . GLU A 1 349 ? -43.694 56.902 4.721 1.00 38.95 1116 GLU A CA 1
ATOM 2678 C C . GLU A 1 349 ? -43.888 56.637 3.231 1.00 43.77 1116 GLU A C 1
ATOM 2679 O O . GLU A 1 349 ? -43.370 57.352 2.374 1.00 51.48 1116 GLU A O 1
ATOM 2685 N N . VAL A 1 350 ? -44.633 55.574 2.924 1.00 42.81 1117 VAL A N 1
ATOM 2686 C CA . VAL A 1 350 ? -44.909 55.217 1.535 1.00 54.49 1117 VAL A CA 1
ATOM 2687 C C . VAL A 1 350 ? -46.233 55.785 1.046 1.00 59.15 1117 VAL A C 1
ATOM 2688 O O . VAL A 1 350 ? -46.621 55.532 -0.106 1.00 51.76 1117 VAL A O 1
ATOM 2692 N N . ASP A 1 351 ? -46.930 56.564 1.876 1.00 50.97 1118 ASP A N 1
ATOM 2693 C CA . ASP A 1 351 ? -48.322 56.912 1.623 1.00 43.72 1118 ASP A CA 1
ATOM 2694 C C . ASP A 1 351 ? -48.511 58.299 1.019 1.00 40.91 1118 ASP A C 1
ATOM 2695 O O . ASP A 1 351 ? -49.657 58.747 0.901 1.00 46.45 1118 ASP A O 1
ATOM 2700 N N . ALA A 1 352 ? -47.432 58.970 0.591 1.00 44.40 1119 ALA A N 1
ATOM 2701 C CA . ALA A 1 352 ? -47.544 60.355 0.127 1.00 53.68 1119 ALA A CA 1
ATOM 2702 C C . ALA A 1 352 ? -48.596 60.512 -0.968 1.00 56.50 1119 ALA A C 1
ATOM 2703 O O . ALA A 1 352 ? -49.375 61.474 -0.965 1.00 58.00 1119 ALA A O 1
ATOM 2705 N N . ALA A 1 353 ? -48.631 59.578 -1.916 1.00 48.34 1120 ALA A N 1
ATOM 2706 C CA . ALA A 1 353 ? -49.526 59.690 -3.060 1.00 55.61 1120 ALA A CA 1
ATOM 2707 C C . ALA A 1 353 ? -50.761 58.809 -2.924 1.00 54.27 1120 ALA A C 1
ATOM 2708 O O . ALA A 1 353 ? -51.534 58.700 -3.877 1.00 57.06 1120 ALA A O 1
ATOM 2710 N N . LEU A 1 354 ? -50.974 58.200 -1.764 1.00 50.54 1121 LEU A N 1
ATOM 2711 C CA . LEU A 1 354 ? -52.014 57.198 -1.596 1.00 50.52 1121 LEU A CA 1
ATOM 2712 C C . LEU A 1 354 ? -53.271 57.807 -0.998 1.00 58.72 1121 LEU A C 1
ATOM 2713 O O . LEU A 1 354 ? -53.200 58.673 -0.121 1.00 57.59 1121 LEU A O 1
ATOM 2718 N N . ASP A 1 355 ? -54.421 57.345 -1.492 1.00 63.48 1122 ASP A N 1
ATOM 2719 C CA . ASP A 1 355 ? -55.713 57.603 -0.874 1.00 65.72 1122 ASP A CA 1
ATOM 2720 C C . ASP A 1 355 ? -55.828 56.854 0.449 1.00 57.97 1122 ASP A C 1
ATOM 2721 O O . ASP A 1 355 ? -55.077 55.916 0.732 1.00 61.82 1122 ASP A O 1
ATOM 2726 N N . LEU A 1 356 ? -56.827 57.246 1.244 1.00 56.46 1123 LEU A N 1
ATOM 2727 C CA . LEU A 1 356 ? -57.113 56.515 2.472 1.00 62.86 1123 LEU A CA 1
ATOM 2728 C C . LEU A 1 356 ? -57.587 55.094 2.176 1.00 64.27 1123 LEU A C 1
ATOM 2729 O O . LEU A 1 356 ? -57.233 54.156 2.898 1.00 65.26 1123 LEU A O 1
ATOM 2734 N N . SER A 1 357 ? -58.376 54.912 1.116 1.00 63.75 1124 SER A N 1
ATOM 2735 C CA . SER A 1 357 ? -58.815 53.568 0.758 1.00 60.69 1124 SER A CA 1
ATOM 2736 C C . SER A 1 357 ? -57.633 52.687 0.371 1.00 54.15 1124 SER A C 1
ATOM 2737 O O . SER A 1 357 ? -57.597 51.501 0.715 1.00 56.42 1124 SER A O 1
ATOM 2740 N N . HIS A 1 358 ? -56.654 53.255 -0.344 1.00 55.87 1125 HIS A N 1
ATOM 2741 C CA . HIS A 1 358 ? -55.445 52.516 -0.699 1.00 51.87 1125 HIS A CA 1
ATOM 2742 C C . HIS A 1 358 ? -54.690 52.044 0.541 1.00 41.31 1125 HIS A C 1
ATOM 2743 O O . HIS A 1 358 ? -54.215 50.905 0.592 1.00 46.14 1125 HIS A O 1
ATOM 2750 N N . THR A 1 359 ? -54.536 52.912 1.545 1.00 42.83 1126 THR A N 1
ATOM 2751 C CA . THR A 1 359 ? -53.799 52.484 2.732 1.00 42.73 1126 THR A CA 1
ATOM 2752 C C . THR A 1 359 ? -54.594 51.470 3.544 1.00 45.97 1126 THR A C 1
ATOM 2753 O O . THR A 1 359 ? -54.008 50.562 4.141 1.00 39.17 1126 THR A O 1
ATOM 2757 N N . GLN A 1 360 ? -55.924 51.594 3.570 1.00 44.87 1127 GLN A N 1
ATOM 2758 C CA . GLN A 1 360 ? -56.738 50.542 4.172 1.00 54.22 1127 GLN A CA 1
ATOM 2759 C C . GLN A 1 360 ? -56.530 49.209 3.456 1.00 44.36 1127 GLN A C 1
ATOM 2760 O O . GLN A 1 360 ? -56.480 48.157 4.101 1.00 44.34 1127 GLN A O 1
ATOM 2766 N N . ASN A 1 361 ? -56.416 49.235 2.120 1.00 45.37 1128 ASN A N 1
ATOM 2767 C CA . ASN A 1 361 ? -56.110 48.021 1.360 1.00 41.97 1128 ASN A CA 1
ATOM 2768 C C . ASN A 1 361 ? -54.773 47.418 1.771 1.00 37.09 1128 ASN A C 1
ATOM 2769 O O . ASN A 1 361 ? -54.640 46.192 1.861 1.00 40.21 1128 ASN A O 1
ATOM 2774 N N . ILE A 1 362 ? -53.756 48.261 1.990 1.00 35.15 1129 ILE A N 1
ATOM 2775 C CA . ILE A 1 362 ? -52.472 47.749 2.457 1.00 38.70 1129 ILE A CA 1
ATOM 2776 C C . ILE A 1 362 ? -52.647 47.024 3.787 1.00 35.10 1129 ILE A C 1
ATOM 2777 O O . ILE A 1 362 ? -52.096 45.934 4.002 1.00 37.21 1129 ILE A O 1
ATOM 2782 N N . GLY A 1 363 ? -53.453 47.594 4.686 1.00 44.12 1130 GLY A N 1
ATOM 2783 C CA . GLY A 1 363 ? -53.663 46.959 5.979 1.00 34.88 1130 GLY A CA 1
ATOM 2784 C C . GLY A 1 363 ? -54.303 45.588 5.871 1.00 33.94 1130 GLY A C 1
ATOM 2785 O O . GLY A 1 363 ? -53.894 44.643 6.554 1.00 38.67 1130 GLY A O 1
ATOM 2786 N N . ARG A 1 364 ? -55.300 45.445 4.995 1.00 36.53 1131 ARG A N 1
ATOM 2787 C CA . ARG A 1 364 ? -55.918 44.133 4.830 1.00 41.03 1131 ARG A CA 1
ATOM 2788 C C . ARG A 1 364 ? -54.982 43.157 4.123 1.00 44.53 1131 ARG A C 1
ATOM 2789 O O . ARG A 1 364 ? -55.021 41.954 4.410 1.00 48.02 1131 ARG A O 1
ATOM 2797 N N . LEU A 1 365 ? -54.127 43.653 3.219 1.00 43.77 1132 LEU A N 1
ATOM 2798 C CA . LEU A 1 365 ? -53.087 42.815 2.623 1.00 41.65 1132 LEU A CA 1
ATOM 2799 C C . LEU A 1 365 ? -52.149 42.253 3.692 1.00 48.31 1132 LEU A C 1
ATOM 2800 O O . LEU A 1 365 ? -51.846 41.050 3.706 1.00 44.19 1132 LEU A O 1
ATOM 2805 N N . ILE A 1 366 ? -51.655 43.127 4.574 1.00 39.31 1133 ILE A N 1
ATOM 2806 C CA . ILE A 1 366 ? -50.796 42.701 5.680 1.00 45.07 1133 ILE A CA 1
ATOM 2807 C C . ILE A 1 366 ? -51.493 41.638 6.520 1.00 44.72 1133 ILE A C 1
ATOM 2808 O O . ILE A 1 366 ? -50.910 40.597 6.846 1.00 43.86 1133 ILE A O 1
ATOM 2813 N N . LYS A 1 367 ? -52.760 41.875 6.868 1.00 43.36 1134 LYS A N 1
ATOM 2814 C CA . LYS A 1 367 ? -53.431 40.991 7.819 1.00 51.45 1134 LYS A CA 1
ATOM 2815 C C . LYS A 1 367 ? -53.741 39.628 7.213 1.00 51.51 1134 LYS A C 1
ATOM 2816 O O . LYS A 1 367 ? -53.707 38.615 7.922 1.00 49.61 1134 LYS A O 1
ATOM 2822 N N . THR A 1 368 ? -54.035 39.579 5.913 1.00 51.17 1135 THR A N 1
ATOM 2823 C CA . THR A 1 368 ? -54.437 38.334 5.267 1.00 56.69 1135 THR A CA 1
ATOM 2824 C C . THR A 1 368 ? -53.262 37.587 4.659 1.00 54.29 1135 THR A C 1
ATOM 2825 O O . THR A 1 368 ? -53.226 36.354 4.696 1.00 68.46 1135 THR A O 1
ATOM 2829 N N . ARG A 1 369 ? -52.295 38.305 4.095 1.00 54.78 1136 ARG A N 1
ATOM 2830 C CA . ARG A 1 369 ? -51.262 37.666 3.297 1.00 52.31 1136 ARG A CA 1
ATOM 2831 C C . ARG A 1 369 ? -49.920 37.560 4.008 1.00 49.72 1136 ARG A C 1
ATOM 2832 O O . ARG A 1 369 ? -49.087 36.749 3.597 1.00 51.92 1136 ARG A O 1
ATOM 2840 N N . PHE A 1 370 ? -49.683 38.331 5.067 1.00 48.13 1137 PHE A N 1
ATOM 2841 C CA . PHE A 1 370 ? -48.381 38.311 5.719 1.00 46.44 1137 PHE A CA 1
ATOM 2842 C C . PHE A 1 370 ? -48.470 37.886 7.180 1.00 54.88 1137 PHE A C 1
ATOM 2843 O O . PHE A 1 370 ? -47.698 38.360 8.018 1.00 46.88 1137 PHE A O 1
ATOM 2851 N N . LYS A 1 371 ? -49.388 36.973 7.494 1.00 49.46 1138 LYS A N 1
ATOM 2852 C CA . LYS A 1 371 ? -49.410 36.378 8.822 1.00 50.69 1138 LYS A CA 1
ATOM 2853 C C . LYS A 1 371 ? -48.080 35.697 9.114 1.00 53.38 1138 LYS A C 1
ATOM 2854 O O . LYS A 1 371 ? -47.442 35.117 8.230 1.00 58.13 1138 LYS A O 1
ATOM 2860 N N . GLY A 1 372 ? -47.658 35.769 10.374 1.00 49.47 1139 GLY A N 1
ATOM 2861 C CA . GLY A 1 372 ? -46.373 35.241 10.771 1.00 48.52 1139 GLY A CA 1
ATOM 2862 C C . GLY A 1 372 ? -45.225 36.226 10.686 1.00 49.98 1139 GLY A C 1
ATOM 2863 O O . GLY A 1 372 ? -44.118 35.895 11.123 1.00 54.08 1139 GLY A O 1
ATOM 2864 N N . SER A 1 373 ? -45.446 37.414 10.119 1.00 45.86 1140 SER A N 1
ATOM 2865 C CA . SER A 1 373 ? -44.472 38.499 10.146 1.00 51.27 1140 SER A CA 1
ATOM 2866 C C . SER A 1 373 ? -45.059 39.695 10.877 1.00 44.49 1140 SER A C 1
ATOM 2867 O O . SER A 1 373 ? -46.272 39.924 10.853 1.00 47.16 1140 SER A O 1
ATOM 2870 N N . GLN A 1 374 ? -44.183 40.476 11.506 1.00 39.73 1141 GLN A N 1
ATOM 2871 C CA . GLN A 1 374 ? -44.583 41.698 12.196 1.00 37.72 1141 GLN A CA 1
ATOM 2872 C C . GLN A 1 374 ? -44.313 42.898 11.298 1.00 39.57 1141 GLN A C 1
ATOM 2873 O O . GLN A 1 374 ? -43.159 43.205 10.997 1.00 37.20 1141 GLN A O 1
ATOM 2879 N N . PHE A 1 375 ? -45.366 43.593 10.905 1.00 27.65 1142 PHE A N 1
ATOM 2880 C CA . PHE A 1 375 ? -45.247 44.824 10.136 1.00 34.97 1142 PHE A CA 1
ATOM 2881 C C . PHE A 1 375 ? -45.285 46.037 11.055 1.00 34.75 1142 PHE A C 1
ATOM 2882 O O . PHE A 1 375 ? -46.092 46.097 11.985 1.00 33.48 1142 PHE A O 1
ATOM 2890 N N . ILE A 1 376 ? -44.436 47.015 10.762 1.00 36.96 1143 ILE A N 1
ATOM 2891 C CA . ILE A 1 376 ? -44.447 48.327 11.408 1.00 30.92 1143 ILE A CA 1
ATOM 2892 C C . ILE A 1 376 ? -44.554 49.364 10.301 1.00 38.31 1143 ILE A C 1
ATOM 2893 O O . ILE A 1 376 ? -43.633 49.503 9.485 1.00 34.43 1143 ILE A O 1
ATOM 2898 N N . VAL A 1 377 ? -45.666 50.086 10.250 1.00 35.71 1144 VAL A N 1
ATOM 2899 C CA . VAL A 1 377 ? -45.885 51.079 9.202 1.00 38.38 1144 VAL A CA 1
ATOM 2900 C C . VAL A 1 377 ? -45.745 52.462 9.822 1.00 33.76 1144 VAL A C 1
ATOM 2901 O O . VAL A 1 377 ? -46.439 52.787 10.791 1.00 37.37 1144 VAL A O 1
ATOM 2905 N N . VAL A 1 378 ? -44.842 53.272 9.277 1.00 33.13 1145 VAL A N 1
ATOM 2906 C CA . VAL A 1 378 ? -44.657 54.646 9.725 1.00 35.65 1145 VAL A CA 1
ATOM 2907 C C . VAL A 1 378 ? -45.348 55.543 8.709 1.00 46.88 1145 VAL A C 1
ATOM 2908 O O . VAL A 1 378 ? -44.891 55.680 7.565 1.00 36.59 1145 VAL A O 1
ATOM 2912 N N . SER A 1 379 ? -46.449 56.154 9.135 1.00 36.52 1146 SER A N 1
ATOM 2913 C CA . SER A 1 379 ? -47.274 56.956 8.245 1.00 36.38 1146 SER A CA 1
ATOM 2914 C C . SER A 1 379 ? -46.653 58.325 7.986 1.00 38.82 1146 SER A C 1
ATOM 2915 O O . SER A 1 379 ? -46.191 59.005 8.912 1.00 39.93 1146 SER A O 1
ATOM 2918 N N . LEU A 1 380 ? -46.640 58.731 6.715 1.00 39.50 1147 LEU A N 1
ATOM 2919 C CA . LEU A 1 380 ? -46.282 60.106 6.389 1.00 33.92 1147 LEU A CA 1
ATOM 2920 C C . LEU A 1 380 ? -47.409 61.057 6.787 1.00 43.77 1147 LEU A C 1
ATOM 2921 O O . LEU A 1 380 ? -47.204 62.023 7.535 1.00 42.15 1147 LEU A O 1
ATOM 2926 N N . LYS A 1 381 ? -48.617 60.788 6.308 1.00 44.98 1148 LYS A N 1
ATOM 2927 C CA . LYS A 1 381 ? -49.767 61.632 6.593 1.00 48.34 1148 LYS A CA 1
ATOM 2928 C C . LYS A 1 381 ? -50.486 61.136 7.847 1.00 51.60 1148 LYS A C 1
ATOM 2929 O O . LYS A 1 381 ? -50.252 60.028 8.332 1.00 50.11 1148 LYS A O 1
ATOM 2935 N N . ASP A 1 382 ? -51.343 61.983 8.397 1.00 46.39 1149 ASP A N 1
ATOM 2936 C CA . ASP A 1 382 ? -52.161 61.524 9.506 1.00 48.68 1149 ASP A CA 1
ATOM 2937 C C . ASP A 1 382 ? -53.457 60.918 8.968 1.00 50.37 1149 ASP A C 1
ATOM 2938 O O . ASP A 1 382 ? -53.852 61.158 7.827 1.00 47.81 1149 ASP A O 1
ATOM 2943 N N . GLY A 1 383 ? -54.105 60.107 9.801 1.00 48.29 1150 GLY A N 1
ATOM 2944 C CA . GLY A 1 383 ? -55.380 59.528 9.435 1.00 48.72 1150 GLY A CA 1
ATOM 2945 C C . GLY A 1 383 ? -55.297 58.341 8.509 1.00 49.89 1150 GLY A C 1
ATOM 2946 O O . GLY A 1 383 ? -56.337 57.865 8.041 1.00 52.12 1150 GLY A O 1
ATOM 2947 N N . MET A 1 384 ? -54.098 57.854 8.214 1.00 43.21 1151 MET A N 1
ATOM 2948 C CA . MET A 1 384 ? -53.927 56.675 7.381 1.00 46.41 1151 MET A CA 1
ATOM 2949 C C . MET A 1 384 ? -53.651 55.465 8.270 1.00 51.71 1151 MET A C 1
ATOM 2950 O O . MET A 1 384 ? -53.221 55.596 9.418 1.00 65.02 1151 MET A O 1
ATOM 2955 N N . PHE A 1 385 ? -53.910 54.280 7.722 1.00 45.90 1152 PHE A N 1
ATOM 2956 C CA . PHE A 1 385 ? -53.678 53.014 8.426 1.00 53.69 1152 PHE A CA 1
ATOM 2957 C C . PHE A 1 385 ? -54.447 52.966 9.748 1.00 59.18 1152 PHE A C 1
ATOM 2958 O O . PHE A 1 385 ? -53.940 52.507 10.775 1.00 50.15 1152 PHE A O 1
ATOM 2966 N N . GLN A 1 386 ? -55.698 53.431 9.714 1.00 54.31 1153 GLN A N 1
ATOM 2967 C CA . GLN A 1 386 ? -56.541 53.463 10.902 1.00 56.43 1153 GLN A CA 1
ATOM 2968 C C . GLN A 1 386 ? -57.116 52.098 11.266 1.00 52.21 1153 GLN A C 1
ATOM 2969 O O . GLN A 1 386 ? -57.708 51.960 12.342 1.00 50.39 1153 GLN A O 1
ATOM 2975 N N . ASN A 1 387 ? -56.939 51.088 10.417 1.00 44.89 1154 ASN A N 1
ATOM 2976 C CA . ASN A 1 387 ? -57.339 49.725 10.735 1.00 41.79 1154 ASN A CA 1
ATOM 2977 C C . ASN A 1 387 ? -56.190 48.900 11.306 1.00 41.44 1154 ASN A C 1
ATOM 2978 O O . ASN A 1 387 ? -56.337 47.685 11.471 1.00 43.98 1154 ASN A O 1
ATOM 2983 N N . ALA A 1 388 ? -55.043 49.516 11.588 1.00 41.12 1155 ALA A N 1
ATOM 2984 C CA . ALA A 1 388 ? -53.923 48.756 12.130 1.00 38.34 1155 ALA A CA 1
ATOM 2985 C C . ALA A 1 388 ? -54.297 48.173 13.489 1.00 41.17 1155 ALA A C 1
ATOM 2986 O O . ALA A 1 388 ? -55.053 48.777 14.246 1.00 46.51 1155 ALA A O 1
ATOM 2988 N N . ASN A 1 389 ? -53.766 46.980 13.793 1.00 37.63 1156 ASN A N 1
ATOM 2989 C CA . ASN A 1 389 ? -54.119 46.310 15.045 1.00 41.11 1156 ASN A CA 1
ATOM 2990 C C . ASN A 1 389 ? -53.687 47.137 16.248 1.00 42.18 1156 ASN A C 1
ATOM 2991 O O . ASN A 1 389 ? -54.389 47.192 17.262 1.00 36.59 1156 ASN A O 1
ATOM 2996 N N . ARG A 1 390 ? -52.527 47.778 16.155 1.00 34.19 1157 ARG A N 1
ATOM 2997 C CA . ARG A 1 390 ? -52.041 48.686 17.185 1.00 41.12 1157 ARG A CA 1
ATOM 2998 C C . ARG A 1 390 ? -51.686 50.007 16.521 1.00 38.50 1157 ARG A C 1
ATOM 2999 O O . ARG A 1 390 ? -50.999 50.028 15.496 1.00 35.69 1157 ARG A O 1
ATOM 3007 N N . ILE A 1 391 ? -52.134 51.106 17.110 1.00 41.13 1158 ILE A N 1
ATOM 3008 C CA . ILE A 1 391 ? -51.827 52.440 16.613 1.00 41.63 1158 ILE A CA 1
ATOM 3009 C C . ILE A 1 391 ? -51.024 53.186 17.669 1.00 38.51 1158 ILE A C 1
ATOM 3010 O O . ILE A 1 391 ? -51.449 53.280 18.828 1.00 36.58 1158 ILE A O 1
ATOM 3015 N N . PHE A 1 392 ? -49.863 53.704 17.276 1.00 32.94 1159 PHE A N 1
ATOM 3016 C CA . PHE A 1 392 ? -49.099 54.628 18.116 1.00 34.98 1159 PHE A CA 1
ATOM 3017 C C . PHE A 1 392 ? -49.256 56.026 17.523 1.00 40.63 1159 PHE A C 1
ATOM 3018 O O . PHE A 1 392 ? -48.776 56.296 16.419 1.00 36.98 1159 PHE A O 1
ATOM 3026 N N . ARG A 1 393 ? -49.956 56.904 18.238 1.00 37.71 1160 ARG A N 1
ATOM 3027 C CA . ARG A 1 393 ? -50.249 58.253 17.763 1.00 40.22 1160 ARG A CA 1
ATOM 3028 C C . ARG A 1 393 ? -49.372 59.249 18.511 1.00 44.49 1160 ARG A C 1
ATOM 3029 O O . ARG A 1 393 ? -49.438 59.341 19.749 1.00 40.95 1160 ARG A O 1
ATOM 3037 N N . VAL A 1 394 ? -48.573 60.009 17.757 1.00 39.12 1161 VAL A N 1
ATOM 3038 C CA . VAL A 1 394 ? -47.551 60.897 18.303 1.00 42.79 1161 VAL A CA 1
ATOM 3039 C C . VAL A 1 394 ? -47.946 62.351 18.064 1.00 60.54 1161 VAL A C 1
ATOM 3040 O O . VAL A 1 394 ? -48.389 62.710 16.967 1.00 44.26 1161 VAL A O 1
ATOM 3044 N N . ARG A 1 395 ? -47.770 63.196 19.090 1.00 76.15 1162 ARG A N 1
ATOM 3045 C CA . ARG A 1 395 ? -47.862 64.647 18.924 1.00 73.89 1162 ARG A CA 1
ATOM 3046 C C . ARG A 1 395 ? -46.786 65.357 19.741 1.00 81.68 1162 ARG A C 1
ATOM 3047 O O . ARG A 1 395 ? -46.083 64.754 20.562 1.00 67.76 1162 ARG A O 1
ATOM 3055 N N . PHE A 1 396 ? -46.655 66.663 19.466 1.00 95.20 1163 PHE A N 1
ATOM 3056 C CA . PHE A 1 396 ? -45.667 67.531 20.104 1.00 101.11 1163 PHE A CA 1
ATOM 3057 C C . PHE A 1 396 ? -46.196 68.033 21.436 1.00 102.01 1163 PHE A C 1
ATOM 3058 O O . PHE A 1 396 ? -47.346 68.471 21.522 1.00 102.94 1163 PHE A O 1
ATOM 3066 N N . SER A 1 397 ? -45.357 67.967 22.471 1.00 106.78 1164 SER A N 1
ATOM 3067 C CA . SER A 1 397 ? -45.546 68.805 23.652 1.00 120.50 1164 SER A CA 1
ATOM 3068 C C . SER A 1 397 ? -44.326 68.872 24.540 1.00 126.29 1164 SER A C 1
ATOM 3069 O O . SER A 1 397 ? -43.830 67.849 25.015 1.00 128.78 1164 SER A O 1
ATOM 3072 N N . GLU A 1 398 ? -43.917 70.105 24.824 1.00 133.17 1165 GLU A N 1
ATOM 3073 C CA . GLU A 1 398 ? -43.069 70.415 25.965 1.00 139.66 1165 GLU A CA 1
ATOM 3074 C C . GLU A 1 398 ? -41.648 69.931 25.746 1.00 138.10 1165 GLU A C 1
ATOM 3075 O O . GLU A 1 398 ? -41.057 69.289 26.610 1.00 143.12 1165 GLU A O 1
ATOM 3081 N N . GLY A 1 399 ? -41.107 70.249 24.577 1.00 127.72 1166 GLY A N 1
ATOM 3082 C CA . GLY A 1 399 ? -39.774 69.817 24.243 1.00 114.80 1166 GLY A CA 1
ATOM 3083 C C . GLY A 1 399 ? -39.628 68.322 24.419 1.00 101.79 1166 GLY A C 1
ATOM 3084 O O . GLY A 1 399 ? -38.524 67.847 24.705 1.00 107.25 1166 GLY A O 1
ATOM 3085 N N . THR A 1 400 ? -40.729 67.573 24.284 1.00 78.48 1167 THR A N 1
ATOM 3086 C CA . THR A 1 400 ? -40.607 66.123 24.234 1.00 59.48 1167 THR A CA 1
ATOM 3087 C C . THR A 1 400 ? -41.822 65.508 23.541 1.00 54.02 1167 THR A C 1
ATOM 3088 O O . THR A 1 400 ? -42.963 65.946 23.702 1.00 53.82 1167 THR A O 1
ATOM 3092 N N . SER A 1 401 ? -41.552 64.496 22.746 1.00 42.37 1168 SER A N 1
ATOM 3093 C CA . SER A 1 401 ? -42.608 63.769 22.077 1.00 40.70 1168 SER A CA 1
ATOM 3094 C C . SER A 1 401 ? -43.326 62.885 23.091 1.00 43.80 1168 SER A C 1
ATOM 3095 O O . SER A 1 401 ? -42.725 62.412 24.054 1.00 43.81 1168 SER A O 1
ATOM 3098 N N . VAL A 1 402 ? -44.625 62.687 22.883 1.00 39.69 1169 VAL A N 1
ATOM 3099 C CA . VAL A 1 402 ? -45.419 61.764 23.687 1.00 46.88 1169 VAL A CA 1
ATOM 3100 C C . VAL A 1 402 ? -46.226 60.876 22.744 1.00 46.35 1169 VAL A C 1
ATOM 3101 O O . VAL A 1 402 ? -46.554 61.265 21.617 1.00 47.54 1169 VAL A O 1
ATOM 3105 N N . VAL A 1 403 ? -46.514 59.655 23.196 1.00 39.17 1170 VAL A N 1
ATOM 3106 C CA . VAL A 1 403 ? -47.059 58.599 22.344 1.00 35.93 1170 VAL A CA 1
ATOM 3107 C C . VAL A 1 403 ? -48.283 57.986 23.017 1.00 43.28 1170 VAL A C 1
ATOM 3108 O O . VAL A 1 403 ? -48.198 57.541 24.167 1.00 42.53 1170 VAL A O 1
ATOM 3112 N N . GLN A 1 404 ? -49.418 57.968 22.307 1.00 41.69 1171 GLN A N 1
ATOM 3113 C CA . GLN A 1 404 ? -50.610 57.252 22.757 1.00 44.24 1171 GLN A CA 1
ATOM 3114 C C . GLN A 1 404 ? -50.627 55.872 22.113 1.00 45.02 1171 GLN A C 1
ATOM 3115 O O . GLN A 1 404 ? -50.374 55.749 20.913 1.00 41.09 1171 GLN A O 1
ATOM 3121 N N . ALA A 1 405 ? -50.928 54.843 22.902 1.00 43.65 1172 ALA A N 1
ATOM 3122 C CA . ALA A 1 405 ? -51.057 53.478 22.394 1.00 46.96 1172 ALA A CA 1
ATOM 3123 C C . ALA A 1 405 ? -52.542 53.145 22.293 1.00 43.40 1172 ALA A C 1
ATOM 3124 O O . ALA A 1 405 ? -53.237 53.101 23.311 1.00 38.95 1172 ALA A O 1
ATOM 3126 N N . LEU A 1 406 ? -53.028 52.923 21.071 1.00 35.40 1173 LEU A N 1
ATOM 3127 C CA . LEU A 1 406 ? -54.457 52.799 20.779 1.00 39.49 1173 LEU A CA 1
ATOM 3128 C C . LEU A 1 406 ? -54.731 51.573 19.912 1.00 39.25 1173 LEU A C 1
ATOM 3129 O O . LEU A 1 406 ? -53.809 50.931 19.400 1.00 37.96 1173 LEU A O 1
ATOM 3134 N N . THR A 1 407 ? -56.018 51.257 19.749 1.00 39.28 1174 THR A N 1
ATOM 3135 C CA . THR A 1 407 ? -56.494 50.295 18.765 1.00 40.83 1174 THR A CA 1
ATOM 3136 C C . THR A 1 407 ? -57.684 50.898 18.028 1.00 39.88 1174 THR A C 1
ATOM 3137 O O . THR A 1 407 ? -58.294 51.860 18.506 1.00 42.62 1174 THR A O 1
ATOM 3141 N N . PRO A 1 408 ? -58.052 50.342 16.866 1.00 45.53 1175 PRO A N 1
ATOM 3142 C CA . PRO A 1 408 ? -59.252 50.848 16.175 1.00 44.96 1175 PRO A CA 1
ATOM 3143 C C . PRO A 1 408 ? -60.509 50.754 17.009 1.00 45.60 1175 PRO A C 1
ATOM 3144 O O . PRO A 1 408 ? -61.460 51.505 16.754 1.00 51.65 1175 PRO A O 1
ATOM 3148 N N . ALA A 1 409 ? -60.555 49.862 18.001 1.00 41.41 1176 ALA A N 1
ATOM 3149 C CA . ALA A 1 409 ? -61.751 49.718 18.824 1.00 49.00 1176 ALA A CA 1
ATOM 3150 C C . ALA A 1 409 ? -61.851 50.758 19.940 1.00 44.86 1176 ALA A C 1
ATOM 3151 O O . ALA A 1 409 ? -62.877 50.814 20.625 1.00 46.74 1176 ALA A O 1
ATOM 3153 N N . ASP A 1 410 ? -60.832 51.589 20.136 1.00 43.03 1177 ASP A N 1
ATOM 3154 C CA . ASP A 1 410 ? -60.821 52.505 21.268 1.00 47.48 1177 ASP A CA 1
ATOM 3155 C C . ASP A 1 410 ? -61.793 53.665 21.073 1.00 46.29 1177 ASP A C 1
ATOM 3156 O O . ASP A 1 410 ? -61.932 54.207 19.973 1.00 50.95 1177 ASP A O 1
ATOM 3161 N N . LEU A 1 411 ? -62.479 54.027 22.157 1.00 47.50 1178 LEU A N 1
ATOM 3162 C CA . LEU A 1 411 ? -63.303 55.233 22.148 1.00 49.48 1178 LEU A CA 1
ATOM 3163 C C . LEU A 1 411 ? -62.438 56.484 22.200 1.00 52.96 1178 LEU A C 1
ATOM 3164 O O . LEU A 1 411 ? -62.834 57.532 21.681 1.00 51.30 1178 LEU A O 1
ATOM 3169 N N . LYS A 1 412 ? -61.275 56.384 22.842 1.00 47.40 1179 LYS A N 1
ATOM 3170 C CA . LYS A 1 412 ? -60.242 57.423 22.895 1.00 49.06 1179 LYS A CA 1
ATOM 3171 C C . LYS A 1 412 ? -59.017 56.851 23.619 1.00 54.01 1179 LYS A C 1
ATOM 3172 O O . LYS A 1 412 ? -57.995 57.517 23.826 1.00 55.67 1179 LYS A O 1
#

=== Feature glossary ===
A reading guide for the features in this record.

Start from the sequence.

  · Sequence gives the chain of amino acids in standard one-letter code (A=alanine, C=cysteine, …, Y=tyrosine), read N→C. It is the only feature that is directly encoded by the gene; all structural features are derived from the folded form of this sequence.

Fold it, and you get atomic coordinates and the backbone conformation that goes with them.

  · Structure coordinates are given as an mmCIF _atom_site loop: one row per atom with element, residue name, chain id, sequence number, and x/y/z position in Å. Only the four main-chain atoms per residue are included here; side chains are omitted to keep the record compact.

  · Backbone dihedral angles. Every residue except chain termini has a φ (preceding-C → N → Cα → C) and a ψ (N → Cα → C → next-N). They are reported in degrees following the IUPAC sign convention. Secondary structure is essentially a statement about which (φ, ψ) basin each residue occupies.

  · Eight-state secondary structure (DSSP): H is the canonical α-helix, G the tighter 3₁₀-helix, I the wider π-helix; E/B are β-structure, T and S are turns and bends, and '-' is everything else. DSSP derives these from the pattern of main-chain N–H···O=C hydrogen bonds, not from the sequence.

  · SS3 is a coarse helix/strand/coil call (letters a/b/c) made by the P-SEA algorithm from inter-Cα distances and dihedrals. It is less detailed than DSSP but needs only Cα positions.

Summarize the fold with a handful of shape descriptors and a per-residue structural alphabet.

  · Radius of gyration (Rg) is the root-mean-square distance of Cα atoms from their centroid — a single number for overall size and compactness. A globular domain of N residues has Rg ≈ 2.2·N^0.38 Å; an extended or disordered chain has a much larger Rg. The Cα contact count is the number of residue pairs whose Cα atoms are within 8 Å and are more than four positions apart in sequence — a standard proxy for tertiary packing density. The bounding box is the smallest axis-aligned box enclosing all Cα atoms.

  · 3Di is Foldseek's structural alphabet. Each residue is assigned one of twenty discrete states based on how its Cα sits relative to its spatial (not sequential) neighbors. Aligning 3Di strings finds structural homologs roughly as well as full 3D superposition, but orders of magnitude faster.

  · Solvent-accessible surface area (SASA) is the area in Å² traced out by the centre of a 1.4 Å probe sphere (a water molecule) rolled over the protein's van der Waals surface (Shrake–Rupley / Lee–Richards construction). Buried residues have near-zero SASA; fully exposed residues can exceed 200 Å². The total SASA scales roughly with the number of surface residues.

Ask how reliable the model is.

  · For AlphaFold models, the B-factor field carries pLDDT — the model's own estimate of local accuracy on a 0–100 scale. Regions with pLDDT<50 should be treated as essentially unmodeled; they often correspond to intrinsically disordered segments.

  · For experimental (PDB) structures, the B-factor (temperature factor) quantifies the positional spread of each atom in the crystal — a combination of thermal vibration and static disorder — in units of Å². High B-factors mark flexible loops or poorly resolved regions; low B-factors mark the rigid, well-ordered core.

  · Predicted Aligned Error (PAE) is an AlphaFold confidence matrix: entry (i, j) is the expected error in the position of residue j, in ångströms, when the prediction is superimposed on the true structure at residue i. Low PAE within a block of residues means that block is internally rigid and well-predicted; high PAE between two blocks means their relative placement is uncertain even if each block individually is confident.

Place it in context: what it resembles, what it is annotated as, and how it looks.

  · Structural nearest neighbors (via Foldseek easy-search vs the PDB). Reported per hit: target PDB id, E-value, and alignment TM-score. A TM-score above ~0.5 is the conventional threshold for 'same fold'.

  · Functional annotations link the protein to curated databases. InterPro entries identify conserved domains and families by matching the sequence against member-database signatures (Pfam, PROSITE, CDD, …). Gene Ontology (GO) terms describe molecular function, biological process, and cellular component in a controlled vocabulary. CATH places the structure in a hierarchical fold classification (Class/Architecture/Topology/Homologous-superfamily). The organism is the source species.

  · The contact map is a binary N×N matrix image: pixel (i, j) is dark where Cα_i and Cα_j are within 8 Å and |i−j|>4. Because the |i−j|>4 filter removes local helical contacts, off-diagonal stripes parallel to the main diagonal indicate parallel β-sheets; stripes perpendicular to it indicate antiparallel β-sheets. The Ramachandran plot scatters every residue's (φ, ψ) pair against the sterically allowed regions. The PAE heatmap renders the predicted-aligned-error matrix.

  · Six rendered views show the 3D structure from the faces of a cube — i.e. along ±x, ±y, ±z. Rendering representation is drawn randomly per protein from cartoon (secondary-structure ribbons), sticks (backbone bonds), or molecular surface; coloring is either N→C rainbow (blue at the N-terminus through red at the C-terminus) or one color per chain.